Protein AF-A4ICR0-F1 (afdb_monomer_lite)

Structure (mmCIF, N/CA/C/O backbone):
data_AF-A4ICR0-F1
#
_entry.id   AF-A4ICR0-F1
#
loop_
_atom_site.group_PDB
_atom_site.id
_atom_site.type_symbol
_atom_site.label_atom_id
_atom_site.label_alt_id
_atom_site.label_comp_id
_atom_site.label_asym_id
_atom_site.label_entity_id
_atom_site.label_seq_id
_atom_site.pdbx_PDB_ins_code
_atom_site.Cartn_x
_atom_site.Cartn_y
_atom_site.Cartn_z
_atom_site.occupancy
_atom_site.B_iso_or_equiv
_atom_site.auth_seq_id
_atom_site.auth_comp_id
_atom_site.auth_asym_id
_atom_site.auth_atom_id
_atom_site.pdbx_PDB_model_num
ATOM 1 N N . MET A 1 1 ? 17.463 34.623 41.766 1.00 41.06 1 MET A N 1
ATOM 2 C CA . MET A 1 1 ? 18.593 34.733 42.715 1.00 41.06 1 MET A CA 1
ATOM 3 C C . MET A 1 1 ? 19.373 33.432 42.625 1.00 41.06 1 MET A C 1
ATOM 5 O O . MET A 1 1 ? 18.738 32.399 42.754 1.00 41.06 1 MET A O 1
ATOM 9 N N . PHE A 1 2 ? 20.688 33.517 42.409 1.00 39.62 2 PHE A N 1
ATOM 10 C CA . PHE A 1 2 ? 21.672 32.419 42.327 1.00 39.62 2 PHE A CA 1
ATOM 11 C C . PHE A 1 2 ? 21.538 31.362 41.188 1.00 39.62 2 PHE A C 1
ATOM 13 O O . PHE A 1 2 ? 20.442 31.206 40.649 1.00 39.62 2 PHE A O 1
ATOM 20 N N . PRO A 1 3 ? 22.665 30.748 40.730 1.00 57.22 3 PRO A N 1
ATOM 21 C CA . PRO A 1 3 ? 22.791 30.191 39.365 1.00 57.22 3 PRO A CA 1
ATOM 22 C C . PRO A 1 3 ? 23.610 28.863 39.267 1.00 57.22 3 PRO A C 1
ATOM 24 O O . PRO A 1 3 ? 23.927 28.272 40.294 1.00 57.22 3 PRO A O 1
ATOM 27 N N . MET A 1 4 ? 24.045 28.493 38.044 1.00 40.44 4 MET A N 1
ATOM 28 C CA . MET A 1 4 ? 25.124 27.521 37.704 1.00 40.44 4 MET A CA 1
ATOM 29 C C . MET A 1 4 ? 24.899 26.044 38.128 1.00 40.44 4 MET A C 1
ATOM 31 O O . MET A 1 4 ? 24.047 25.755 38.958 1.00 40.44 4 MET A O 1
ATOM 35 N N . ASP A 1 5 ? 25.589 25.019 37.604 1.00 40.34 5 ASP A N 1
ATOM 36 C CA . ASP A 1 5 ? 26.479 24.890 36.419 1.00 40.34 5 ASP A CA 1
ATOM 37 C C . ASP A 1 5 ? 25.989 23.642 35.602 1.00 40.34 5 ASP A C 1
ATOM 39 O O . ASP A 1 5 ? 24.775 23.465 35.543 1.00 40.34 5 ASP A O 1
ATOM 43 N N . ILE A 1 6 ? 26.696 22.708 34.935 1.00 48.34 6 ILE A N 1
ATOM 44 C CA . ILE A 1 6 ? 28.111 22.347 34.691 1.00 48.34 6 ILE A CA 1
ATOM 45 C C . ILE A 1 6 ? 28.241 21.971 33.195 1.00 48.34 6 ILE A C 1
ATOM 47 O O . ILE A 1 6 ? 27.381 21.261 32.670 1.00 48.34 6 ILE A O 1
ATOM 51 N N . ALA A 1 7 ? 29.336 22.342 32.521 1.00 37.09 7 ALA A N 1
ATOM 52 C CA . ALA A 1 7 ? 29.682 21.861 31.171 1.00 37.09 7 ALA A CA 1
ATOM 53 C C . ALA A 1 7 ? 30.735 20.729 31.178 1.00 37.09 7 ALA A C 1
ATOM 55 O O . ALA A 1 7 ? 31.581 20.673 32.070 1.00 37.09 7 ALA A O 1
ATOM 56 N N . ASN A 1 8 ? 30.774 19.886 30.134 1.00 48.59 8 ASN A N 1
ATOM 57 C CA . ASN A 1 8 ? 32.025 19.232 29.718 1.00 48.59 8 ASN A CA 1
ATOM 58 C C . ASN A 1 8 ? 32.047 18.871 28.215 1.00 48.59 8 ASN A C 1
ATOM 60 O O . ASN A 1 8 ? 31.102 19.150 27.482 1.00 48.59 8 ASN A O 1
ATOM 64 N N . SER A 1 9 ? 33.171 18.324 27.752 1.00 37.88 9 SER A N 1
ATOM 65 C CA . SER A 1 9 ? 33.680 18.445 26.384 1.00 37.88 9 SER A CA 1
ATOM 66 C C . SER A 1 9 ? 34.024 17.102 25.724 1.00 37.88 9 SER A C 1
ATOM 68 O O . SER A 1 9 ? 34.247 16.096 26.394 1.00 37.88 9 SER A O 1
ATOM 70 N N . GLY A 1 10 ? 34.099 17.096 24.389 1.00 46.81 10 GLY A N 1
ATOM 71 C CA . GLY A 1 10 ? 34.541 15.955 23.584 1.00 46.81 10 GLY A CA 1
ATOM 72 C C . GLY A 1 10 ? 34.805 16.387 22.140 1.00 46.81 10 GLY A C 1
ATOM 73 O O . GLY A 1 10 ? 33.943 16.994 21.514 1.00 46.81 10 GLY A O 1
ATOM 74 N N . ASN A 1 11 ? 36.010 16.131 21.626 1.00 36.31 11 ASN A N 1
ATOM 75 C CA . ASN A 1 11 ? 36.507 16.689 20.364 1.00 36.31 11 ASN A CA 1
ATOM 76 C C . ASN A 1 11 ? 37.136 15.589 19.495 1.00 36.31 11 ASN A C 1
ATOM 78 O O . ASN A 1 11 ? 37.945 14.808 20.000 1.00 36.31 11 ASN A O 1
ATOM 82 N N . GLN A 1 12 ? 36.824 15.559 18.195 1.00 48.47 12 GLN A N 1
ATOM 83 C CA . GLN A 1 12 ? 37.702 14.960 17.187 1.00 48.47 12 GLN A CA 1
ATOM 84 C C . GLN A 1 12 ? 37.403 15.474 15.772 1.00 48.47 12 GLN A C 1
ATOM 86 O O . GLN A 1 12 ? 36.274 15.828 15.441 1.00 48.47 12 GLN A O 1
ATOM 91 N N . GLN A 1 13 ? 38.450 15.530 14.948 1.00 38.25 13 GLN A N 1
ATOM 92 C CA . GLN A 1 13 ? 38.449 16.108 13.604 1.00 38.25 13 GLN A CA 1
ATOM 93 C C . GLN A 1 13 ? 38.430 15.012 12.532 1.00 38.25 13 GLN A C 1
ATOM 95 O O . GLN A 1 13 ? 39.066 13.977 12.709 1.00 38.25 13 GLN A O 1
ATOM 100 N N . MET A 1 14 ? 37.840 15.301 11.370 1.00 47.16 14 MET A N 1
ATOM 101 C CA . MET A 1 14 ? 38.254 14.713 10.090 1.00 47.16 14 MET A CA 1
ATOM 102 C C . MET A 1 14 ? 38.241 15.796 9.007 1.00 47.16 14 MET A C 1
ATOM 104 O O . MET A 1 14 ? 37.393 16.686 9.018 1.00 47.16 14 MET A O 1
ATOM 108 N N . VAL A 1 15 ? 39.214 15.744 8.096 1.00 41.16 15 VAL A N 1
ATOM 109 C CA . VAL A 1 15 ? 39.520 16.812 7.128 1.00 41.16 15 VAL A CA 1
ATOM 110 C C . VAL A 1 15 ? 39.504 16.251 5.712 1.00 41.16 15 VAL A C 1
ATOM 112 O O . VAL A 1 15 ? 40.139 15.229 5.466 1.00 41.16 15 VAL A O 1
ATOM 115 N N . TYR A 1 16 ? 38.882 16.961 4.764 1.00 49.69 16 TYR A N 1
ATOM 116 C CA . TYR A 1 16 ? 39.093 16.735 3.331 1.00 49.69 16 TYR A CA 1
ATOM 117 C C . TYR A 1 16 ? 39.267 18.047 2.550 1.00 49.69 16 TYR A C 1
ATOM 119 O O . TYR A 1 16 ? 38.584 19.039 2.793 1.00 49.69 16 TYR A O 1
ATOM 127 N N . ARG A 1 17 ? 40.226 18.037 1.614 1.00 43.06 17 ARG A N 1
ATOM 128 C CA . ARG A 1 17 ? 40.534 19.114 0.650 1.00 43.06 17 ARG A CA 1
ATOM 129 C C . ARG A 1 17 ? 39.466 19.131 -0.461 1.00 43.06 17 ARG A C 1
ATOM 131 O O . ARG A 1 17 ? 39.037 18.063 -0.876 1.00 43.06 17 ARG A O 1
ATOM 138 N N . ASN A 1 18 ? 38.906 20.266 -0.890 1.00 40.72 18 ASN A N 1
ATOM 139 C CA . ASN A 1 18 ? 39.502 21.477 -1.495 1.00 40.72 18 ASN A CA 1
ATOM 140 C C . ASN A 1 18 ? 39.936 21.285 -2.961 1.00 40.72 18 ASN A C 1
ATOM 142 O O . ASN A 1 18 ? 40.922 20.593 -3.194 1.00 40.72 18 ASN A O 1
ATOM 146 N N . ASN A 1 19 ? 39.254 21.969 -3.899 1.00 49.78 19 ASN A N 1
ATOM 147 C CA . ASN A 1 19 ? 39.845 22.715 -5.031 1.00 49.78 19 ASN A CA 1
ATOM 148 C C . ASN A 1 19 ? 38.770 23.376 -5.934 1.00 49.78 19 ASN A C 1
ATOM 150 O O . ASN A 1 19 ? 37.961 22.689 -6.550 1.00 49.78 19 ASN A O 1
ATOM 154 N N . GLN A 1 20 ? 38.845 24.702 -6.098 1.00 42.84 20 GLN A N 1
ATOM 155 C CA . GLN A 1 20 ? 38.310 25.473 -7.235 1.00 42.84 20 GLN A CA 1
ATOM 156 C C . GLN A 1 20 ? 39.335 26.565 -7.612 1.00 42.84 20 GLN A C 1
ATOM 158 O O . GLN A 1 20 ? 39.918 27.158 -6.702 1.00 42.84 20 GLN A O 1
ATOM 163 N N . PRO A 1 21 ? 39.533 26.880 -8.906 1.00 59.09 21 PRO A N 1
ATOM 164 C CA . PRO A 1 21 ? 40.197 28.107 -9.360 1.00 59.09 21 PRO A CA 1
ATOM 165 C C . PRO A 1 21 ? 39.192 29.143 -9.944 1.00 59.09 21 PRO A C 1
ATOM 167 O O . PRO A 1 21 ? 38.227 28.733 -10.591 1.00 59.09 21 PRO A O 1
ATOM 170 N N . PRO A 1 22 ? 39.392 30.471 -9.767 1.00 53.41 22 PRO A N 1
ATOM 171 C CA . PRO A 1 22 ? 38.427 31.502 -10.192 1.00 53.41 22 PRO A CA 1
ATOM 172 C C . PRO A 1 22 ? 38.913 32.470 -11.299 1.00 53.41 22 PRO A C 1
ATOM 174 O O . PRO A 1 22 ? 40.106 32.747 -11.403 1.00 53.41 22 PRO A O 1
ATOM 177 N N . GLN A 1 23 ? 37.962 33.086 -12.022 1.00 54.94 23 GLN A N 1
ATOM 178 C CA . GLN A 1 23 ? 38.004 34.426 -12.670 1.00 54.94 23 GLN A CA 1
ATOM 179 C C . GLN A 1 23 ? 36.578 34.727 -13.217 1.00 54.94 23 GLN A C 1
ATOM 181 O O . GLN A 1 23 ? 35.923 33.794 -13.665 1.00 54.94 23 GLN A O 1
ATOM 186 N N . GLN A 1 24 ? 35.902 35.885 -13.087 1.00 48.16 24 GLN A N 1
ATOM 187 C CA . GLN A 1 24 ? 36.236 37.328 -13.180 1.00 48.16 24 GLN A CA 1
ATOM 188 C C . GLN A 1 24 ? 36.618 37.804 -14.601 1.00 48.16 24 GLN A C 1
ATOM 190 O O . GLN A 1 24 ? 37.497 37.203 -15.198 1.00 48.16 24 GLN A O 1
ATOM 195 N N . ARG A 1 25 ? 36.060 38.895 -15.173 1.00 45.91 25 ARG A N 1
ATOM 196 C CA . ARG A 1 25 ? 34.923 39.793 -14.803 1.00 45.91 25 ARG A CA 1
ATOM 197 C C . ARG A 1 25 ? 34.552 40.693 -16.022 1.00 45.91 25 ARG A C 1
ATOM 199 O O . ARG A 1 25 ? 35.334 40.746 -16.957 1.00 45.91 25 ARG A O 1
ATOM 206 N N . GLN A 1 26 ? 33.461 41.477 -15.922 1.00 49.31 26 GLN A N 1
ATOM 207 C CA . GLN A 1 26 ? 33.034 42.598 -16.814 1.00 49.31 26 GLN A CA 1
ATOM 208 C C . GLN A 1 26 ? 32.456 42.160 -18.188 1.00 49.31 26 GLN A C 1
ATOM 210 O O . GLN A 1 26 ? 33.054 41.349 -18.875 1.00 49.31 26 GLN A O 1
ATOM 215 N N . GLN A 1 27 ? 31.198 42.457 -18.562 1.00 44.06 27 GLN A N 1
ATOM 216 C CA . GLN A 1 27 ? 30.452 43.729 -18.762 1.00 44.06 27 GLN A CA 1
ATOM 217 C C . GLN A 1 27 ? 30.668 44.386 -20.142 1.00 44.06 27 GLN A C 1
ATOM 219 O O . GLN A 1 27 ? 31.723 44.968 -20.366 1.00 44.06 27 GLN A O 1
ATOM 224 N N . HIS A 1 28 ? 29.619 44.402 -20.984 1.00 54.84 28 HIS A N 1
ATOM 225 C CA . HIS A 1 28 ? 28.991 45.604 -21.585 1.00 54.84 28 HIS A CA 1
ATOM 226 C C . HIS A 1 28 ? 27.618 45.243 -22.218 1.00 54.84 28 HIS A C 1
ATOM 228 O O . HIS A 1 28 ? 27.201 44.088 -22.131 1.00 54.84 28 HIS A O 1
ATOM 234 N N . GLN A 1 29 ? 26.863 46.220 -22.744 1.00 44.69 29 GLN A N 1
ATOM 235 C CA . GLN A 1 29 ? 25.417 46.120 -23.042 1.00 44.69 29 GLN A CA 1
ATOM 236 C C . GLN A 1 29 ? 25.019 46.591 -24.462 1.00 44.69 29 GLN A C 1
ATOM 238 O O . GLN A 1 29 ? 25.603 47.551 -24.950 1.00 44.69 29 GLN A O 1
ATOM 243 N N . MET A 1 30 ? 23.900 46.038 -24.983 1.00 45.09 30 MET A N 1
ATOM 244 C CA . MET A 1 30 ? 22.946 46.656 -25.951 1.00 45.09 30 MET A CA 1
ATOM 245 C C . MET A 1 30 ? 23.439 46.905 -27.412 1.00 45.09 30 MET A C 1
ATOM 247 O O . MET A 1 30 ? 24.639 46.885 -27.660 1.00 45.09 30 MET A O 1
ATOM 251 N N . PRO A 1 31 ? 22.550 47.201 -28.398 1.00 46.53 31 PRO A N 1
ATOM 252 C CA . PRO A 1 31 ? 21.278 46.523 -28.712 1.00 46.53 31 PRO A CA 1
ATOM 253 C C . PRO A 1 31 ? 21.024 46.265 -30.235 1.00 46.53 31 PRO A C 1
ATOM 255 O O . PRO A 1 31 ? 21.856 46.533 -31.090 1.00 46.53 31 PRO A O 1
ATOM 258 N N . GLN A 1 32 ? 19.820 45.748 -30.530 1.00 44.47 32 GLN A N 1
ATOM 259 C CA . GLN A 1 32 ? 19.114 45.522 -31.816 1.00 44.47 32 GLN A CA 1
ATOM 260 C C . GLN A 1 32 ? 19.529 46.277 -33.105 1.00 44.47 32 GLN A C 1
ATOM 262 O O . GLN A 1 32 ? 19.668 47.492 -33.090 1.00 44.47 32 GLN A O 1
ATOM 267 N N . HIS A 1 33 ? 19.498 45.552 -34.240 1.00 50.12 33 HIS A N 1
ATOM 268 C CA . HIS A 1 33 ? 18.901 45.842 -35.578 1.00 50.12 33 HIS A CA 1
ATOM 269 C C . HIS A 1 33 ? 19.409 44.737 -36.557 1.00 50.12 33 HIS A C 1
ATOM 271 O O . HIS A 1 33 ? 20.434 44.133 -36.266 1.00 50.12 33 HIS A O 1
ATOM 277 N N . HIS A 1 34 ? 18.861 44.400 -37.736 1.00 47.62 34 HIS A N 1
ATOM 278 C CA . HIS A 1 34 ? 17.525 44.396 -38.378 1.00 47.62 34 HIS A CA 1
ATOM 279 C C . HIS A 1 34 ? 17.685 43.609 -39.723 1.00 47.62 34 HIS A C 1
ATOM 281 O O . HIS A 1 34 ? 18.820 43.293 -40.067 1.00 47.62 34 HIS A O 1
ATOM 287 N N . LEU A 1 35 ? 16.611 43.356 -40.499 1.00 49.06 35 LEU A N 1
ATOM 288 C CA . LEU A 1 35 ? 16.561 42.578 -41.777 1.00 49.06 35 LEU A CA 1
ATOM 289 C C . LEU A 1 35 ? 16.628 41.031 -41.657 1.00 49.06 35 LEU A C 1
ATOM 291 O O . LEU A 1 35 ? 17.229 40.506 -40.729 1.00 49.06 35 LEU A O 1
ATOM 295 N N . GLN A 1 36 ? 16.080 40.231 -42.592 1.00 49.16 36 GLN A N 1
ATOM 296 C CA . GLN A 1 36 ? 14.930 40.420 -43.509 1.00 49.16 36 GLN A CA 1
ATOM 297 C C . GLN A 1 36 ? 14.462 39.048 -44.049 1.00 49.16 36 GLN A C 1
ATOM 299 O O . GLN A 1 36 ? 15.236 38.100 -44.133 1.00 49.16 36 GLN A O 1
ATOM 304 N N . GLN A 1 37 ? 13.179 38.951 -44.400 1.00 46.31 37 GLN A N 1
ATOM 305 C CA . GLN A 1 37 ? 12.498 37.757 -44.921 1.00 46.31 37 GLN A CA 1
ATOM 306 C C . GLN A 1 37 ? 13.040 37.257 -46.274 1.00 46.31 37 GLN A C 1
ATOM 308 O O . GLN A 1 37 ? 13.388 38.068 -47.128 1.00 46.31 37 GLN A O 1
ATOM 313 N N . GLN A 1 38 ? 12.861 35.958 -46.548 1.00 51.69 38 GLN A N 1
ATOM 314 C CA . GLN A 1 38 ? 12.303 35.498 -47.830 1.00 51.69 38 GLN A CA 1
ATOM 315 C C . GLN A 1 38 ? 11.518 34.181 -47.656 1.00 51.69 38 GLN A C 1
ATOM 317 O O . GLN A 1 38 ? 12.002 33.232 -47.046 1.00 51.69 38 GLN A O 1
ATOM 322 N N . HIS A 1 39 ? 10.293 34.133 -48.189 1.00 45.06 39 HIS A N 1
ATOM 323 C CA . HIS A 1 39 ? 9.467 32.920 -48.312 1.00 45.06 39 HIS A CA 1
ATOM 324 C C . HIS A 1 39 ? 9.691 32.251 -49.674 1.00 45.06 39 HIS A C 1
ATOM 326 O O . HIS A 1 39 ? 9.999 32.952 -50.633 1.00 45.06 39 HIS A O 1
ATOM 332 N N . HIS A 1 40 ? 9.385 30.953 -49.787 1.00 57.62 40 HIS A N 1
ATOM 333 C CA . HIS A 1 40 ? 8.891 30.315 -51.019 1.00 57.62 40 HIS A CA 1
ATOM 334 C C . HIS A 1 40 ? 7.841 29.230 -50.685 1.00 57.62 40 HIS A C 1
ATOM 336 O O . HIS A 1 40 ? 7.764 28.766 -49.547 1.00 57.62 40 HIS A O 1
ATOM 342 N N . GLN A 1 41 ? 7.007 28.871 -51.668 1.00 44.62 41 GLN A N 1
ATOM 343 C CA . GLN A 1 41 ? 5.930 27.857 -51.603 1.00 44.62 41 GLN A CA 1
ATOM 344 C C . GLN A 1 41 ? 6.274 26.685 -52.564 1.00 44.62 41 GLN A C 1
ATOM 346 O O . GLN A 1 41 ? 7.348 26.720 -53.158 1.00 44.62 41 GLN A O 1
ATOM 351 N N . MET A 1 42 ? 5.500 25.620 -52.823 1.00 45.75 42 MET A N 1
ATOM 352 C CA . MET A 1 42 ? 4.102 25.172 -52.575 1.00 45.75 42 MET A CA 1
ATOM 353 C C . MET A 1 42 ? 4.124 23.604 -52.723 1.00 45.75 42 MET A C 1
ATOM 355 O O . MET A 1 42 ? 5.239 23.075 -52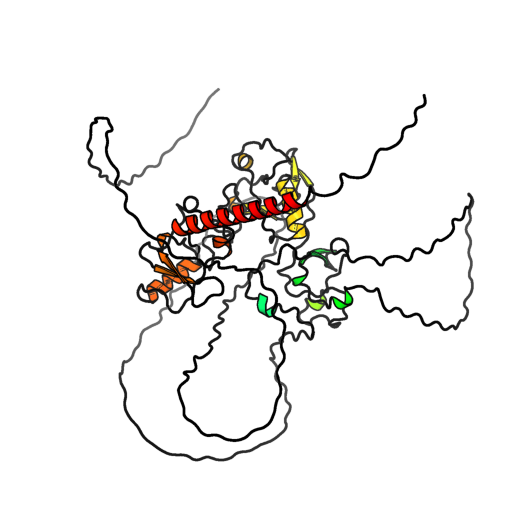.721 1.00 45.75 42 MET A O 1
ATOM 359 N N . PRO A 1 43 ? 3.045 22.802 -52.951 1.00 47.25 43 PRO A N 1
ATOM 360 C CA . PRO A 1 43 ? 1.585 22.970 -52.840 1.00 47.25 43 PRO A CA 1
ATOM 361 C C . PRO A 1 43 ? 0.884 21.845 -52.011 1.00 47.25 43 PRO A C 1
ATOM 363 O O . PRO A 1 43 ? 1.515 21.081 -51.288 1.00 47.25 43 PRO A O 1
ATOM 366 N N . GLN A 1 44 ? -0.449 21.746 -52.123 1.00 41.28 44 GLN A N 1
ATOM 367 C CA . GLN A 1 44 ? -1.343 20.792 -51.438 1.00 41.28 44 GLN A CA 1
ATOM 368 C C . GLN A 1 44 ? -1.445 19.391 -52.091 1.00 41.28 44 GLN A C 1
ATOM 370 O O . GLN A 1 44 ? -1.398 19.276 -53.315 1.00 41.28 44 GLN A O 1
ATOM 375 N N . GLN A 1 45 ? -1.804 18.376 -51.286 1.00 44.09 45 GLN A N 1
ATOM 376 C CA . GLN A 1 45 ? -2.798 17.324 -51.610 1.00 44.09 45 GLN A CA 1
ATOM 377 C C . GLN A 1 45 ? -3.279 16.662 -50.293 1.00 44.09 45 GLN A C 1
ATOM 379 O O . GLN A 1 45 ? -2.468 16.191 -49.510 1.00 44.09 45 GLN A O 1
ATOM 384 N N . GLN A 1 46 ? -4.515 16.921 -49.850 1.00 44.19 46 GLN A N 1
ATOM 385 C CA . GLN A 1 46 ? -5.765 16.162 -50.082 1.00 44.19 46 GLN A CA 1
ATOM 386 C C . GLN A 1 46 ? -6.086 15.053 -49.043 1.00 44.19 46 GLN A C 1
ATOM 388 O O . GLN A 1 46 ? -5.566 13.949 -49.090 1.00 44.19 46 GLN A O 1
ATOM 393 N N . MET A 1 47 ? -7.002 15.422 -48.134 1.00 38.12 47 MET A N 1
ATOM 394 C CA . MET A 1 47 ? -8.022 14.654 -47.383 1.00 38.12 47 MET A CA 1
ATOM 395 C C . MET A 1 47 ? -7.905 13.126 -47.186 1.00 38.12 47 MET A C 1
ATOM 397 O O . MET A 1 47 ? -7.978 12.379 -48.150 1.00 38.12 47 MET A O 1
ATOM 401 N N . PHE A 1 48 ? -8.040 12.683 -45.925 1.00 41.50 48 PHE A N 1
ATOM 402 C CA . PHE A 1 48 ? -9.078 11.725 -45.478 1.00 41.50 48 PHE A CA 1
ATOM 403 C C . PHE A 1 48 ? -9.286 11.836 -43.944 1.00 41.50 48 PHE A C 1
ATOM 405 O O . PHE A 1 48 ? -8.297 11.983 -43.224 1.00 41.50 48 PHE A O 1
ATOM 412 N N . PRO A 1 49 ? -10.526 11.785 -43.409 1.00 38.41 49 PRO A N 1
ATOM 413 C CA . PRO A 1 49 ? -10.778 11.813 -41.965 1.00 38.41 49 PRO A CA 1
ATOM 414 C C . PRO A 1 49 ? -10.854 10.401 -41.355 1.00 38.41 49 PRO A C 1
ATOM 416 O O . PRO A 1 49 ? -11.618 9.557 -41.823 1.00 38.41 49 PRO A O 1
ATOM 419 N N . SER A 1 50 ? -10.142 10.166 -40.251 1.00 43.44 50 SER A N 1
ATOM 420 C CA . SER A 1 50 ? -10.232 8.914 -39.481 1.00 43.44 50 SER A CA 1
ATOM 421 C C . SER A 1 50 ? -11.191 9.058 -38.300 1.00 43.44 50 SER A C 1
ATOM 423 O O . SER A 1 50 ? -10.809 9.533 -37.232 1.00 43.44 50 SER A O 1
ATOM 425 N N . GLN A 1 51 ? -12.437 8.617 -38.476 1.00 37.84 51 GLN A N 1
ATOM 426 C CA . GLN A 1 51 ? -13.346 8.383 -37.352 1.00 37.84 51 GLN A CA 1
ATOM 427 C C . GLN A 1 51 ? -12.891 7.151 -36.556 1.00 37.84 51 GLN A C 1
ATOM 429 O O . GLN A 1 51 ? -12.700 6.086 -37.137 1.00 37.84 51 GLN A O 1
ATOM 434 N N . TYR A 1 52 ? -12.824 7.262 -35.229 1.00 37.72 52 TYR A N 1
ATOM 435 C CA . TYR A 1 52 ? -12.843 6.109 -34.323 1.00 37.72 52 TYR A CA 1
ATOM 436 C C . TYR A 1 52 ? -13.983 6.276 -33.319 1.00 37.72 52 TYR A C 1
ATOM 438 O O . TYR A 1 52 ? -13.821 6.825 -32.232 1.00 37.72 52 TYR A O 1
ATOM 446 N N . GLY A 1 53 ? -15.174 5.846 -33.739 1.00 36.12 53 GLY A N 1
ATOM 447 C CA . GLY A 1 53 ? -16.362 5.810 -32.892 1.00 36.12 53 GLY A CA 1
ATOM 448 C C . GLY A 1 53 ? -16.376 4.601 -31.953 1.00 36.12 53 GLY A C 1
ATOM 449 O O . GLY A 1 53 ? -15.726 3.585 -32.200 1.00 36.12 53 GLY A O 1
ATOM 450 N N . TYR A 1 54 ? -17.177 4.688 -30.891 1.00 33.38 54 TYR A N 1
ATOM 451 C CA . TYR A 1 54 ? -17.499 3.539 -30.047 1.00 33.38 54 TYR A CA 1
ATOM 452 C C . TYR A 1 54 ? -18.305 2.499 -30.843 1.00 33.38 54 TYR A C 1
ATOM 454 O O . TYR A 1 54 ? -19.455 2.748 -31.203 1.00 33.38 54 TYR A O 1
ATOM 462 N N . GLN A 1 55 ? -17.748 1.303 -31.030 1.00 36.56 55 GLN A N 1
ATOM 463 C CA . GLN A 1 55 ? -18.491 0.108 -31.440 1.00 36.56 55 GLN A CA 1
ATOM 464 C C . GLN A 1 55 ? -18.228 -0.965 -30.375 1.00 36.56 55 GLN A C 1
ATOM 466 O O . GLN A 1 55 ? -17.108 -1.432 -30.208 1.00 36.56 55 GLN A O 1
ATOM 471 N N . GLN A 1 56 ? -19.125 -1.082 -29.396 1.00 41.34 56 GLN A N 1
ATOM 472 C CA . GLN A 1 56 ? -20.265 -2.011 -29.380 1.00 41.34 56 GLN A CA 1
ATOM 473 C C . GLN A 1 56 ? -19.879 -3.498 -29.373 1.00 41.34 56 GLN A C 1
ATOM 475 O O . GLN A 1 56 ? -18.952 -3.953 -30.031 1.00 41.34 56 GLN A O 1
ATOM 480 N N . GLN A 1 57 ? -20.633 -4.243 -28.569 1.00 35.09 57 GLN A N 1
ATOM 481 C CA . GLN A 1 57 ? -20.426 -5.653 -28.258 1.00 35.09 57 GLN A CA 1
ATOM 482 C C . GLN A 1 57 ? -20.588 -6.515 -29.517 1.00 35.09 57 GLN A C 1
ATOM 484 O O . GLN A 1 57 ? -21.623 -6.446 -30.174 1.00 35.09 57 GLN A O 1
ATOM 489 N N . GLN A 1 58 ? -19.613 -7.378 -29.810 1.00 34.09 58 GLN A N 1
ATOM 490 C CA . GLN A 1 58 ? -19.822 -8.479 -30.752 1.00 34.09 58 GLN A CA 1
ATOM 491 C C . GLN A 1 58 ? -20.512 -9.644 -30.019 1.00 34.09 58 GLN A C 1
ATOM 493 O O . GLN A 1 58 ? -19.999 -10.087 -28.985 1.00 34.09 58 GLN A O 1
ATOM 498 N N . PRO A 1 59 ? -21.676 -10.125 -30.491 1.00 37.53 59 PRO A N 1
ATOM 499 C CA . PRO A 1 59 ? -22.391 -11.229 -29.863 1.00 37.53 59 PRO A CA 1
ATOM 500 C C . PRO A 1 59 ? -21.747 -12.584 -30.185 1.00 37.53 59 PRO A C 1
ATOM 502 O O . PRO A 1 59 ? -20.966 -12.729 -31.124 1.00 37.53 59 PRO A O 1
ATOM 505 N N . TYR A 1 60 ? -22.131 -13.611 -29.424 1.00 28.50 60 TYR A N 1
ATOM 506 C CA . TYR A 1 60 ? -21.831 -15.001 -29.768 1.00 28.50 60 TYR A CA 1
ATOM 507 C C . TYR A 1 60 ? -22.435 -15.356 -31.136 1.00 28.50 60 TYR A C 1
ATOM 509 O O . TYR A 1 60 ? -23.638 -15.191 -31.337 1.00 28.50 60 TYR A O 1
ATOM 517 N N . LEU A 1 61 ? -21.630 -15.941 -32.025 1.00 37.47 61 LEU A N 1
ATOM 518 C CA . LEU A 1 61 ? -22.116 -16.698 -33.180 1.00 37.47 61 LEU A CA 1
ATOM 519 C C . LEU A 1 61 ? -21.713 -18.169 -33.047 1.00 37.47 61 LEU A C 1
ATOM 521 O O . LEU A 1 61 ? -20.638 -18.500 -32.548 1.00 37.47 61 LEU A O 1
ATOM 525 N N . ALA A 1 62 ? -22.633 -19.049 -33.435 1.00 40.06 62 ALA A N 1
ATOM 526 C CA . ALA A 1 62 ? -22.542 -20.484 -33.198 1.00 40.06 62 ALA A CA 1
ATOM 527 C C . ALA A 1 62 ? -21.765 -21.226 -34.298 1.00 40.06 62 ALA A C 1
ATOM 529 O O . ALA A 1 62 ? -21.639 -20.757 -35.428 1.00 40.06 62 ALA A O 1
ATOM 530 N N . TYR A 1 63 ? -21.301 -22.434 -33.967 1.00 35.12 63 TYR A N 1
ATOM 531 C CA . TYR A 1 63 ? -20.712 -23.370 -34.926 1.00 35.12 63 TYR A CA 1
ATOM 532 C C . TYR A 1 63 ? -21.724 -23.769 -36.018 1.00 35.12 63 TYR A C 1
ATOM 534 O O . TYR A 1 63 ? -22.783 -24.306 -35.679 1.00 35.12 63 TYR A O 1
ATOM 542 N N . PRO A 1 64 ? -21.391 -23.639 -37.315 1.00 45.91 64 PRO A N 1
ATOM 543 C CA . PRO A 1 64 ? -22.087 -24.364 -38.367 1.00 45.91 64 PRO A CA 1
ATOM 544 C C . PRO A 1 64 ? -21.611 -25.824 -38.373 1.00 45.91 64 PRO A C 1
ATOM 546 O O . PRO A 1 64 ? -20.471 -26.121 -38.726 1.00 45.91 64 PRO A O 1
ATOM 549 N N . SER A 1 65 ? -22.486 -26.755 -37.991 1.00 37.25 65 SER A N 1
ATOM 550 C CA . SER A 1 65 ? -22.223 -28.188 -38.152 1.00 37.25 65 SER A CA 1
ATOM 551 C C . SER A 1 65 ? -22.627 -28.633 -39.557 1.00 37.25 65 SER A C 1
ATOM 553 O O . SER A 1 65 ? -23.800 -28.554 -39.917 1.00 37.25 65 SER A O 1
ATOM 555 N N . THR A 1 66 ? -21.669 -29.119 -40.347 1.00 47.28 66 THR A N 1
ATOM 556 C CA . THR A 1 66 ? -21.931 -29.851 -41.596 1.00 47.28 66 THR A CA 1
ATOM 557 C C . THR A 1 66 ? -21.014 -31.068 -41.676 1.00 47.28 66 THR A C 1
ATOM 559 O O . THR A 1 66 ? -19.856 -31.019 -41.267 1.00 47.28 66 THR A O 1
ATOM 562 N N . ALA A 1 67 ? -21.553 -32.183 -42.170 1.00 45.41 67 ALA A N 1
ATOM 563 C CA . ALA A 1 67 ? -20.845 -33.449 -42.325 1.00 45.41 67 ALA A CA 1
ATOM 564 C C . ALA A 1 67 ? -20.863 -33.881 -43.798 1.00 45.41 67 ALA A C 1
ATOM 566 O O . ALA A 1 67 ? -21.848 -33.648 -44.495 1.00 45.41 67 ALA A O 1
ATOM 567 N N . GLY A 1 68 ? -19.795 -34.539 -44.256 1.00 43.81 68 GLY A N 1
ATOM 568 C CA . GLY A 1 68 ? -19.690 -35.056 -45.626 1.00 43.81 68 GLY A CA 1
ATOM 569 C C . GLY A 1 68 ? -18.243 -35.076 -46.136 1.00 43.81 68 GLY A C 1
ATOM 570 O O . GLY A 1 68 ? -17.731 -34.023 -46.505 1.00 43.81 68 GLY A O 1
ATOM 571 N N . PRO A 1 69 ? -17.558 -36.235 -46.150 1.00 50.75 69 PRO A N 1
ATOM 572 C CA . PRO A 1 69 ? -16.157 -36.324 -46.559 1.00 50.75 69 PRO A CA 1
ATOM 573 C C . PRO A 1 69 ? -15.981 -36.799 -48.011 1.00 50.75 69 PRO A C 1
ATOM 575 O O . PRO A 1 69 ? -16.692 -37.703 -48.451 1.00 50.75 69 PRO A O 1
ATOM 578 N N . ASN A 1 70 ? -14.933 -36.325 -48.700 1.00 44.41 70 ASN A N 1
ATOM 579 C CA . ASN A 1 70 ? -14.083 -37.226 -49.491 1.00 44.41 70 ASN A CA 1
ATOM 580 C C . ASN A 1 70 ? -12.688 -36.664 -49.830 1.00 44.41 70 ASN A C 1
ATOM 582 O O . ASN A 1 70 ? -12.386 -35.503 -49.573 1.00 44.41 70 ASN A O 1
ATOM 586 N N . ALA A 1 71 ? -11.822 -37.546 -50.337 1.00 45.62 71 ALA A N 1
ATOM 587 C CA . ALA A 1 71 ? -10.370 -37.376 -50.412 1.00 45.62 71 ALA A CA 1
ATOM 588 C C . ALA A 1 71 ? -9.836 -36.451 -51.531 1.00 45.62 71 ALA A C 1
ATOM 590 O O . ALA A 1 71 ? -10.339 -36.447 -52.652 1.00 45.62 71 ALA A O 1
ATOM 591 N N . GLY A 1 72 ? -8.705 -35.786 -51.255 1.00 48.94 72 GLY A N 1
ATOM 592 C CA . GLY A 1 72 ? -7.859 -35.077 -52.227 1.00 48.94 72 GLY A CA 1
ATOM 593 C C . GLY A 1 72 ? -6.438 -34.872 -51.675 1.00 48.94 72 GLY A C 1
ATOM 594 O O . GLY A 1 72 ? -6.280 -34.450 -50.534 1.00 48.94 72 GLY A O 1
ATOM 595 N N . LYS A 1 73 ? -5.398 -35.234 -52.440 1.00 49.41 73 LYS A N 1
ATOM 596 C CA . LYS A 1 73 ? -3.979 -35.218 -52.009 1.00 49.41 73 LYS A CA 1
ATOM 597 C C . LYS A 1 73 ? -3.310 -33.863 -52.303 1.00 49.41 73 LYS A C 1
ATOM 599 O O . LYS A 1 73 ? -3.535 -33.331 -53.385 1.00 49.41 73 LYS A O 1
ATOM 604 N N . GLY A 1 74 ? -2.388 -33.391 -51.454 1.00 43.81 74 GLY A N 1
ATOM 605 C CA . GLY A 1 74 ? -1.487 -32.272 -51.791 1.00 43.81 74 GLY A CA 1
ATOM 606 C C . GLY A 1 74 ? -0.501 -31.865 -50.680 1.00 43.81 74 GLY A C 1
ATOM 607 O O . GLY A 1 74 ? -0.868 -31.883 -49.513 1.00 43.81 74 GLY A O 1
ATOM 608 N N . ALA A 1 75 ? 0.736 -31.532 -51.070 1.00 44.09 75 ALA A N 1
ATOM 609 C CA . ALA A 1 75 ? 1.870 -31.004 -50.281 1.00 44.09 75 ALA A CA 1
ATOM 610 C C . ALA A 1 75 ? 1.485 -30.045 -49.121 1.00 44.09 75 ALA A C 1
ATOM 612 O O . ALA A 1 75 ? 0.646 -29.171 -49.300 1.00 44.09 75 ALA A O 1
ATOM 613 N N . MET A 1 76 ? 1.961 -30.262 -47.884 1.00 46.34 76 MET A N 1
ATOM 614 C CA . MET A 1 76 ? 3.279 -29.849 -47.338 1.00 46.34 76 MET A CA 1
ATOM 615 C C . MET A 1 76 ? 3.524 -28.329 -47.342 1.00 46.34 76 MET A C 1
ATOM 617 O O . MET A 1 76 ? 3.801 -27.780 -48.401 1.00 46.34 76 MET A O 1
ATOM 621 N N . ASP A 1 77 ? 3.540 -27.695 -46.157 1.00 47.06 77 ASP A N 1
ATOM 622 C CA . ASP A 1 77 ? 4.805 -27.190 -45.585 1.00 47.06 77 ASP A CA 1
ATOM 623 C C . ASP A 1 77 ? 4.735 -26.848 -44.070 1.00 47.06 77 ASP A C 1
ATOM 625 O O . ASP A 1 77 ? 3.691 -26.982 -43.430 1.00 47.06 77 ASP A O 1
ATOM 629 N N . PHE A 1 78 ? 5.890 -26.507 -43.485 1.00 41.84 78 PHE A N 1
ATOM 630 C CA . PHE A 1 78 ? 6.211 -26.461 -42.043 1.00 41.84 78 PHE A CA 1
ATOM 631 C C . PHE A 1 78 ? 5.343 -25.576 -41.114 1.00 41.84 78 PHE A C 1
ATOM 633 O O . PHE A 1 78 ? 5.075 -24.411 -41.396 1.00 41.84 78 PHE A O 1
ATOM 640 N N . ILE A 1 79 ? 5.113 -26.071 -39.883 1.00 46.66 79 ILE A N 1
ATOM 641 C CA . ILE A 1 79 ? 4.804 -25.263 -38.681 1.00 46.66 79 ILE A CA 1
ATOM 642 C C . ILE A 1 79 ? 5.691 -25.730 -37.504 1.00 46.66 79 ILE A C 1
ATOM 644 O O . ILE A 1 79 ? 5.593 -26.895 -37.112 1.00 46.66 79 ILE A O 1
ATOM 648 N N . PRO A 1 80 ? 6.518 -24.862 -36.886 1.00 59.84 80 PRO A N 1
ATOM 649 C CA . PRO A 1 80 ? 7.240 -25.186 -35.656 1.00 59.84 80 PRO A CA 1
ATOM 650 C C . PRO A 1 80 ? 6.373 -24.930 -34.409 1.00 59.84 80 PRO A C 1
ATOM 652 O O . PRO A 1 80 ? 5.989 -23.798 -34.114 1.00 59.84 80 PRO A O 1
ATOM 655 N N . SER A 1 81 ? 6.086 -25.975 -33.632 1.00 44.38 81 SER A N 1
ATOM 656 C CA . SER A 1 81 ? 5.301 -25.871 -32.395 1.00 44.38 81 SER A CA 1
ATOM 657 C C . SER A 1 81 ? 6.117 -25.284 -31.230 1.00 44.38 81 SER A C 1
ATOM 659 O O . SER A 1 81 ? 6.949 -25.978 -30.643 1.00 44.38 81 SER A O 1
ATOM 661 N N . GLN A 1 82 ? 5.844 -24.034 -30.846 1.00 40.56 82 GLN A N 1
ATOM 662 C CA . GLN A 1 82 ? 6.325 -23.449 -29.584 1.00 40.56 82 GLN A CA 1
ATOM 663 C C . GLN A 1 82 ? 5.633 -24.116 -28.380 1.00 40.56 82 GLN A C 1
ATOM 665 O O . GLN A 1 82 ? 4.408 -24.244 -28.352 1.00 40.56 82 GLN A O 1
ATOM 670 N N . GLN A 1 83 ? 6.405 -24.540 -27.376 1.00 43.44 83 GLN A N 1
ATOM 671 C CA . GLN A 1 83 ? 5.870 -25.210 -26.184 1.00 43.44 83 GLN A CA 1
ATOM 672 C C . GLN A 1 83 ? 5.323 -24.202 -25.163 1.00 43.44 83 GLN A C 1
ATOM 674 O O . GLN A 1 83 ? 6.009 -23.267 -24.757 1.00 43.44 83 GLN A O 1
ATOM 679 N N . TYR A 1 84 ? 4.100 -24.433 -24.686 1.00 36.22 84 TYR A N 1
ATOM 680 C CA . TYR A 1 84 ? 3.465 -23.610 -23.657 1.00 36.22 84 TYR A CA 1
ATOM 681 C C . TYR A 1 84 ? 3.961 -24.010 -22.255 1.00 36.22 84 TYR A C 1
ATOM 683 O O . TYR A 1 84 ? 3.600 -25.075 -21.754 1.00 36.22 84 TYR A O 1
ATOM 691 N N . MET A 1 85 ? 4.775 -23.167 -21.607 1.00 43.00 85 MET A N 1
ATOM 692 C CA . MET A 1 85 ? 5.247 -23.385 -20.229 1.00 43.00 85 MET A CA 1
ATOM 693 C C . MET A 1 85 ? 4.526 -22.485 -19.205 1.00 43.00 85 MET A C 1
ATOM 695 O O . MET A 1 85 ? 4.760 -21.275 -19.185 1.00 43.00 85 MET A O 1
ATOM 699 N N . PRO A 1 86 ? 3.705 -23.048 -18.296 1.00 38.88 86 PRO A N 1
ATOM 700 C CA . PRO A 1 86 ? 3.083 -22.298 -17.207 1.00 38.88 86 PRO A CA 1
ATOM 701 C C . PRO A 1 86 ? 4.007 -22.232 -15.977 1.00 38.88 86 PRO A C 1
ATOM 703 O O . PRO A 1 86 ? 3.923 -23.068 -15.078 1.00 38.88 86 PRO A O 1
ATOM 706 N N . GLN A 1 87 ? 4.885 -21.226 -15.895 1.00 42.06 87 GLN A N 1
ATOM 707 C CA . GLN A 1 87 ? 5.773 -21.059 -14.734 1.00 42.06 87 GLN A CA 1
ATOM 708 C C . GLN A 1 87 ? 5.155 -20.179 -13.632 1.00 42.06 87 GLN A C 1
ATOM 710 O O . GLN A 1 87 ? 5.520 -19.018 -13.454 1.00 42.06 87 GLN A O 1
ATOM 715 N N . GLN A 1 88 ? 4.249 -20.754 -12.836 1.00 41.72 88 GLN A N 1
ATOM 716 C CA . GLN A 1 88 ? 3.967 -20.224 -11.498 1.00 41.72 88 GLN A CA 1
ATOM 717 C C . GLN A 1 88 ? 4.984 -20.787 -10.497 1.00 41.72 88 GLN A C 1
ATOM 719 O O . GLN A 1 88 ? 5.001 -21.985 -10.231 1.00 41.72 88 GLN A O 1
ATOM 724 N N . GLN A 1 89 ? 5.794 -19.918 -9.891 1.00 41.44 89 GLN A N 1
ATOM 725 C CA . GLN A 1 89 ? 6.496 -20.217 -8.641 1.00 41.44 89 GLN A CA 1
ATOM 726 C C . GLN A 1 89 ? 6.078 -19.188 -7.589 1.00 41.44 89 GLN A C 1
ATOM 728 O O . GLN A 1 89 ? 6.622 -18.087 -7.505 1.00 41.44 89 GLN A O 1
ATOM 733 N N . MET A 1 90 ? 5.057 -19.541 -6.804 1.00 36.44 90 MET A N 1
ATOM 734 C CA . MET A 1 90 ? 4.678 -18.772 -5.621 1.00 36.44 90 MET A CA 1
ATOM 735 C C . MET A 1 90 ? 5.658 -19.051 -4.482 1.00 36.44 90 MET A C 1
ATOM 737 O O . MET A 1 90 ? 5.831 -20.194 -4.068 1.00 36.44 90 MET A O 1
ATOM 741 N N . PHE A 1 91 ? 6.242 -17.988 -3.933 1.00 36.91 91 PHE A N 1
ATOM 742 C CA . PHE A 1 91 ? 6.928 -18.045 -2.646 1.00 36.91 91 PHE A CA 1
ATOM 743 C C . PHE A 1 91 ? 5.891 -18.000 -1.510 1.00 36.91 91 PHE A C 1
ATOM 745 O O . PHE A 1 91 ? 4.984 -17.162 -1.565 1.00 36.91 91 PHE A O 1
ATOM 752 N N . PRO A 1 92 ? 5.999 -18.860 -0.480 1.00 36.66 92 PRO A N 1
ATOM 753 C CA . PRO A 1 92 ? 5.070 -18.865 0.642 1.00 36.66 92 PRO A CA 1
ATOM 754 C C . PRO A 1 92 ? 5.383 -17.721 1.616 1.00 36.66 92 PRO A C 1
ATOM 756 O O . PRO A 1 92 ? 6.303 -17.813 2.426 1.00 36.66 92 PRO A O 1
ATOM 759 N N . TYR A 1 93 ? 4.587 -16.652 1.578 1.00 36.78 93 TYR A N 1
ATOM 760 C CA . TYR A 1 93 ? 4.572 -15.652 2.649 1.00 36.78 93 TYR A CA 1
ATOM 761 C C . TYR A 1 93 ? 3.672 -16.133 3.790 1.00 36.78 93 TYR A C 1
ATOM 763 O O . TYR A 1 93 ? 2.447 -16.046 3.715 1.00 36.78 93 TYR A O 1
ATOM 771 N N . GLY A 1 94 ? 4.286 -16.660 4.850 1.00 32.53 94 GLY A N 1
ATOM 772 C CA . GLY A 1 94 ? 3.586 -16.982 6.089 1.00 32.53 94 GLY A CA 1
ATOM 773 C C . GLY A 1 94 ? 3.264 -15.715 6.880 1.00 32.53 94 GLY A C 1
ATOM 774 O O . GLY A 1 94 ? 4.173 -15.041 7.354 1.00 32.53 94 GLY A O 1
ATOM 775 N N . TYR A 1 95 ? 1.978 -15.407 7.059 1.00 35.72 95 TYR A N 1
ATOM 776 C CA . TYR A 1 95 ? 1.542 -14.380 8.008 1.00 35.72 95 TYR A CA 1
ATOM 777 C C . TYR A 1 95 ? 1.627 -14.920 9.440 1.00 35.72 95 TYR A C 1
ATOM 779 O O . TYR A 1 95 ? 0.849 -15.789 9.834 1.00 35.72 95 TYR A O 1
ATOM 787 N N . THR A 1 96 ? 2.535 -14.372 10.245 1.00 35.53 96 THR A N 1
ATOM 788 C CA . THR A 1 96 ? 2.554 -14.595 11.694 1.00 35.53 96 THR A CA 1
ATOM 789 C C . THR A 1 96 ? 1.437 -13.794 12.360 1.00 35.53 96 THR A C 1
ATOM 791 O O . THR A 1 96 ? 1.543 -12.575 12.495 1.00 35.53 96 THR A O 1
ATOM 794 N N . GLN A 1 97 ? 0.374 -14.461 12.820 1.00 37.97 97 GLN A N 1
ATOM 795 C CA . GLN A 1 97 ? -0.534 -13.838 13.786 1.00 37.97 97 GLN A CA 1
ATOM 796 C C . GLN A 1 97 ? 0.182 -13.682 15.133 1.00 37.97 97 GLN A C 1
ATOM 798 O O . GLN A 1 97 ? 0.539 -14.675 15.762 1.00 37.97 97 GLN A O 1
ATOM 803 N N . GLN A 1 98 ? 0.314 -12.446 15.613 1.00 37.28 98 GLN A N 1
ATOM 804 C CA . GLN A 1 98 ? 0.587 -12.153 17.021 1.00 37.28 98 GLN A CA 1
ATOM 805 C C . GLN A 1 98 ? -0.527 -11.274 17.598 1.00 37.28 98 GLN A C 1
ATOM 807 O O . GLN A 1 98 ? -0.386 -10.068 17.766 1.00 37.28 98 GLN A O 1
ATOM 812 N N . HIS A 1 99 ? -1.649 -11.915 17.929 1.00 41.25 99 HIS A N 1
ATOM 813 C CA . HIS A 1 99 ? -2.623 -11.374 18.875 1.00 41.25 99 HIS A CA 1
ATOM 814 C C . HIS A 1 99 ? -2.313 -11.919 20.276 1.00 41.25 99 HIS A C 1
ATOM 816 O O . HIS A 1 99 ? -2.859 -12.942 20.681 1.00 41.25 99 HIS A O 1
ATOM 822 N N . GLN A 1 100 ? -1.449 -11.230 21.024 1.00 40.06 100 GLN A N 1
ATOM 823 C CA . GLN A 1 100 ? -1.361 -11.377 22.480 1.00 40.06 100 GLN A CA 1
ATOM 824 C C . GLN A 1 100 ? -1.179 -10.002 23.127 1.00 40.06 100 GLN A C 1
ATOM 826 O O . GLN A 1 100 ? -0.170 -9.336 22.914 1.00 40.06 100 GLN A O 1
ATOM 831 N N . SER A 1 101 ? -2.168 -9.590 23.919 1.00 39.28 101 SER A N 1
ATOM 832 C CA . SER A 1 101 ? -2.094 -8.397 24.763 1.00 39.28 101 SER A CA 1
ATOM 833 C C . SER A 1 101 ? -1.607 -8.796 26.160 1.00 39.28 101 SER A C 1
ATOM 835 O O . SER A 1 101 ? -2.269 -9.624 26.790 1.00 39.28 101 SER A O 1
ATOM 837 N N . PRO A 1 102 ? -0.520 -8.213 26.692 1.00 41.81 102 PRO A N 1
ATOM 838 C CA . PRO A 1 102 ? -0.189 -8.330 28.108 1.00 41.81 102 PRO A CA 1
ATOM 839 C C . PRO A 1 102 ? -1.148 -7.471 28.943 1.00 41.81 102 PRO A C 1
ATOM 841 O O . PRO A 1 102 ? -1.423 -6.322 28.592 1.00 41.81 102 PRO A O 1
ATOM 844 N N . LEU A 1 103 ? -1.648 -8.007 30.058 1.00 45.00 103 LEU A N 1
ATOM 845 C CA . LEU A 1 103 ? -2.416 -7.224 31.027 1.00 45.00 103 LEU A CA 1
ATOM 846 C C . LEU A 1 103 ? -1.462 -6.409 31.920 1.00 45.00 103 LEU A C 1
ATOM 848 O O . LEU A 1 103 ? -0.393 -6.883 32.294 1.00 45.00 103 LEU A O 1
ATOM 852 N N . ASN A 1 104 ? -1.865 -5.191 32.276 1.00 38.53 104 ASN A N 1
ATOM 853 C CA . ASN A 1 104 ? -1.101 -4.281 33.130 1.00 38.53 104 ASN A CA 1
ATOM 854 C C . ASN A 1 104 ? -1.054 -4.770 34.595 1.00 38.53 104 ASN A C 1
ATOM 856 O O . ASN A 1 104 ? -2.108 -4.915 35.214 1.00 38.53 104 ASN A O 1
ATOM 860 N N . GLN A 1 105 ? 0.149 -4.951 35.153 1.00 48.09 105 GLN A N 1
ATOM 861 C CA . GLN A 1 105 ? 0.424 -4.921 36.598 1.00 48.09 105 GLN A CA 1
ATOM 862 C C . GLN A 1 105 ? 1.777 -4.239 36.875 1.00 48.09 105 GLN A C 1
ATOM 864 O O . GLN A 1 105 ? 2.577 -4.019 35.966 1.00 48.09 105 GLN A O 1
ATOM 869 N N . GLN A 1 106 ? 1.986 -3.829 38.127 1.00 42.94 106 GLN A N 1
ATOM 870 C CA . GLN A 1 106 ? 2.861 -2.713 38.501 1.00 42.94 106 GLN A CA 1
ATOM 871 C C . GLN A 1 106 ? 4.089 -3.120 39.346 1.00 42.94 106 GLN A C 1
ATOM 873 O O . GLN A 1 106 ? 4.132 -4.200 39.925 1.00 42.94 106 GLN A O 1
ATOM 878 N N . PHE A 1 107 ? 4.979 -2.132 39.518 1.00 44.28 107 PHE A N 1
ATOM 879 C CA . PHE A 1 107 ? 5.893 -1.889 40.651 1.00 44.28 107 PHE A CA 1
ATOM 880 C C . PHE A 1 107 ? 7.367 -2.364 40.630 1.00 44.28 107 PHE A C 1
ATOM 882 O O . PHE A 1 107 ? 7.693 -3.537 40.746 1.00 44.28 107 PHE A O 1
ATOM 889 N N . PHE A 1 108 ? 8.213 -1.322 40.681 1.00 49.94 108 PHE A N 1
ATOM 890 C CA . PHE A 1 108 ? 9.582 -1.172 41.202 1.00 49.94 108 PHE A CA 1
ATOM 891 C C . PHE A 1 108 ? 10.785 -1.890 40.538 1.00 49.94 108 PHE A C 1
ATOM 893 O O . PHE A 1 108 ? 10.708 -3.058 40.172 1.00 49.94 108 PHE A O 1
ATOM 900 N N . PRO A 1 109 ? 11.935 -1.186 40.390 1.00 41.03 109 PRO A N 1
ATOM 901 C CA . PRO A 1 109 ? 13.137 -1.715 39.747 1.00 41.03 109 PRO A CA 1
ATOM 902 C C . PRO A 1 109 ? 14.182 -2.225 40.747 1.00 41.03 109 PRO A C 1
ATOM 904 O O . PRO A 1 109 ? 14.287 -1.720 41.866 1.00 41.03 109 PRO A O 1
ATOM 907 N N . SER A 1 110 ? 15.064 -3.126 40.302 1.00 48.25 110 SER A N 1
ATOM 908 C CA . SER A 1 110 ? 16.389 -3.281 40.913 1.00 48.25 110 SER A CA 1
ATOM 909 C C . SER A 1 110 ? 17.452 -3.821 39.958 1.00 48.25 110 SER A C 1
ATOM 911 O O . SER A 1 110 ? 17.250 -4.753 39.188 1.00 48.25 110 SER A O 1
ATOM 913 N N . VAL A 1 111 ? 18.594 -3.152 40.054 1.00 48.44 111 VAL A N 1
ATOM 914 C CA . VAL A 1 111 ? 19.884 -3.337 39.388 1.00 48.44 111 VAL A CA 1
ATOM 915 C C . VAL A 1 111 ? 20.408 -4.780 39.483 1.00 48.44 111 VAL A C 1
ATOM 917 O O . VAL A 1 111 ? 20.405 -5.333 40.578 1.00 48.44 111 VAL A O 1
ATOM 920 N N . MET A 1 112 ? 20.968 -5.334 38.394 1.00 52.38 112 MET A N 1
ATOM 921 C CA . MET A 1 112 ? 22.402 -5.704 38.294 1.00 52.38 112 MET A CA 1
ATOM 922 C C . MET A 1 112 ? 22.755 -6.552 37.051 1.00 52.38 112 MET A C 1
ATOM 924 O O . MET A 1 112 ? 22.129 -7.570 36.804 1.00 52.38 112 MET A O 1
ATOM 928 N N . ALA A 1 113 ? 23.839 -6.136 36.376 1.00 55.06 113 ALA A N 1
ATOM 929 C CA . ALA A 1 113 ? 24.831 -6.886 35.574 1.00 55.06 113 ALA A CA 1
ATOM 930 C C . ALA A 1 113 ? 24.414 -7.937 34.494 1.00 55.06 113 ALA A C 1
ATOM 932 O O . ALA A 1 113 ? 23.533 -8.764 34.703 1.00 55.06 113 ALA A O 1
ATOM 933 N N . PRO A 1 114 ? 25.123 -7.995 33.342 1.00 42.19 114 PRO A N 1
ATOM 934 C CA . PRO A 1 114 ? 24.893 -8.998 32.297 1.00 42.19 114 PRO A CA 1
ATOM 935 C C . PRO A 1 114 ? 25.686 -10.301 32.519 1.00 42.19 114 PRO A C 1
ATOM 937 O O . PRO A 1 114 ? 26.781 -10.283 33.082 1.00 42.19 114 PRO A O 1
ATOM 940 N N . GLN A 1 115 ? 25.202 -11.413 31.953 1.00 51.12 115 GLN A N 1
ATOM 941 C CA . GLN A 1 115 ? 26.037 -12.583 31.648 1.00 51.12 115 GLN A CA 1
ATOM 942 C C . GLN A 1 115 ? 26.066 -12.863 30.143 1.00 51.12 115 GLN A C 1
ATOM 944 O O . GLN A 1 115 ? 25.059 -12.765 29.444 1.00 51.12 115 GLN A O 1
ATOM 949 N N . THR A 1 116 ? 27.256 -13.195 29.652 1.00 50.16 116 THR A N 1
ATOM 950 C CA . THR A 1 116 ? 27.556 -13.481 28.249 1.00 50.16 116 THR A CA 1
ATOM 951 C C . THR A 1 116 ? 27.196 -14.921 27.882 1.00 50.16 116 THR A C 1
ATOM 953 O O . THR A 1 116 ? 27.503 -15.852 28.623 1.00 50.16 116 THR A O 1
ATOM 956 N N . GLN A 1 117 ? 26.606 -15.126 26.700 1.00 63.88 117 GLN A N 1
ATOM 957 C CA . GLN A 1 117 ? 26.553 -16.449 26.066 1.00 63.88 117 GLN A CA 1
ATOM 958 C C . GLN A 1 117 ? 27.649 -16.582 24.993 1.00 63.88 117 GLN A C 1
ATOM 9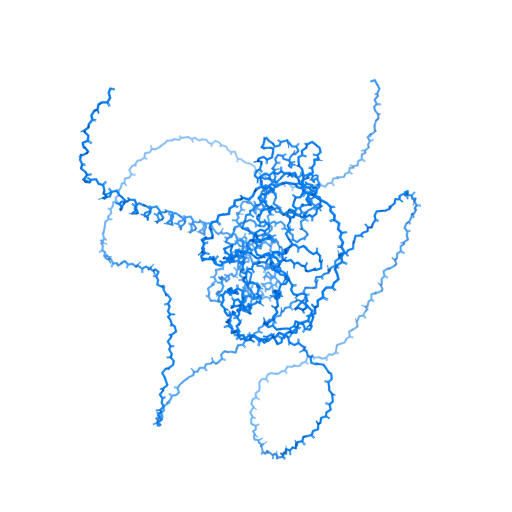60 O O . GLN A 1 117 ? 27.964 -15.594 24.323 1.00 63.88 117 GLN A O 1
ATOM 965 N N . PRO A 1 118 ? 28.248 -17.776 24.821 1.00 69.94 118 PRO A N 1
ATOM 966 C CA . PRO A 1 118 ? 29.273 -18.022 23.811 1.00 69.94 118 PRO A CA 1
ATOM 967 C C . PRO A 1 118 ? 28.667 -18.226 22.406 1.00 69.94 118 PRO A C 1
ATOM 969 O O . PRO A 1 118 ? 27.520 -18.661 22.286 1.00 69.94 118 PRO A O 1
ATOM 972 N N . PRO A 1 119 ? 29.432 -17.969 21.328 1.00 72.50 119 PRO A N 1
ATOM 973 C CA . PRO A 1 119 ? 28.993 -18.246 19.962 1.00 72.50 119 PRO A CA 1
ATOM 974 C C . PRO A 1 119 ? 29.002 -19.757 19.640 1.00 72.50 119 PRO A C 1
ATOM 976 O O . PRO A 1 119 ? 29.824 -20.498 20.188 1.00 72.50 119 PRO A O 1
ATOM 979 N N . PRO A 1 120 ? 28.146 -20.230 18.713 1.00 74.31 120 PRO A N 1
ATOM 980 C CA . PRO A 1 120 ? 28.193 -21.604 18.214 1.00 74.31 120 PRO A CA 1
ATOM 981 C C . PRO A 1 120 ? 29.435 -21.856 17.328 1.00 74.31 120 PRO A C 1
ATOM 983 O O . PRO A 1 120 ? 29.954 -20.924 16.707 1.00 74.31 120 PRO A O 1
ATOM 986 N N . PRO A 1 121 ? 29.920 -23.110 17.231 1.00 66.19 121 PRO A N 1
ATOM 987 C CA . PRO A 1 121 ? 31.134 -23.444 16.488 1.00 66.19 121 PRO A CA 1
ATOM 988 C C . PRO A 1 121 ? 30.927 -23.442 14.958 1.00 66.19 121 PRO A C 1
ATOM 990 O O . PRO A 1 121 ? 29.836 -23.759 14.478 1.00 66.19 121 PRO A O 1
ATOM 993 N N . PRO A 1 122 ? 31.976 -23.159 14.161 1.00 63.50 122 PRO A N 1
ATOM 994 C CA . PRO A 1 122 ? 31.887 -23.155 12.704 1.00 63.50 122 PRO A CA 1
ATOM 995 C C . PRO A 1 122 ? 31.885 -24.578 12.124 1.00 63.50 122 PRO A C 1
ATOM 997 O O . PRO A 1 122 ? 32.809 -25.360 12.360 1.00 63.50 122 PRO A O 1
ATOM 1000 N N . MET A 1 123 ? 30.900 -24.903 11.279 1.00 62.50 123 MET A N 1
ATOM 1001 C CA . MET A 1 123 ? 30.979 -26.102 10.439 1.00 62.50 123 MET A CA 1
ATOM 1002 C C . MET A 1 123 ? 32.066 -25.937 9.370 1.00 62.50 123 MET A C 1
ATOM 1004 O O . MET A 1 123 ? 31.955 -25.098 8.477 1.00 62.50 123 MET A O 1
ATOM 1008 N N . ARG A 1 124 ? 33.080 -26.807 9.406 1.00 54.03 124 ARG A N 1
ATOM 1009 C CA . ARG A 1 124 ? 33.881 -27.127 8.219 1.00 54.03 124 ARG A CA 1
ATOM 1010 C C . ARG A 1 124 ? 33.110 -28.121 7.352 1.00 54.03 124 ARG A C 1
ATOM 1012 O O . ARG A 1 124 ? 32.708 -29.166 7.854 1.00 54.03 124 ARG A O 1
ATOM 1019 N N . TYR A 1 125 ? 33.028 -27.857 6.052 1.00 53.78 125 TYR A N 1
ATOM 1020 C CA . TYR A 1 125 ? 32.926 -28.913 5.043 1.00 53.78 125 TYR A CA 1
ATOM 1021 C C . TYR A 1 125 ? 34.232 -28.961 4.248 1.00 53.78 125 TYR A C 1
ATOM 1023 O O . TYR A 1 125 ? 34.861 -27.925 4.027 1.00 53.78 125 TYR A O 1
ATOM 1031 N N . ASN A 1 126 ? 34.681 -30.167 3.902 1.00 48.97 126 ASN A N 1
ATOM 1032 C CA . ASN A 1 126 ? 36.021 -30.413 3.367 1.00 48.97 126 ASN A CA 1
ATOM 1033 C C . ASN A 1 126 ? 35.989 -30.769 1.868 1.00 48.97 126 ASN A C 1
ATOM 1035 O O . ASN A 1 126 ? 34.948 -31.157 1.343 1.00 48.97 126 ASN A O 1
ATOM 1039 N N . GLN A 1 127 ? 37.125 -30.622 1.185 1.00 42.72 127 GLN A N 1
ATOM 1040 C CA . GLN A 1 127 ? 37.247 -30.816 -0.266 1.00 42.72 127 GLN A CA 1
ATOM 1041 C C . GLN A 1 127 ? 37.434 -32.283 -0.685 1.00 42.72 127 GLN A C 1
ATOM 1043 O O . GLN A 1 127 ? 38.173 -33.012 -0.030 1.00 42.72 127 GLN A O 1
ATOM 1048 N N . GLN A 1 128 ? 36.876 -32.630 -1.852 1.00 43.16 128 GLN A N 1
ATOM 1049 C CA . GLN A 1 128 ? 37.414 -33.453 -2.964 1.00 43.16 128 GLN A CA 1
ATOM 1050 C C . GLN A 1 128 ? 36.341 -33.387 -4.089 1.00 43.16 128 GLN A C 1
ATOM 1052 O O . GLN A 1 128 ? 35.162 -33.269 -3.774 1.00 43.16 128 GLN A O 1
ATOM 1057 N N . GLY A 1 129 ? 36.613 -33.268 -5.398 1.00 40.28 129 GLY A N 1
ATOM 1058 C CA . GLY A 1 129 ? 37.606 -33.948 -6.247 1.00 40.28 129 GLY A CA 1
ATOM 1059 C C . GLY A 1 129 ? 36.978 -35.245 -6.796 1.00 40.28 129 GLY A C 1
ATOM 1060 O O . GLY A 1 129 ? 36.431 -35.995 -6.001 1.00 40.28 129 GLY A O 1
ATOM 1061 N N . ASN A 1 130 ? 36.988 -35.612 -8.086 1.00 43.25 130 ASN A N 1
ATOM 1062 C CA . ASN A 1 130 ? 37.472 -35.019 -9.356 1.00 43.25 130 ASN A CA 1
ATOM 1063 C C . ASN A 1 130 ? 36.683 -35.740 -10.516 1.00 43.25 130 ASN A C 1
ATOM 1065 O O . ASN A 1 130 ? 35.928 -36.656 -10.200 1.00 43.25 130 ASN A O 1
ATOM 1069 N N . SER A 1 131 ? 36.694 -35.471 -11.834 1.00 43.78 131 SER A N 1
ATOM 1070 C CA . SER A 1 131 ? 37.523 -34.693 -12.783 1.00 43.78 131 SER A CA 1
ATOM 1071 C C . SER A 1 131 ? 36.682 -34.258 -14.019 1.00 43.78 131 SER A C 1
ATOM 1073 O O . SER A 1 131 ? 35.535 -34.672 -14.164 1.00 43.78 131 SER A O 1
ATOM 1075 N N . ASN A 1 132 ? 37.262 -33.496 -14.961 1.00 39.34 132 ASN A N 1
ATOM 1076 C CA . ASN A 1 132 ? 36.689 -33.199 -16.297 1.00 39.34 132 ASN A CA 1
ATOM 1077 C C . ASN A 1 132 ? 36.589 -34.426 -17.234 1.00 39.34 132 ASN A C 1
ATOM 1079 O O . ASN A 1 132 ? 37.416 -35.333 -17.140 1.00 39.34 132 ASN A O 1
ATOM 1083 N N . SER A 1 133 ? 35.717 -34.362 -18.256 1.00 41.84 133 SER A N 1
ATOM 1084 C CA . SER A 1 133 ? 35.951 -34.940 -19.602 1.00 41.84 133 SER A CA 1
ATOM 1085 C C . SER A 1 133 ? 35.011 -34.355 -20.668 1.00 41.84 133 SER A C 1
ATOM 1087 O O . SER A 1 133 ? 33.886 -33.966 -20.369 1.00 41.84 133 SER A O 1
ATOM 1089 N N . THR A 1 134 ? 35.494 -34.272 -21.913 1.00 39.19 134 THR A N 1
ATOM 1090 C CA . THR A 1 134 ? 34.834 -33.621 -23.067 1.00 39.19 134 THR A CA 1
ATOM 1091 C C . THR A 1 134 ? 34.465 -34.653 -24.139 1.00 39.19 134 THR A C 1
ATOM 1093 O O . THR A 1 134 ? 35.214 -35.611 -24.294 1.00 39.19 134 THR A O 1
ATOM 1096 N N . ASN A 1 135 ? 33.358 -34.445 -24.870 1.00 43.03 135 ASN A N 1
ATOM 1097 C CA . ASN A 1 135 ? 33.128 -34.707 -26.316 1.00 43.03 135 ASN A CA 1
ATOM 1098 C C . ASN A 1 135 ? 31.626 -34.492 -26.614 1.00 43.03 135 ASN A C 1
ATOM 1100 O O . ASN A 1 135 ? 30.791 -34.837 -25.785 1.00 43.03 135 ASN A O 1
ATOM 1104 N N . GLN A 1 136 ? 31.190 -33.740 -27.631 1.00 41.78 136 GLN A N 1
ATOM 1105 C CA . GLN A 1 136 ? 31.415 -33.795 -29.091 1.00 41.78 136 GLN A CA 1
ATOM 1106 C C . GLN A 1 136 ? 30.630 -34.899 -29.831 1.00 41.78 136 GLN A C 1
ATOM 1108 O O . GLN A 1 136 ? 30.575 -36.051 -29.417 1.00 41.78 136 GLN A O 1
ATOM 1113 N N . TYR A 1 137 ? 29.998 -34.475 -30.933 1.00 36.28 137 TYR A N 1
ATOM 1114 C CA . TYR A 1 137 ? 29.161 -35.243 -31.865 1.00 36.28 137 TYR A CA 1
ATOM 1115 C C . TYR A 1 137 ? 29.908 -36.411 -32.536 1.00 36.28 137 TYR A C 1
ATOM 1117 O O . TYR A 1 137 ? 31.043 -36.220 -32.961 1.00 36.28 137 TYR A O 1
ATOM 1125 N N . MET A 1 138 ? 29.210 -37.525 -32.815 1.00 45.41 138 MET A N 1
ATOM 1126 C CA . MET A 1 138 ? 28.825 -37.921 -34.193 1.00 45.41 138 MET A CA 1
ATOM 1127 C C . MET A 1 138 ? 28.078 -39.274 -34.269 1.00 45.41 138 MET A C 1
ATOM 1129 O O . MET A 1 138 ? 28.430 -40.226 -33.587 1.00 45.41 138 MET A O 1
ATOM 1133 N N . GLY A 1 139 ? 27.103 -39.358 -35.185 1.00 38.97 139 GLY A N 1
ATOM 1134 C CA . GLY A 1 139 ? 26.885 -40.512 -36.082 1.00 38.97 139 GLY A CA 1
ATOM 1135 C C . GLY A 1 139 ? 26.434 -41.895 -35.561 1.00 38.97 139 GLY A C 1
ATOM 1136 O O . GLY A 1 139 ? 27.261 -42.775 -35.379 1.00 38.97 139 GLY A O 1
ATOM 1137 N N . GLY A 1 140 ? 25.119 -42.153 -35.621 1.00 40.03 140 GLY A N 1
ATOM 1138 C CA . GLY A 1 140 ? 24.576 -43.119 -36.603 1.00 40.03 140 GLY A CA 1
ATOM 1139 C C . GLY A 1 140 ? 24.377 -44.614 -36.253 1.00 40.03 140 GLY A C 1
ATOM 1140 O O . GLY A 1 140 ? 25.318 -45.319 -35.924 1.00 40.03 140 GLY A O 1
ATOM 1141 N N . HIS A 1 141 ? 23.164 -45.104 -36.572 1.00 45.44 141 HIS A N 1
ATOM 1142 C CA . HIS A 1 141 ? 22.788 -46.505 -36.897 1.00 45.44 141 HIS A CA 1
ATOM 1143 C C . HIS A 1 141 ? 22.825 -47.582 -35.775 1.00 45.44 141 HIS A C 1
ATOM 1145 O O . HIS A 1 141 ? 23.617 -47.502 -34.850 1.00 45.44 141 HIS A O 1
ATOM 1151 N N . ALA A 1 142 ? 22.022 -48.663 -35.804 1.00 43.12 142 ALA A N 1
ATOM 1152 C CA . ALA A 1 142 ? 20.694 -48.897 -36.411 1.00 43.12 142 ALA A CA 1
ATOM 1153 C C . ALA A 1 142 ? 20.044 -50.208 -35.881 1.00 43.12 142 ALA A C 1
ATOM 1155 O O . ALA A 1 142 ? 20.739 -51.197 -35.679 1.00 43.12 142 ALA A O 1
ATOM 1156 N N . GLY A 1 143 ? 18.702 -50.250 -35.807 1.00 41.38 143 GLY A N 1
ATOM 1157 C CA . GLY A 1 143 ? 17.892 -51.489 -35.774 1.00 41.38 143 GLY A CA 1
ATOM 1158 C C . GLY A 1 143 ? 17.669 -52.171 -34.407 1.00 41.38 143 GLY A C 1
ATOM 1159 O O . GLY A 1 143 ? 18.461 -52.010 -33.489 1.00 41.38 143 GLY A O 1
ATOM 1160 N N . GLY A 1 144 ? 16.583 -52.960 -34.285 1.00 41.72 144 GLY A N 1
ATOM 1161 C CA . GLY A 1 144 ? 16.377 -53.895 -33.156 1.00 41.72 144 GLY A CA 1
ATOM 1162 C C . GLY A 1 144 ? 15.066 -53.787 -32.349 1.00 41.72 144 GLY A C 1
ATOM 1163 O O . GLY A 1 144 ? 15.098 -53.541 -31.149 1.00 41.72 144 GLY A O 1
ATOM 1164 N N . HIS A 1 145 ? 13.908 -54.043 -32.966 1.00 38.84 145 HIS A N 1
ATOM 1165 C CA . HIS A 1 145 ? 12.663 -54.433 -32.261 1.00 38.84 145 HIS A CA 1
ATOM 1166 C C . HIS A 1 145 ? 12.452 -55.960 -32.453 1.00 38.84 145 HIS A C 1
ATOM 1168 O O . HIS A 1 145 ? 12.988 -56.465 -33.443 1.00 38.84 145 HIS A O 1
ATOM 1174 N N . PRO A 1 146 ? 11.697 -56.711 -31.603 1.00 53.06 146 PRO A N 1
ATOM 1175 C CA . PRO A 1 146 ? 10.325 -56.349 -31.207 1.00 53.06 146 PRO A CA 1
ATOM 1176 C C . PRO A 1 146 ? 9.817 -56.748 -29.790 1.00 53.06 146 PRO A C 1
ATOM 1178 O O . PRO A 1 146 ? 10.399 -57.547 -29.069 1.00 53.06 146 PRO A O 1
ATOM 1181 N N . ARG A 1 147 ? 8.646 -56.174 -29.466 1.00 42.47 147 ARG A N 1
ATOM 1182 C CA . ARG A 1 147 ? 7.516 -56.621 -28.606 1.00 42.47 147 ARG A CA 1
ATOM 1183 C C . ARG A 1 147 ? 7.623 -57.912 -27.764 1.00 42.47 147 ARG A C 1
ATOM 1185 O O . ARG A 1 147 ? 7.911 -58.979 -28.292 1.00 42.47 147 ARG A O 1
ATOM 1192 N N . TYR A 1 148 ? 7.024 -57.849 -26.567 1.00 46.03 148 TYR A N 1
ATOM 1193 C CA . TYR A 1 148 ? 6.213 -58.949 -26.012 1.00 46.03 148 TYR A CA 1
ATOM 1194 C C . TYR A 1 148 ? 4.889 -58.438 -25.403 1.00 46.03 148 TYR A C 1
ATOM 1196 O O . TYR A 1 148 ? 4.783 -57.275 -25.014 1.00 46.03 148 TYR A O 1
ATOM 1204 N N . HIS A 1 149 ? 3.869 -59.302 -25.362 1.00 43.88 149 HIS A N 1
ATOM 1205 C CA . HIS A 1 149 ? 2.583 -59.087 -24.670 1.00 43.88 149 HIS A CA 1
ATOM 1206 C C . HIS A 1 149 ? 2.739 -59.432 -23.165 1.00 43.88 149 HIS A C 1
ATOM 1208 O O . HIS A 1 149 ? 3.702 -60.098 -22.803 1.00 43.88 149 HIS A O 1
ATOM 1214 N N . GLY A 1 150 ? 1.864 -59.068 -22.219 1.00 41.50 150 GLY A N 1
ATOM 1215 C CA . GLY A 1 150 ? 0.579 -58.356 -22.273 1.00 41.50 150 GLY A CA 1
ATOM 1216 C C . GLY A 1 150 ? -0.477 -59.068 -21.403 1.00 41.50 150 GLY A C 1
ATOM 1217 O O . GLY A 1 150 ? -0.626 -60.279 -21.507 1.00 41.50 150 GLY A O 1
ATOM 1218 N N . GLY A 1 151 ? -1.226 -58.347 -20.555 1.00 49.84 151 GLY A N 1
ATOM 1219 C CA . GLY A 1 151 ? -2.233 -58.960 -19.672 1.00 49.84 151 GLY A CA 1
ATOM 1220 C C . GLY A 1 151 ? -3.136 -57.954 -18.948 1.00 49.84 151 GLY A C 1
ATOM 1221 O O . GLY A 1 151 ? -2.710 -56.849 -18.624 1.00 49.84 151 GLY A O 1
ATOM 1222 N N . ARG A 1 152 ? -4.398 -58.334 -18.701 1.00 43.44 152 ARG A N 1
ATOM 1223 C CA . ARG A 1 152 ? -5.384 -57.578 -17.902 1.00 43.44 152 ARG A CA 1
ATOM 1224 C C . ARG A 1 152 ? -5.887 -58.450 -16.749 1.00 43.44 152 ARG A C 1
ATOM 1226 O O . ARG A 1 152 ? -6.215 -59.609 -16.976 1.00 43.44 152 ARG A O 1
ATOM 1233 N N . GLY A 1 153 ? -6.053 -57.865 -15.564 1.00 45.34 153 GLY A N 1
ATOM 1234 C CA . GLY A 1 153 ? -6.725 -58.476 -14.412 1.00 45.34 153 GLY A CA 1
ATOM 1235 C C . GLY A 1 153 ? -7.531 -57.426 -13.642 1.00 45.34 153 GLY A C 1
ATOM 1236 O O . GLY A 1 153 ? -7.142 -56.260 -13.606 1.00 45.34 153 GLY A O 1
ATOM 1237 N N . ARG A 1 154 ? -8.680 -57.811 -13.073 1.00 44.62 154 ARG A N 1
ATOM 1238 C CA . ARG A 1 154 ? -9.553 -56.935 -12.268 1.00 44.62 154 ARG A CA 1
ATOM 1239 C C . ARG A 1 154 ? -9.427 -57.260 -10.779 1.00 44.62 154 ARG A C 1
ATOM 1241 O O . ARG A 1 154 ? -9.423 -58.431 -10.428 1.00 44.62 154 ARG A O 1
ATOM 1248 N N . GLY A 1 155 ? -9.588 -56.229 -9.949 1.00 40.97 155 GLY A N 1
ATOM 1249 C CA . GLY A 1 155 ? -10.277 -56.345 -8.659 1.00 40.97 155 GLY A CA 1
ATOM 1250 C C . GLY A 1 155 ? -9.389 -56.572 -7.435 1.00 40.97 155 GLY A C 1
ATOM 1251 O O . GLY A 1 155 ? -8.716 -57.586 -7.314 1.00 40.97 155 GLY A O 1
ATOM 1252 N N . GLY A 1 156 ? -9.468 -55.634 -6.492 1.00 43.75 156 GLY A N 1
ATOM 1253 C CA . GLY A 1 156 ? -8.865 -55.718 -5.163 1.00 43.75 156 GLY A CA 1
ATOM 1254 C C . GLY A 1 156 ? -8.983 -54.366 -4.466 1.00 43.75 156 GLY A C 1
ATOM 1255 O O . GLY A 1 156 ? -8.379 -53.396 -4.915 1.00 43.75 156 GLY A O 1
ATOM 1256 N N . MET A 1 157 ? -9.801 -54.271 -3.415 1.00 42.69 157 MET A N 1
ATOM 1257 C CA . MET A 1 157 ? -9.943 -53.042 -2.625 1.00 42.69 157 MET A CA 1
ATOM 1258 C C . MET A 1 157 ? -9.076 -53.132 -1.373 1.00 42.69 157 MET A C 1
ATOM 1260 O O . MET A 1 157 ? -9.284 -54.042 -0.580 1.00 42.69 157 MET A O 1
ATOM 1264 N N . HIS A 1 158 ? -8.196 -52.156 -1.145 1.00 44.44 158 HIS A N 1
ATOM 1265 C CA . HIS A 1 158 ? -7.648 -51.868 0.183 1.00 44.44 158 HIS A CA 1
ATOM 1266 C C . HIS A 1 158 ? -7.360 -50.372 0.356 1.00 44.44 158 HIS A C 1
ATOM 1268 O O . HIS A 1 158 ? -7.216 -49.628 -0.613 1.00 44.44 158 HIS A O 1
ATOM 1274 N N . SER A 1 159 ? -7.350 -49.937 1.615 1.00 42.56 159 SER A N 1
ATOM 1275 C CA . SER A 1 159 ? -7.326 -48.531 2.023 1.00 42.56 159 SER A CA 1
ATOM 1276 C C . SER A 1 159 ? -5.977 -47.850 1.779 1.00 42.56 159 SER A C 1
ATOM 1278 O O . SER A 1 159 ? -4.930 -48.412 2.086 1.00 42.56 159 SER A O 1
ATOM 1280 N N . GLY A 1 160 ? -6.015 -46.587 1.347 1.00 44.84 160 GLY A N 1
ATOM 1281 C CA . GLY A 1 160 ? -4.862 -45.685 1.316 1.00 44.84 160 GLY A CA 1
ATOM 1282 C C . GLY A 1 160 ? -5.264 -44.288 1.789 1.00 44.84 160 GLY A C 1
ATOM 1283 O O . GLY A 1 160 ? -6.145 -43.664 1.202 1.00 44.84 160 GLY A O 1
ATOM 1284 N N . TYR A 1 161 ? -4.648 -43.806 2.869 1.00 42.88 161 TYR A N 1
ATOM 1285 C CA . TYR A 1 161 ? -4.832 -42.437 3.367 1.00 42.88 161 TYR A CA 1
ATOM 1286 C C . TYR A 1 161 ? -4.030 -41.443 2.505 1.00 42.88 161 TYR A C 1
ATOM 1288 O O . TYR A 1 161 ? -2.959 -41.793 2.017 1.00 42.88 161 TYR A O 1
ATOM 1296 N N . GLY A 1 162 ? -4.494 -40.190 2.384 1.00 44.19 162 GLY A N 1
ATOM 1297 C CA . GLY A 1 162 ? -3.668 -39.090 1.848 1.00 44.19 162 GLY A CA 1
ATOM 1298 C C . GLY A 1 162 ? -4.194 -38.323 0.628 1.00 44.19 162 GLY A C 1
ATOM 1299 O O . GLY A 1 162 ? -3.394 -37.778 -0.126 1.00 44.19 162 GLY A O 1
ATOM 1300 N N . GLY A 1 163 ? -5.510 -38.237 0.410 1.00 40.91 163 GLY A N 1
ATOM 1301 C CA . GLY A 1 163 ? -6.067 -37.338 -0.610 1.00 40.91 163 GLY A CA 1
ATOM 1302 C C . GLY A 1 163 ? -6.035 -35.867 -0.173 1.00 40.91 163 GLY A C 1
ATOM 1303 O O . GLY A 1 163 ? -6.579 -35.527 0.877 1.00 40.91 163 GLY A O 1
ATOM 1304 N N . GLN A 1 164 ? -5.454 -34.974 -0.983 1.00 52.84 164 GLN A N 1
ATOM 1305 C CA . GLN A 1 164 ? -5.627 -33.528 -0.798 1.00 52.84 164 GLN A CA 1
ATOM 1306 C C . GLN A 1 164 ? -7.097 -33.155 -1.039 1.00 52.84 164 GLN A C 1
ATOM 1308 O O . GLN A 1 164 ? -7.613 -33.311 -2.146 1.00 52.84 164 GLN A O 1
ATOM 1313 N N . PHE A 1 165 ? -7.771 -32.627 -0.015 1.00 41.81 165 PHE A N 1
ATOM 1314 C CA . PHE A 1 165 ? -9.155 -32.164 -0.120 1.00 41.81 165 PHE A CA 1
ATOM 1315 C C . PHE A 1 165 ? -9.248 -30.849 -0.911 1.00 41.81 165 PHE A C 1
ATOM 1317 O O . PHE A 1 165 ? -9.406 -29.768 -0.342 1.00 41.81 165 PHE A O 1
ATOM 1324 N N . HIS A 1 166 ? -9.194 -30.933 -2.243 1.00 49.03 166 HIS A N 1
ATOM 1325 C CA . HIS A 1 166 ? -9.711 -29.861 -3.090 1.00 49.03 166 HIS A CA 1
ATOM 1326 C C . HIS A 1 166 ? -11.179 -29.608 -2.717 1.00 49.03 166 HIS A C 1
ATOM 1328 O O . HIS A 1 166 ? -12.013 -30.510 -2.819 1.00 49.03 166 HIS A O 1
ATOM 1334 N N . ARG A 1 167 ? -11.506 -28.373 -2.307 1.00 53.22 167 ARG A N 1
ATOM 1335 C CA . ARG A 1 167 ? -12.895 -27.930 -2.117 1.00 53.22 167 ARG A CA 1
ATOM 1336 C C . ARG A 1 167 ? -13.635 -28.016 -3.457 1.00 53.22 167 ARG A C 1
ATOM 1338 O O . ARG A 1 167 ? -13.596 -27.075 -4.246 1.00 53.22 167 ARG A O 1
ATOM 1345 N N . GLN A 1 168 ? -14.337 -29.123 -3.699 1.00 45.53 168 GLN A N 1
ATOM 1346 C CA . GLN A 1 168 ? -15.356 -29.199 -4.743 1.00 45.53 168 GLN A CA 1
ATOM 1347 C C . GLN A 1 168 ? -16.551 -28.340 -4.318 1.00 45.53 168 GLN A C 1
ATOM 1349 O O . GLN A 1 168 ? -17.494 -28.814 -3.686 1.00 45.53 168 GLN A O 1
ATOM 1354 N N . VAL A 1 169 ? -16.486 -27.046 -4.631 1.00 46.72 169 VAL A N 1
ATOM 1355 C CA . VAL A 1 169 ? -17.615 -26.127 -4.467 1.00 46.72 169 VAL A CA 1
ATOM 1356 C C . VAL A 1 169 ? -18.608 -26.419 -5.591 1.00 46.72 169 VAL A C 1
ATOM 1358 O O . VAL A 1 169 ? -18.552 -25.813 -6.658 1.00 46.72 169 VAL A O 1
ATOM 1361 N N . HIS A 1 170 ? -19.480 -27.404 -5.366 1.00 38.06 170 HIS A N 1
ATOM 1362 C CA . HIS A 1 170 ? -20.544 -27.794 -6.295 1.00 38.06 170 HIS A CA 1
ATOM 1363 C C . HIS A 1 170 ? -21.573 -26.670 -6.423 1.00 38.06 170 HIS A C 1
ATOM 1365 O O . HIS A 1 170 ? -22.533 -26.598 -5.660 1.00 38.06 170 HIS A O 1
ATOM 1371 N N . ASN A 1 171 ? -21.353 -25.766 -7.376 1.00 42.81 171 ASN A N 1
ATOM 1372 C CA . ASN A 1 171 ? -22.314 -24.736 -7.743 1.00 42.81 171 ASN A CA 1
ATOM 1373 C C . ASN A 1 171 ? -22.148 -24.373 -9.227 1.00 42.81 171 ASN A C 1
ATOM 1375 O O . ASN A 1 171 ? -21.125 -23.820 -9.624 1.00 42.81 171 ASN A O 1
ATOM 1379 N N . ASN A 1 172 ? -23.154 -24.679 -10.053 1.00 37.84 172 ASN A N 1
ATOM 1380 C CA . ASN A 1 172 ? -23.095 -24.464 -11.507 1.00 37.84 172 ASN A CA 1
ATOM 1381 C C . ASN A 1 172 ? -23.148 -22.977 -11.916 1.00 37.84 172 ASN A C 1
ATOM 1383 O O . ASN A 1 172 ? -22.943 -22.657 -13.084 1.00 37.84 172 ASN A O 1
ATOM 1387 N N . TYR A 1 173 ? -23.367 -22.063 -10.965 1.00 37.47 173 TYR A N 1
ATOM 1388 C CA . TYR A 1 173 ? -23.294 -20.617 -11.173 1.00 37.47 173 TYR A CA 1
ATOM 1389 C C . TYR A 1 173 ? -21.972 -20.046 -10.643 1.00 37.47 173 TYR A C 1
ATOM 1391 O O . TYR A 1 173 ? -21.920 -19.364 -9.619 1.00 37.47 173 TYR A O 1
ATOM 1399 N N . PHE A 1 174 ? -20.884 -20.313 -11.369 1.00 35.59 174 PHE A N 1
ATOM 1400 C CA . PHE A 1 174 ? -19.589 -19.675 -11.124 1.00 35.59 174 PHE A CA 1
ATOM 1401 C C . PHE A 1 174 ? -19.643 -18.177 -11.460 1.00 35.59 174 PHE A C 1
ATOM 1403 O O . PHE A 1 174 ? -19.512 -17.786 -12.621 1.00 35.59 174 PHE A O 1
ATOM 1410 N N . TYR A 1 175 ? -19.711 -17.317 -10.440 1.00 41.44 175 TYR A N 1
ATOM 1411 C CA . TYR A 1 175 ? -19.147 -15.975 -10.582 1.00 41.44 175 TYR A CA 1
ATOM 1412 C C . TYR A 1 175 ? -17.619 -16.123 -10.581 1.00 41.44 175 TYR A C 1
ATOM 1414 O O . TYR A 1 175 ? -17.021 -16.505 -9.574 1.00 41.44 175 TYR A O 1
ATOM 1422 N N . ASN A 1 176 ? -16.991 -15.934 -11.742 1.00 36.81 176 ASN A N 1
ATOM 1423 C CA . ASN A 1 176 ? -15.666 -16.488 -12.027 1.00 36.81 176 ASN A CA 1
ATOM 1424 C C . ASN A 1 176 ? -14.514 -15.714 -11.347 1.00 36.81 176 ASN A C 1
ATOM 1426 O O . ASN A 1 176 ? -13.827 -14.899 -11.960 1.00 36.81 176 ASN A O 1
ATOM 1430 N N . GLN A 1 177 ? -14.273 -15.999 -10.064 1.00 43.91 177 GLN A N 1
ATOM 1431 C CA . GLN A 1 177 ? -13.141 -15.438 -9.320 1.00 43.91 177 GLN A CA 1
ATOM 1432 C C . GLN A 1 177 ? -11.777 -16.035 -9.710 1.00 43.91 177 GLN A C 1
ATOM 1434 O O . GLN A 1 177 ? -10.755 -15.432 -9.381 1.00 43.91 177 GLN A O 1
ATOM 1439 N N . GLN A 1 178 ? -11.715 -17.168 -10.423 1.00 39.22 178 GLN A N 1
ATOM 1440 C CA . GLN A 1 178 ? -10.431 -17.773 -10.808 1.00 39.22 178 GLN A CA 1
ATOM 1441 C C . GLN A 1 178 ? -9.624 -16.870 -11.756 1.00 39.22 178 GLN A C 1
ATOM 1443 O O . GLN A 1 178 ? -8.405 -16.803 -11.627 1.00 39.22 178 GLN A O 1
ATOM 1448 N N . HIS A 1 179 ? -10.279 -16.087 -12.621 1.00 39.41 179 HIS A N 1
ATOM 1449 C CA . HIS A 1 179 ? -9.597 -15.075 -13.444 1.00 39.41 179 HIS A CA 1
ATOM 1450 C C . HIS A 1 179 ? -9.183 -13.802 -12.682 1.00 39.41 179 HIS A C 1
ATOM 1452 O O . HIS A 1 179 ? -8.441 -12.990 -13.227 1.00 39.41 179 HIS A O 1
ATOM 1458 N N . HIS A 1 180 ? -9.623 -13.618 -11.432 1.00 45.00 180 HIS A N 1
ATOM 1459 C CA . HIS A 1 180 ? -9.310 -12.427 -10.635 1.00 45.00 180 HIS A CA 1
ATOM 1460 C C . HIS A 1 180 ? -8.246 -12.641 -9.553 1.00 45.00 180 HIS A C 1
ATOM 1462 O O . HIS A 1 180 ? -7.774 -11.661 -8.980 1.00 45.00 180 HIS A O 1
ATOM 1468 N N . TYR A 1 181 ? -7.814 -13.882 -9.301 1.00 38.91 181 TYR A N 1
ATOM 1469 C CA . TYR A 1 181 ? -6.803 -14.192 -8.279 1.00 38.91 181 TYR A CA 1
ATOM 1470 C C . TYR A 1 181 ? -5.414 -13.593 -8.564 1.00 38.91 181 TYR A C 1
ATOM 1472 O O . TYR A 1 181 ? -4.666 -13.313 -7.633 1.00 38.91 181 TYR A O 1
ATOM 1480 N N . SER A 1 182 ? -5.072 -13.370 -9.836 1.00 39.53 182 SER A N 1
ATOM 1481 C CA . SER A 1 182 ? -3.835 -12.696 -10.257 1.00 39.53 182 SER A CA 1
ATOM 1482 C C . SER A 1 182 ? -3.977 -11.177 -10.394 1.00 39.53 182 SER A C 1
ATOM 1484 O O . SER A 1 182 ? -2.981 -10.488 -10.617 1.00 39.53 182 SER A O 1
ATOM 1486 N N . SER A 1 183 ? -5.196 -10.636 -10.296 1.00 38.22 183 SER A N 1
ATOM 1487 C CA . SER A 1 183 ? -5.459 -9.221 -10.539 1.00 38.22 183 SER A CA 1
ATOM 1488 C C . SER A 1 183 ? -5.631 -8.453 -9.229 1.00 38.22 183 SER A C 1
ATOM 1490 O O . SER A 1 183 ? -6.662 -8.581 -8.568 1.00 38.22 183 SER A O 1
ATOM 1492 N N . ASN A 1 184 ? -4.706 -7.532 -8.936 1.00 47.12 184 ASN A N 1
ATOM 1493 C CA . ASN A 1 184 ? -4.915 -6.421 -7.990 1.00 47.12 184 ASN A CA 1
ATOM 1494 C C . ASN A 1 184 ? -5.921 -5.380 -8.540 1.00 47.12 184 ASN A C 1
ATOM 1496 O O . ASN A 1 184 ? -5.799 -4.177 -8.310 1.00 47.12 184 ASN A O 1
ATOM 1500 N N . ASN A 1 185 ? -6.927 -5.837 -9.290 1.00 48.50 185 ASN A N 1
ATOM 1501 C CA . ASN A 1 185 ? -8.026 -5.016 -9.759 1.00 48.50 185 ASN A CA 1
ATOM 1502 C C . ASN A 1 185 ? -8.861 -4.646 -8.536 1.00 48.50 185 ASN A C 1
ATOM 1504 O O . ASN A 1 185 ? -9.669 -5.446 -8.056 1.00 48.50 185 ASN A O 1
ATOM 1508 N N . ALA A 1 186 ? -8.627 -3.433 -8.031 1.00 55.12 186 ALA A N 1
ATOM 1509 C CA . ALA A 1 186 ? -9.440 -2.816 -6.997 1.00 55.12 186 ALA A CA 1
ATOM 1510 C C . ALA A 1 186 ? -10.916 -3.026 -7.346 1.00 55.12 186 ALA A C 1
ATOM 1512 O O . ALA A 1 186 ? -11.344 -2.707 -8.459 1.00 55.12 186 ALA A O 1
ATOM 1513 N N . VAL A 1 187 ? -11.675 -3.597 -6.406 1.00 59.88 187 VAL A N 1
ATOM 1514 C CA . VAL A 1 187 ? -13.108 -3.833 -6.599 1.00 59.88 187 VAL A CA 1
ATOM 1515 C C . VAL A 1 187 ? -13.740 -2.510 -7.036 1.00 59.88 187 VAL A C 1
ATOM 1517 O O . VAL A 1 187 ? -13.522 -1.519 -6.332 1.00 59.88 187 VAL A O 1
ATOM 1520 N N . PRO A 1 188 ? -14.467 -2.455 -8.175 1.00 63.94 188 PRO A N 1
ATOM 1521 C CA . PRO A 1 188 ? -14.980 -1.199 -8.698 1.00 63.94 188 PRO A CA 1
ATOM 1522 C C . PRO A 1 188 ? -15.730 -0.443 -7.610 1.00 63.94 188 PRO A C 1
ATOM 1524 O O . PRO A 1 188 ? -16.568 -1.019 -6.927 1.00 63.94 188 PRO A O 1
ATOM 1527 N N . GLU A 1 189 ? -15.424 0.838 -7.446 1.00 64.88 189 GLU A N 1
ATOM 1528 C CA . GLU A 1 189 ? -15.914 1.675 -6.342 1.00 64.88 189 GLU A CA 1
ATOM 1529 C C . GLU A 1 189 ? -17.452 1.686 -6.254 1.00 64.88 189 GLU A C 1
ATOM 1531 O O . GLU A 1 189 ? -18.016 1.638 -5.165 1.00 64.88 189 GLU A O 1
ATOM 1536 N N . LYS A 1 190 ? -18.108 1.602 -7.423 1.00 76.50 190 LYS A N 1
ATOM 1537 C CA . LYS A 1 190 ? -19.561 1.457 -7.624 1.00 76.50 190 LYS A CA 1
ATOM 1538 C C . LYS A 1 190 ? -20.143 0.093 -7.206 1.00 76.50 190 LYS A C 1
ATOM 1540 O O . LYS A 1 190 ? -21.351 -0.096 -7.301 1.00 76.50 190 LYS A O 1
ATOM 1545 N N . THR A 1 191 ? -19.323 -0.874 -6.790 1.00 76.44 191 THR A N 1
ATOM 1546 C CA . THR A 1 191 ? -19.795 -2.173 -6.283 1.00 76.44 191 THR A CA 1
ATOM 1547 C C . THR A 1 191 ? -20.452 -1.944 -4.920 1.00 76.44 191 THR A C 1
ATOM 1549 O O . THR A 1 191 ? -19.774 -1.439 -4.015 1.00 76.44 191 THR A O 1
ATOM 1552 N N . PRO A 1 192 ? -21.732 -2.314 -4.733 1.00 81.44 192 PRO A N 1
ATOM 1553 C CA . PRO A 1 192 ? -22.397 -2.142 -3.451 1.00 81.44 192 PRO A CA 1
ATOM 1554 C C . PRO A 1 192 ? -21.707 -2.928 -2.336 1.00 81.44 192 PRO A C 1
ATOM 1556 O O . PRO A 1 192 ? -21.191 -4.033 -2.551 1.00 81.44 192 PRO A O 1
ATOM 1559 N N . THR A 1 193 ? -21.722 -2.344 -1.145 1.00 84.25 193 THR A N 1
ATOM 1560 C CA . THR A 1 193 ? -21.334 -3.004 0.103 1.00 84.25 193 THR A CA 1
ATOM 1561 C C . THR A 1 193 ? -22.567 -3.650 0.718 1.00 84.25 193 THR A C 1
ATOM 1563 O O . THR A 1 193 ? -23.655 -3.089 0.637 1.00 84.25 193 THR A O 1
ATOM 1566 N N . VAL A 1 194 ? -22.398 -4.825 1.315 1.00 86.31 194 VAL A N 1
ATOM 1567 C CA . VAL A 1 194 ? -23.418 -5.506 2.117 1.00 86.31 194 VAL A CA 1
ATOM 1568 C C . VAL A 1 194 ? -22.905 -5.627 3.541 1.00 86.31 194 VAL A C 1
ATOM 1570 O O . VAL A 1 194 ? -21.739 -5.969 3.756 1.00 86.31 194 VAL A O 1
ATOM 1573 N N . HIS A 1 195 ? -23.789 -5.365 4.498 1.00 89.00 195 HIS A N 1
ATOM 1574 C CA . HIS A 1 195 ? -23.497 -5.446 5.921 1.00 89.00 195 HIS A CA 1
ATOM 1575 C C . HIS A 1 195 ? -23.988 -6.778 6.500 1.00 89.00 195 HIS A C 1
ATOM 1577 O O . HIS A 1 195 ? -25.128 -7.201 6.296 1.00 89.00 195 HIS A O 1
ATOM 1583 N N . LEU A 1 196 ? -23.096 -7.448 7.223 1.00 90.44 196 LEU A N 1
ATOM 1584 C CA . LEU A 1 196 ? -23.248 -8.823 7.680 1.00 90.44 196 LEU A CA 1
ATOM 1585 C C . LEU A 1 196 ? -23.116 -8.880 9.199 1.00 90.44 196 LEU A C 1
ATOM 1587 O O . LEU A 1 196 ? -22.147 -8.368 9.753 1.00 90.44 196 LEU A O 1
ATOM 1591 N N . ILE A 1 197 ? -24.037 -9.551 9.883 1.00 91.25 197 ILE A N 1
ATOM 1592 C CA . ILE A 1 197 ? -23.907 -9.834 11.313 1.00 91.25 197 ILE A CA 1
ATOM 1593 C C . ILE A 1 197 ? -23.067 -11.100 11.483 1.00 91.25 197 ILE A C 1
ATOM 1595 O O . ILE A 1 197 ? -23.457 -12.184 11.037 1.00 91.25 197 ILE A O 1
ATOM 1599 N N . HIS A 1 198 ? -21.941 -10.988 12.189 1.00 90.69 198 HIS A N 1
ATOM 1600 C CA . HIS A 1 198 ? -21.228 -12.156 12.702 1.00 90.69 198 HIS A CA 1
ATOM 1601 C C . HIS A 1 198 ? -22.067 -12.802 13.825 1.00 90.69 198 HIS A C 1
ATOM 1603 O O . HIS A 1 198 ? -22.313 -12.148 14.841 1.00 90.69 198 HIS A O 1
ATOM 1609 N N . PRO A 1 199 ? -22.529 -14.063 13.705 1.00 89.81 199 PRO A N 1
ATOM 1610 C CA . PRO A 1 199 ? -23.587 -14.582 14.576 1.00 89.81 199 PRO A CA 1
ATOM 1611 C C . PRO A 1 199 ? -23.175 -14.715 16.049 1.00 89.81 199 PRO A C 1
ATOM 1613 O O . PRO A 1 199 ? -24.031 -14.557 16.916 1.00 89.81 199 PRO A O 1
ATOM 1616 N N . GLU A 1 200 ? -21.894 -14.952 16.337 1.00 91.69 200 GLU A N 1
ATOM 1617 C CA . GLU A 1 200 ? -21.350 -14.999 17.705 1.00 91.69 200 GLU A CA 1
ATOM 1618 C C . GLU A 1 200 ? -21.119 -13.585 18.268 1.00 91.69 200 GLU A C 1
ATOM 1620 O O . GLU A 1 200 ? -21.872 -13.125 19.121 1.00 91.69 200 GLU A O 1
ATOM 1625 N N . THR A 1 201 ? -20.119 -12.862 17.747 1.00 91.94 201 THR A N 1
ATOM 1626 C CA . THR A 1 201 ? -19.681 -11.544 18.252 1.00 91.94 201 THR A CA 1
ATOM 1627 C C . THR A 1 201 ? -20.667 -10.390 18.031 1.00 91.94 201 THR A C 1
ATOM 1629 O O . THR A 1 201 ? -20.426 -9.296 18.534 1.00 91.94 201 THR A O 1
ATOM 1632 N N . LYS A 1 202 ? -21.732 -10.596 17.242 1.00 91.50 202 LYS A N 1
ATOM 1633 C CA . LYS A 1 202 ? -22.730 -9.601 16.788 1.00 91.50 202 LYS A CA 1
ATOM 1634 C C . LYS A 1 202 ? -22.180 -8.389 16.024 1.00 91.50 202 LYS A C 1
ATOM 1636 O O . LYS A 1 202 ? -22.970 -7.559 15.579 1.00 91.50 202 LYS A O 1
ATOM 1641 N N . LYS A 1 203 ? -20.861 -8.296 15.819 1.00 90.69 203 LYS A N 1
ATOM 1642 C CA . LYS A 1 203 ? -20.222 -7.215 15.059 1.00 90.69 203 LYS A CA 1
ATOM 1643 C C . LYS A 1 203 ? -20.719 -7.196 13.616 1.00 90.69 203 LYS A C 1
ATOM 1645 O O . LYS A 1 203 ? -20.922 -8.253 13.011 1.00 90.69 203 LYS A O 1
ATOM 1650 N N . ILE A 1 204 ? -20.861 -5.987 13.076 1.00 90.62 204 ILE A N 1
ATOM 1651 C CA . ILE A 1 204 ? -21.144 -5.779 11.659 1.00 90.62 204 ILE A CA 1
ATOM 1652 C C . ILE A 1 204 ? -19.834 -5.885 10.874 1.00 90.62 204 ILE A C 1
ATOM 1654 O O . ILE A 1 204 ? -18.830 -5.253 11.208 1.00 90.62 204 ILE A O 1
ATOM 1658 N N . ILE A 1 205 ? -19.864 -6.708 9.834 1.00 91.06 205 ILE A N 1
ATOM 1659 C CA . ILE A 1 205 ? -18.787 -6.926 8.875 1.00 91.06 205 ILE A CA 1
ATOM 1660 C C . ILE A 1 205 ? -19.290 -6.451 7.512 1.00 91.06 205 ILE A C 1
ATOM 1662 O O . ILE A 1 205 ? -20.342 -6.888 7.049 1.00 91.06 205 ILE A O 1
ATOM 1666 N N . SER A 1 206 ? -18.544 -5.565 6.868 1.00 90.94 206 SER A N 1
ATOM 1667 C CA . SER A 1 206 ? -18.813 -5.103 5.508 1.00 90.94 206 SER A CA 1
ATOM 1668 C C . SER A 1 206 ? -18.074 -5.978 4.488 1.00 90.94 206 SER A C 1
ATOM 1670 O O . SER A 1 206 ? -16.939 -6.400 4.718 1.00 90.94 206 SER A O 1
ATOM 1672 N N . ILE A 1 207 ? -18.712 -6.238 3.343 1.00 88.44 207 ILE A N 1
ATOM 1673 C CA . ILE A 1 207 ? -18.098 -6.871 2.165 1.00 88.44 207 ILE A CA 1
ATOM 1674 C C . ILE A 1 207 ? -18.628 -6.229 0.877 1.00 88.44 207 ILE A C 1
ATOM 1676 O O . ILE A 1 207 ? -19.787 -5.823 0.815 1.00 88.44 207 ILE A O 1
ATOM 1680 N N . LYS A 1 208 ? -17.822 -6.179 -0.189 1.00 83.38 208 LYS A N 1
ATOM 1681 C CA . LYS A 1 208 ? -18.309 -5.830 -1.536 1.00 83.38 208 LYS A CA 1
ATOM 1682 C C . LYS A 1 208 ? -19.031 -7.013 -2.200 1.00 83.38 208 LYS A C 1
ATOM 1684 O O . LYS A 1 208 ? -18.537 -8.140 -2.167 1.00 83.38 208 LYS A O 1
ATOM 1689 N N . LEU A 1 209 ? -20.170 -6.751 -2.856 1.00 76.12 209 LEU A N 1
ATOM 1690 C CA . LEU A 1 209 ? -21.054 -7.774 -3.450 1.00 76.12 209 LEU A CA 1
ATOM 1691 C C . LEU A 1 209 ? -20.337 -8.817 -4.323 1.00 76.12 209 LEU A C 1
ATOM 1693 O O . LEU A 1 209 ? -20.659 -9.998 -4.248 1.00 76.12 209 LEU A O 1
ATOM 1697 N N . ASN A 1 210 ? -19.343 -8.410 -5.119 1.00 71.94 210 ASN A N 1
ATOM 1698 C CA . ASN A 1 210 ? -18.618 -9.297 -6.041 1.00 71.94 210 ASN A CA 1
ATOM 1699 C C . ASN A 1 210 ? -17.723 -10.357 -5.356 1.00 71.94 210 ASN A C 1
ATOM 1701 O O . ASN A 1 210 ? -17.055 -11.135 -6.043 1.00 71.94 210 ASN A O 1
ATOM 1705 N N . ARG A 1 211 ? -17.690 -10.391 -4.017 1.00 65.31 211 ARG A N 1
ATOM 1706 C CA . ARG A 1 211 ? -16.998 -11.409 -3.214 1.00 65.31 211 ARG A CA 1
ATOM 1707 C C . ARG A 1 211 ? -17.939 -12.387 -2.494 1.00 65.31 211 ARG A C 1
ATOM 1709 O O . ARG A 1 211 ? -17.462 -13.362 -1.919 1.00 65.31 211 ARG A O 1
ATOM 1716 N N . ILE A 1 212 ? -19.256 -12.179 -2.555 1.00 59.50 212 ILE A N 1
ATOM 1717 C CA . ILE A 1 212 ? -20.247 -13.069 -1.930 1.00 59.50 212 ILE A CA 1
ATOM 1718 C C . ILE A 1 212 ? -20.505 -14.298 -2.817 1.00 59.50 212 ILE A C 1
ATOM 1720 O O . ILE A 1 212 ? -20.744 -14.163 -4.013 1.00 59.50 212 ILE A O 1
ATOM 1724 N N . TYR A 1 213 ? -20.518 -15.494 -2.219 1.00 58.84 213 TYR A N 1
ATOM 1725 C CA . TYR A 1 213 ? -20.856 -16.760 -2.884 1.00 58.84 213 TYR A CA 1
ATOM 1726 C C . TYR A 1 213 ? -22.239 -17.250 -2.444 1.00 58.84 213 TYR A C 1
ATOM 1728 O O . TYR A 1 213 ? -22.366 -18.282 -1.794 1.00 58.84 213 TYR A O 1
ATOM 1736 N N . SER A 1 214 ? -23.286 -16.516 -2.810 1.00 54.16 214 SER A N 1
ATOM 1737 C CA . SER A 1 214 ? -24.667 -16.981 -2.658 1.00 54.16 214 SER A CA 1
ATOM 1738 C C . SER A 1 214 ? -25.351 -17.032 -4.017 1.00 54.16 214 SER A C 1
ATOM 1740 O O . SER A 1 214 ? -25.061 -16.216 -4.898 1.00 54.16 214 SER A O 1
ATOM 1742 N N . THR A 1 215 ? -26.280 -17.968 -4.189 1.00 48.66 215 THR A N 1
ATOM 1743 C CA . THR A 1 215 ? -27.241 -17.940 -5.287 1.00 48.66 215 THR A CA 1
ATOM 1744 C C . THR A 1 215 ? -28.135 -16.711 -5.110 1.00 48.66 215 THR A C 1
ATOM 1746 O O . THR A 1 215 ? -29.173 -16.735 -4.463 1.00 48.66 215 THR A O 1
ATOM 1749 N N . MET A 1 216 ? -27.751 -15.588 -5.728 1.00 45.19 216 MET A N 1
ATOM 1750 C CA . MET A 1 216 ? -28.565 -14.361 -5.743 1.00 45.19 216 MET A CA 1
ATOM 1751 C C . MET A 1 216 ? -29.928 -14.524 -6.447 1.00 45.19 216 MET A C 1
ATOM 1753 O O . MET A 1 216 ? -30.709 -13.575 -6.470 1.00 45.19 216 MET A O 1
ATOM 1757 N N . ALA A 1 217 ? -30.225 -15.713 -6.979 1.00 40.72 217 ALA A N 1
ATOM 1758 C CA . ALA A 1 217 ? -31.572 -16.155 -7.320 1.00 40.72 217 ALA A CA 1
ATOM 1759 C C . ALA A 1 217 ? -32.516 -16.175 -6.100 1.00 40.72 217 ALA A C 1
ATOM 1761 O O . ALA A 1 217 ? -33.682 -15.847 -6.271 1.00 40.72 217 ALA A O 1
ATOM 1762 N N . ASP A 1 218 ? -32.001 -16.476 -4.900 1.00 49.19 218 ASP A N 1
ATOM 1763 C CA . ASP A 1 218 ? -32.777 -16.618 -3.655 1.00 49.19 218 ASP A CA 1
ATOM 1764 C C . ASP A 1 218 ? -32.771 -15.339 -2.788 1.00 49.19 218 ASP A C 1
ATOM 1766 O O . ASP A 1 218 ? -33.630 -15.139 -1.930 1.00 49.19 218 ASP A O 1
ATOM 1770 N N . ILE A 1 219 ? -31.784 -14.454 -3.004 1.00 52.66 219 ILE A N 1
ATOM 1771 C CA . ILE A 1 219 ? -31.714 -13.118 -2.373 1.00 52.66 219 ILE A CA 1
ATOM 1772 C C . ILE A 1 219 ? -32.519 -12.091 -3.191 1.00 52.66 219 ILE A C 1
ATOM 1774 O O . ILE A 1 219 ? -33.064 -11.133 -2.639 1.00 52.66 219 ILE A O 1
ATOM 1778 N N . ARG A 1 220 ? -32.654 -12.300 -4.509 1.00 50.44 220 ARG A N 1
ATOM 1779 C CA . ARG A 1 220 ? -33.773 -11.723 -5.265 1.00 50.44 220 ARG A CA 1
ATOM 1780 C C . ARG A 1 220 ? -35.051 -12.450 -4.821 1.00 50.44 220 ARG A C 1
ATOM 1782 O O . ARG A 1 220 ? -35.016 -13.649 -4.597 1.00 50.44 220 ARG A O 1
ATOM 1789 N N . PRO A 1 221 ? -36.128 -11.705 -4.554 1.00 42.88 221 PRO A N 1
ATOM 1790 C CA . PRO A 1 221 ? -36.726 -11.750 -3.219 1.00 42.88 221 PRO A CA 1
ATOM 1791 C C . PRO A 1 221 ? -37.630 -12.963 -2.961 1.00 42.88 221 PRO A C 1
ATOM 1793 O O . PRO A 1 221 ? -38.169 -13.550 -3.896 1.00 42.88 221 PRO A O 1
ATOM 1796 N N . GLN A 1 222 ? -37.900 -13.241 -1.674 1.00 41.47 222 GLN A N 1
ATOM 1797 C CA . GLN A 1 222 ? -38.926 -14.182 -1.170 1.00 41.47 222 GLN A CA 1
ATOM 1798 C C . GLN A 1 222 ? -40.370 -13.709 -1.477 1.00 41.47 222 GLN A C 1
ATOM 1800 O O . GLN A 1 222 ? -41.228 -13.627 -0.604 1.00 41.47 222 GLN A O 1
ATOM 1805 N N . LEU A 1 223 ? -40.624 -13.313 -2.723 1.00 42.09 223 LEU A N 1
ATOM 1806 C CA . LEU A 1 223 ? -41.799 -12.559 -3.163 1.00 42.09 223 LEU A CA 1
ATOM 1807 C C . LEU A 1 223 ? -42.798 -13.437 -3.929 1.00 42.09 223 LEU A C 1
ATOM 1809 O O . LEU A 1 223 ? -43.937 -13.033 -4.143 1.00 42.09 223 LEU A O 1
ATOM 1813 N N . HIS A 1 224 ? -42.385 -14.618 -4.391 1.00 39.66 224 HIS A N 1
ATOM 1814 C CA . HIS A 1 224 ? -43.220 -15.550 -5.150 1.00 39.66 224 HIS A CA 1
ATOM 1815 C C . HIS A 1 224 ? -43.083 -16.970 -4.584 1.00 39.66 224 HIS A C 1
ATOM 1817 O O . HIS A 1 224 ? -41.974 -17.426 -4.333 1.00 39.66 224 HIS A O 1
ATOM 1823 N N . GLN A 1 225 ? -44.224 -17.666 -4.479 1.00 38.94 225 GLN A N 1
ATOM 1824 C CA . GLN A 1 225 ? -44.403 -19.053 -4.003 1.00 38.94 225 GLN A CA 1
ATOM 1825 C C . GLN A 1 225 ? -44.503 -19.277 -2.477 1.00 38.94 225 GLN A C 1
ATOM 1827 O O . GLN A 1 225 ? -43.810 -20.109 -1.900 1.00 38.94 225 GLN A O 1
ATOM 1832 N N . GLN A 1 226 ? -45.519 -18.670 -1.854 1.00 41.25 226 GLN A N 1
ATOM 1833 C CA . GLN A 1 226 ? -46.421 -19.456 -0.997 1.00 41.25 226 GLN A CA 1
ATOM 1834 C C . GLN A 1 226 ? -47.788 -19.560 -1.686 1.00 41.25 226 GLN A C 1
ATOM 1836 O O . GLN A 1 226 ? -48.626 -18.667 -1.595 1.00 41.25 226 GLN A O 1
ATOM 1841 N N . SER A 1 227 ? -47.997 -20.639 -2.442 1.00 41.69 227 SER A N 1
ATOM 1842 C CA . SER A 1 227 ? -49.283 -20.948 -3.070 1.00 41.69 227 SER A CA 1
ATOM 1843 C C . SER A 1 227 ? -50.233 -21.566 -2.043 1.00 41.69 227 SER A C 1
ATOM 1845 O O . SER A 1 227 ? -50.088 -22.727 -1.662 1.00 41.69 227 SER A O 1
ATOM 1847 N N . HIS A 1 228 ? -51.228 -20.795 -1.601 1.00 43.44 228 HIS A N 1
ATOM 1848 C CA . HIS A 1 228 ? -52.271 -21.301 -0.711 1.00 43.44 228 HIS A CA 1
ATOM 1849 C C . HIS A 1 228 ? -53.047 -22.457 -1.362 1.00 43.44 228 HIS A C 1
ATOM 1851 O O . HIS A 1 228 ? -53.610 -22.309 -2.445 1.00 43.44 228 HIS A O 1
ATOM 1857 N N . SER A 1 229 ? -53.157 -23.576 -0.648 1.00 41.88 229 SER A N 1
ATOM 1858 C CA . SER A 1 229 ? -54.235 -24.549 -0.834 1.00 41.88 229 SER A CA 1
ATOM 1859 C C . SER A 1 229 ? -54.839 -24.859 0.539 1.00 41.88 229 SER A C 1
ATOM 1861 O O . SER A 1 229 ? -54.129 -25.179 1.489 1.00 41.88 229 SER A O 1
ATOM 1863 N N . ASN A 1 230 ? -56.149 -24.647 0.664 1.00 42.22 230 ASN A N 1
ATOM 1864 C CA . ASN A 1 230 ? -56.894 -24.750 1.924 1.00 42.22 230 ASN A CA 1
ATOM 1865 C C . ASN A 1 230 ? -57.414 -26.184 2.129 1.00 42.22 230 ASN A C 1
ATOM 1867 O O . ASN A 1 230 ? -57.678 -26.868 1.143 1.00 42.22 230 ASN A O 1
ATOM 1871 N N . GLY A 1 231 ? -57.680 -26.616 3.371 1.00 39.88 231 GLY A N 1
ATOM 1872 C CA . GLY A 1 231 ? -58.362 -27.906 3.580 1.00 39.88 231 GLY A CA 1
ATOM 1873 C C . GLY A 1 231 ? -58.475 -28.413 5.022 1.00 39.88 231 GLY A C 1
ATOM 1874 O O . GLY A 1 231 ? -57.739 -29.303 5.416 1.00 39.88 231 GLY A O 1
ATOM 1875 N N . ALA A 1 232 ? -59.422 -27.850 5.774 1.00 40.41 232 ALA A N 1
ATOM 1876 C CA . ALA A 1 232 ? -60.009 -28.306 7.045 1.00 40.41 232 ALA A CA 1
ATOM 1877 C C . ALA A 1 232 ? -59.672 -29.706 7.630 1.00 40.41 232 ALA A C 1
ATOM 1879 O O . ALA A 1 232 ? -59.880 -30.733 6.987 1.00 40.41 232 ALA A O 1
ATOM 1880 N N . SER A 1 233 ? -59.421 -29.742 8.949 1.00 45.38 233 SER A N 1
ATOM 1881 C CA . SER A 1 233 ? -60.175 -30.557 9.936 1.00 45.38 233 SER A CA 1
ATOM 1882 C C . SER A 1 233 ? -59.870 -30.091 11.375 1.00 45.38 233 SER A C 1
ATOM 1884 O O . SER A 1 233 ? -58.896 -29.373 11.586 1.00 45.38 233 SER A O 1
ATOM 1886 N N . ALA A 1 234 ? -60.714 -30.432 12.360 1.00 41.88 234 ALA A N 1
ATOM 1887 C CA . ALA A 1 234 ? -60.688 -29.840 13.709 1.00 41.88 234 ALA A CA 1
ATOM 1888 C C . ALA A 1 234 ? -60.961 -30.855 14.837 1.00 41.88 234 ALA A C 1
ATOM 1890 O O . ALA A 1 234 ? -61.711 -31.799 14.607 1.00 41.88 234 ALA A O 1
ATOM 1891 N N . SER A 1 235 ? -60.463 -30.588 16.060 1.00 53.25 235 SER A N 1
ATOM 1892 C CA . SER A 1 235 ? -61.141 -30.949 17.331 1.00 53.25 235 SER A CA 1
ATOM 1893 C C . SER A 1 235 ? -60.459 -30.416 18.616 1.00 53.25 235 SER A C 1
ATOM 1895 O O . SER A 1 235 ? -59.311 -30.746 18.890 1.00 53.25 235 SER A O 1
ATOM 1897 N N . ASN A 1 236 ? -61.238 -29.702 19.439 1.00 47.28 236 ASN A N 1
ATOM 1898 C CA . ASN A 1 236 ? -61.378 -29.805 20.911 1.00 47.28 236 ASN A CA 1
ATOM 1899 C C . ASN A 1 236 ? -60.156 -29.858 21.872 1.00 47.28 236 ASN A C 1
ATOM 1901 O O . ASN A 1 236 ? -59.602 -30.933 22.074 1.00 47.28 236 ASN A O 1
ATOM 1905 N N . VAL A 1 237 ? -59.952 -28.786 22.667 1.00 56.53 237 VAL A N 1
ATOM 1906 C CA . VAL A 1 237 ? -59.733 -28.816 24.147 1.00 56.53 237 VAL A CA 1
ATOM 1907 C C . VAL A 1 237 ? -60.262 -27.496 24.774 1.00 56.53 237 VAL A C 1
ATOM 1909 O O . VAL A 1 237 ? -59.965 -26.443 24.209 1.00 56.53 237 VAL A O 1
ATOM 1912 N N . PRO A 1 238 ? -61.010 -27.497 25.905 1.00 46.75 238 PRO A N 1
ATOM 1913 C CA . PRO A 1 238 ? -61.472 -26.266 26.575 1.00 46.75 238 PRO A CA 1
ATOM 1914 C C . PRO A 1 238 ? -60.984 -26.035 28.035 1.00 46.75 238 PRO A C 1
ATOM 1916 O O . PRO A 1 238 ? -60.745 -26.975 28.785 1.00 46.75 238 PRO A O 1
ATOM 1919 N N . SER A 1 239 ? -60.957 -24.749 28.426 1.00 46.34 239 SER A N 1
ATOM 1920 C CA . SER A 1 239 ? -61.221 -24.145 29.764 1.00 46.34 239 SER A CA 1
ATOM 1921 C C . SER A 1 239 ? -60.532 -24.619 31.068 1.00 46.34 239 SER A C 1
ATOM 1923 O O . SER A 1 239 ? -60.922 -25.645 31.613 1.00 46.34 239 SER A O 1
ATOM 1925 N N . VAL A 1 240 ? -59.722 -23.722 31.669 1.00 56.28 240 VAL A N 1
ATOM 1926 C CA . VAL A 1 240 ? -59.710 -23.258 33.095 1.00 56.28 240 VAL A CA 1
ATOM 1927 C C . VAL A 1 240 ? -59.051 -21.850 33.055 1.00 56.28 240 VAL A C 1
ATOM 1929 O O . VAL A 1 240 ? -57.933 -21.756 32.562 1.00 56.28 240 VAL A O 1
ATOM 1932 N N . ILE A 1 241 ? -59.712 -20.690 33.203 1.00 56.06 241 ILE A N 1
ATOM 1933 C CA . ILE A 1 241 ? -60.367 -20.028 34.361 1.00 56.06 241 ILE A CA 1
ATOM 1934 C C . ILE A 1 241 ? -59.423 -19.702 35.537 1.00 56.06 241 ILE A C 1
ATOM 1936 O O . ILE A 1 241 ? -59.195 -20.560 36.376 1.00 56.06 241 ILE A O 1
ATOM 1940 N N . GLU A 1 242 ? -59.002 -18.435 35.665 1.00 58.84 242 GLU A N 1
ATOM 1941 C CA . GLU A 1 242 ? -59.144 -17.675 36.926 1.00 58.84 242 GLU A CA 1
ATOM 1942 C C . GLU A 1 242 ? -59.037 -16.148 36.704 1.00 58.84 242 GLU A C 1
ATOM 1944 O O . GLU A 1 242 ? -58.562 -15.690 35.663 1.00 58.84 242 GLU A O 1
ATOM 1949 N N . ASP A 1 243 ? -59.564 -15.365 37.652 1.00 53.66 243 ASP A N 1
ATOM 1950 C CA . ASP A 1 243 ? -59.877 -13.933 37.512 1.00 53.66 243 ASP A CA 1
ATOM 1951 C C . ASP A 1 243 ? -58.806 -12.974 38.063 1.00 53.66 243 ASP A C 1
ATOM 1953 O O . ASP A 1 243 ? -58.191 -13.227 39.099 1.00 53.66 243 ASP A O 1
ATOM 1957 N N . SER A 1 244 ? -58.736 -11.760 37.495 1.00 57.31 244 SER A N 1
ATOM 1958 C CA . SER A 1 244 ? -58.544 -10.528 38.286 1.00 57.31 244 SER A CA 1
ATOM 1959 C C . SER A 1 244 ? -59.011 -9.258 37.559 1.00 57.31 244 SER A C 1
ATOM 1961 O O . SER A 1 244 ? -58.794 -9.075 36.364 1.00 57.31 244 SER A O 1
ATOM 1963 N N . LYS A 1 245 ? -59.669 -8.372 38.318 1.00 57.09 245 LYS A N 1
ATOM 1964 C CA . LYS A 1 245 ? -60.228 -7.064 37.902 1.00 57.09 245 LYS A CA 1
ATOM 1965 C C . LYS A 1 245 ? -59.126 -5.982 38.017 1.00 57.09 245 LYS A C 1
ATOM 1967 O O . LYS A 1 245 ? -58.117 -6.232 38.665 1.00 57.09 245 LYS A O 1
ATOM 1972 N N . SER A 1 246 ? -59.211 -4.757 37.489 1.00 56.25 246 SER A N 1
ATOM 1973 C CA . SER A 1 246 ? -60.318 -3.902 36.998 1.00 56.25 246 SER A CA 1
ATOM 1974 C C . SER A 1 246 ? -59.735 -2.865 35.988 1.00 56.25 246 SER A C 1
ATOM 1976 O O . SER A 1 246 ? -58.559 -2.976 35.658 1.00 56.25 246 SER A O 1
ATOM 1978 N N . GLU A 1 247 ? -60.389 -1.841 35.418 1.00 56.72 247 GLU A N 1
ATOM 1979 C CA . GLU A 1 247 ? -61.712 -1.209 35.620 1.00 56.72 247 GLU A CA 1
ATOM 1980 C C . GLU A 1 247 ? -62.234 -0.613 34.282 1.00 56.72 247 GLU A C 1
ATOM 1982 O O . GLU A 1 247 ? -62.928 -1.286 33.523 1.00 56.72 247 GLU A O 1
ATOM 1987 N N . LYS A 1 248 ? -61.901 0.655 33.983 1.00 54.84 248 LYS A N 1
ATOM 1988 C CA . LYS A 1 248 ? -62.421 1.543 32.910 1.00 54.84 248 LYS A CA 1
ATOM 1989 C C . LYS A 1 248 ? -61.266 2.496 32.506 1.00 54.84 248 LYS A C 1
ATOM 1991 O O . LYS A 1 248 ? -60.312 2.617 33.265 1.00 54.84 248 LYS A O 1
ATOM 1996 N N . THR A 1 249 ? -61.219 3.231 31.388 1.00 52.44 249 THR A N 1
ATOM 1997 C CA . THR A 1 249 ? -62.262 3.796 30.500 1.00 52.44 249 THR A CA 1
ATOM 1998 C C . THR A 1 249 ? -61.613 4.083 29.124 1.00 52.44 249 THR A C 1
ATOM 2000 O O . THR A 1 249 ? -60.477 4.548 29.098 1.00 52.44 249 THR A O 1
ATOM 2003 N N . SER A 1 250 ? -62.242 3.865 27.960 1.00 57.06 250 SER A N 1
ATOM 2004 C CA . SER A 1 250 ? -62.935 4.914 27.166 1.00 57.06 250 SER A CA 1
ATOM 2005 C C . SER A 1 250 ? -63.238 4.447 25.717 1.00 57.06 250 SER A C 1
ATOM 2007 O O . SER A 1 250 ? -62.872 3.340 25.329 1.00 57.06 250 SER A O 1
ATOM 2009 N N . LYS A 1 251 ? -63.985 5.259 24.946 1.00 55.97 251 LYS A N 1
ATOM 2010 C CA . LYS A 1 251 ? -64.504 4.982 23.579 1.00 55.97 251 LYS A CA 1
ATOM 2011 C C . LYS A 1 251 ? -63.345 4.923 22.556 1.00 55.97 251 LYS A C 1
ATOM 2013 O O . LYS A 1 251 ? -62.405 5.687 22.714 1.00 55.97 251 LYS A O 1
ATOM 2018 N N . ASN A 1 252 ? -63.281 4.055 21.539 1.00 46.22 252 ASN A N 1
ATOM 2019 C CA . ASN A 1 252 ? -64.267 3.505 20.584 1.00 46.22 252 ASN A CA 1
ATOM 2020 C C . ASN A 1 252 ? -64.668 4.451 19.428 1.00 46.22 252 ASN A C 1
ATOM 2022 O O . ASN A 1 252 ? -65.746 5.039 19.463 1.00 46.22 252 ASN A O 1
ATOM 2026 N N . GLU A 1 253 ? -63.834 4.491 18.382 1.00 58.25 253 GLU A N 1
ATOM 2027 C CA . GLU A 1 253 ? -64.205 4.775 16.984 1.00 58.25 253 GLU A CA 1
ATOM 2028 C C . GLU A 1 253 ? -63.439 3.816 16.045 1.00 58.25 253 GLU A C 1
ATOM 2030 O O . GLU A 1 253 ? -62.411 3.257 16.434 1.00 58.25 253 GLU A O 1
ATOM 2035 N N . ARG A 1 254 ? -63.951 3.572 14.826 1.00 56.53 254 ARG A N 1
ATOM 2036 C CA . ARG A 1 254 ? -63.519 2.456 13.957 1.00 56.53 254 ARG A CA 1
ATOM 2037 C C . ARG A 1 254 ? -63.354 2.881 12.482 1.00 56.53 254 ARG A C 1
ATOM 2039 O O . ARG A 1 254 ? -64.354 2.930 11.763 1.00 56.53 254 ARG A O 1
ATOM 2046 N N . PRO A 1 255 ? -62.127 3.165 12.003 1.00 63.56 255 PRO A N 1
ATOM 2047 C CA . PRO A 1 255 ? -61.870 3.496 10.597 1.00 63.56 255 PRO A CA 1
ATOM 2048 C C . PRO A 1 255 ? -62.024 2.291 9.653 1.00 63.56 255 PRO A C 1
ATOM 2050 O O . PRO A 1 255 ? -61.894 1.139 10.066 1.00 63.56 255 PRO A O 1
ATOM 2053 N N . LYS A 1 256 ? -62.280 2.559 8.365 1.00 62.94 256 LYS A N 1
ATOM 2054 C CA . LYS A 1 256 ? -62.343 1.534 7.307 1.00 62.94 256 LYS A CA 1
ATOM 2055 C C . LYS A 1 256 ? -60.944 1.097 6.874 1.00 62.94 256 LYS A C 1
ATOM 2057 O O . LYS A 1 256 ? -60.095 1.942 6.606 1.00 62.94 256 LYS A O 1
ATOM 2062 N N . GLU A 1 257 ? -60.764 -0.202 6.672 1.00 57.25 257 GLU A N 1
ATOM 2063 C CA . GLU A 1 257 ? -59.617 -0.742 5.943 1.00 57.25 257 GLU A CA 1
ATOM 2064 C C . GLU A 1 257 ? -59.705 -0.346 4.457 1.00 57.25 257 GLU A C 1
ATOM 2066 O O . GLU A 1 257 ? -60.722 -0.572 3.795 1.00 57.25 257 GLU A O 1
ATOM 2071 N N . LYS A 1 258 ? -58.626 0.230 3.919 1.00 63.28 258 LYS A N 1
ATOM 2072 C CA . LYS A 1 258 ? -58.329 0.204 2.482 1.00 63.28 258 LYS A CA 1
ATOM 2073 C C . LYS A 1 258 ? -57.210 -0.808 2.274 1.00 63.28 258 LYS A C 1
ATOM 2075 O O . LYS A 1 258 ? -56.184 -0.735 2.941 1.00 63.28 258 LYS A O 1
ATOM 2080 N N . ASN A 1 259 ? -57.426 -1.748 1.361 1.00 60.47 259 ASN A N 1
ATOM 2081 C CA . ASN A 1 259 ? -56.473 -2.812 1.071 1.00 60.47 259 ASN A CA 1
ATOM 2082 C C . ASN A 1 259 ? -55.383 -2.306 0.110 1.00 60.47 259 ASN A C 1
ATOM 2084 O O . ASN A 1 259 ? -55.421 -2.590 -1.089 1.00 60.47 259 ASN A O 1
ATOM 2088 N N . ASP A 1 260 ? -54.450 -1.502 0.626 1.00 54.56 260 ASP A N 1
ATOM 2089 C CA . ASP A 1 260 ? -53.258 -1.111 -0.127 1.00 54.56 260 ASP A CA 1
ATOM 2090 C C . ASP A 1 260 ? -52.420 -2.357 -0.426 1.00 54.56 260 ASP A C 1
ATOM 2092 O O . ASP A 1 260 ? -51.926 -3.038 0.473 1.00 54.56 260 ASP A O 1
ATOM 2096 N N . SER A 1 261 ? -52.263 -2.657 -1.716 1.00 57.34 261 SER A N 1
ATOM 2097 C CA . SER A 1 261 ? -51.460 -3.786 -2.188 1.00 57.34 261 SER A CA 1
ATOM 2098 C C . SER A 1 261 ? -49.988 -3.511 -1.897 1.00 57.34 261 SER A C 1
ATOM 2100 O O . SER A 1 261 ? -49.301 -2.852 -2.678 1.00 57.34 261 SER A O 1
ATOM 2102 N N . SER A 1 262 ? -49.521 -3.978 -0.739 1.00 53.66 262 SER A N 1
ATOM 2103 C CA . SER A 1 262 ? -48.210 -3.644 -0.193 1.00 53.66 262 SER A CA 1
ATOM 2104 C C . SER A 1 262 ? -47.089 -4.053 -1.148 1.00 53.66 262 SER A C 1
ATOM 2106 O O . SER A 1 262 ? -46.746 -5.234 -1.257 1.00 53.66 262 SER A O 1
ATOM 2108 N N . LEU A 1 263 ? -46.502 -3.056 -1.818 1.00 69.44 263 LEU A N 1
ATOM 2109 C CA . LEU A 1 263 ? -45.253 -3.186 -2.561 1.00 69.44 263 LEU A CA 1
ATOM 2110 C C . LEU A 1 263 ? -44.224 -3.865 -1.657 1.00 69.44 263 LEU A C 1
ATOM 2112 O O . LEU A 1 263 ? -43.834 -3.307 -0.631 1.00 69.44 263 LEU A O 1
ATOM 2116 N N . ALA A 1 264 ? -43.811 -5.074 -2.034 1.00 61.25 264 ALA A N 1
ATOM 2117 C CA . ALA A 1 264 ? -42.893 -5.863 -1.228 1.00 61.25 264 ALA A CA 1
ATOM 2118 C C . ALA A 1 264 ? -41.606 -5.073 -0.929 1.00 61.25 264 ALA A C 1
ATOM 2120 O O . ALA A 1 264 ? -41.140 -4.321 -1.797 1.00 61.25 264 ALA A O 1
ATOM 2121 N N . PRO A 1 265 ? -41.017 -5.238 0.271 1.00 69.69 265 PRO A N 1
ATOM 2122 C CA . PRO A 1 265 ? -39.849 -4.474 0.683 1.00 69.69 265 PRO A CA 1
ATOM 2123 C C . PRO A 1 265 ? -38.717 -4.658 -0.330 1.00 69.69 265 PRO A C 1
ATOM 2125 O O . PRO A 1 265 ? -38.167 -5.749 -0.494 1.00 69.69 265 PRO A O 1
ATOM 2128 N N . LYS A 1 266 ? -38.376 -3.572 -1.033 1.00 74.44 266 LYS A N 1
ATOM 2129 C CA . LYS A 1 266 ? -37.217 -3.542 -1.925 1.00 74.44 266 LYS A CA 1
ATOM 2130 C C . LYS A 1 266 ? -35.979 -3.815 -1.078 1.00 74.44 266 LYS A C 1
ATOM 2132 O O . LYS A 1 266 ? -35.751 -3.111 -0.099 1.00 74.44 266 LYS A O 1
ATOM 2137 N N . PHE A 1 267 ? -35.186 -4.811 -1.468 1.00 68.75 267 PHE A N 1
ATOM 2138 C CA . PHE A 1 267 ? -33.902 -5.093 -0.831 1.00 68.75 267 PHE A CA 1
ATOM 2139 C C . PHE A 1 267 ? -33.002 -3.853 -0.919 1.00 68.75 267 PHE A C 1
ATOM 2141 O O . PHE A 1 267 ? -32.492 -3.520 -1.991 1.00 68.75 267 PHE A O 1
ATOM 2148 N N . ASP A 1 268 ? -32.818 -3.178 0.211 1.00 75.75 268 ASP A N 1
ATOM 2149 C CA . ASP A 1 268 ? -31.796 -2.156 0.390 1.00 75.75 268 ASP A CA 1
ATOM 2150 C C . ASP A 1 268 ? -30.571 -2.802 1.064 1.00 75.75 268 ASP A C 1
ATOM 2152 O O . ASP A 1 268 ? -30.687 -3.283 2.198 1.00 75.75 268 ASP A O 1
ATOM 2156 N N . PRO A 1 269 ? -29.394 -2.827 0.412 1.00 71.81 269 PRO A N 1
ATOM 2157 C CA . PRO A 1 269 ? -28.187 -3.412 0.989 1.00 71.81 269 PRO A CA 1
ATOM 2158 C C . PRO A 1 269 ? -27.648 -2.652 2.213 1.00 71.81 269 PRO A C 1
ATOM 2160 O O . PRO A 1 269 ? -26.854 -3.233 2.954 1.00 71.81 269 PRO A O 1
ATOM 2163 N N . LYS A 1 270 ? -28.059 -1.392 2.451 1.00 73.00 270 LYS A N 1
ATOM 2164 C CA . LYS A 1 270 ? -27.642 -0.626 3.639 1.00 73.00 270 LYS A CA 1
ATOM 2165 C C . LYS A 1 270 ? -28.413 -1.042 4.899 1.00 73.00 270 LYS A C 1
ATOM 2167 O O . LYS A 1 270 ? -27.808 -1.183 5.960 1.00 73.00 270 LYS A O 1
ATOM 2172 N N . THR A 1 271 ? -29.722 -1.286 4.801 1.00 78.19 271 THR A N 1
ATOM 2173 C CA . THR A 1 271 ? -30.564 -1.709 5.941 1.00 78.19 271 THR A CA 1
ATOM 2174 C C . THR A 1 271 ? -30.721 -3.225 6.095 1.00 78.19 271 THR A C 1
ATOM 2176 O O . THR A 1 271 ? -30.931 -3.695 7.217 1.00 78.19 271 THR A O 1
ATOM 2179 N N . THR A 1 272 ? -30.585 -4.017 5.024 1.00 79.00 272 THR A N 1
ATOM 2180 C CA . THR A 1 272 ? -30.794 -5.477 5.082 1.00 79.00 272 THR A CA 1
ATOM 2181 C C . THR A 1 272 ? -29.601 -6.200 5.716 1.00 79.00 272 THR A C 1
ATOM 2183 O O . THR A 1 272 ? -28.649 -6.591 5.042 1.00 79.00 272 THR A O 1
ATOM 2186 N N . LYS A 1 273 ? -29.667 -6.417 7.034 1.00 77.69 273 LYS A N 1
ATOM 2187 C CA . LYS A 1 273 ? -28.636 -7.127 7.806 1.00 77.69 273 LYS A CA 1
ATOM 2188 C C . LYS A 1 273 ? -28.715 -8.641 7.587 1.00 77.69 273 LYS A C 1
ATOM 2190 O O . LYS A 1 273 ? -29.530 -9.318 8.210 1.00 77.69 273 LYS A O 1
ATOM 2195 N N . LEU A 1 274 ? -27.849 -9.181 6.734 1.00 89.62 274 LEU A N 1
ATOM 2196 C CA . LEU A 1 274 ? -27.744 -10.630 6.517 1.00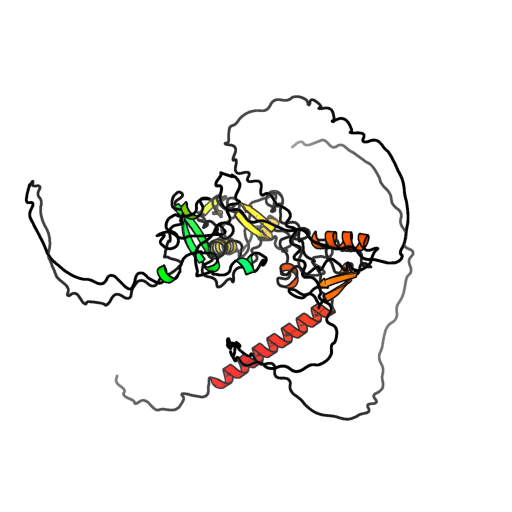 89.62 274 LEU A CA 1
ATOM 2197 C C . LEU A 1 274 ? -26.844 -11.286 7.584 1.00 89.62 274 LEU A C 1
ATOM 2199 O O . LEU A 1 274 ? -26.005 -10.619 8.187 1.00 89.62 274 LEU A O 1
ATOM 2203 N N . VAL A 1 275 ? -26.978 -12.595 7.825 1.00 91.88 275 VAL A N 1
ATOM 2204 C CA . VAL A 1 275 ? -26.180 -13.323 8.837 1.00 91.88 275 VAL A CA 1
ATOM 2205 C C . VAL A 1 275 ? -25.089 -14.169 8.177 1.00 91.88 275 VAL A C 1
ATOM 2207 O O . VAL A 1 275 ? -25.348 -14.875 7.204 1.00 91.88 275 VAL A O 1
ATOM 2210 N N . LEU A 1 276 ? -23.868 -14.122 8.717 1.00 91.81 276 LEU A N 1
ATOM 2211 C CA . LEU A 1 276 ? -22.715 -14.884 8.222 1.00 91.81 276 LEU A CA 1
ATOM 2212 C C . LEU A 1 276 ? -22.805 -16.382 8.573 1.00 91.81 276 LEU A C 1
ATOM 2214 O O . LEU A 1 276 ? -23.040 -16.752 9.724 1.00 91.81 276 LEU A O 1
ATOM 2218 N N . CYS A 1 277 ? -22.543 -17.260 7.602 1.00 93.19 277 CYS A N 1
ATOM 2219 C CA . CYS A 1 277 ? -22.491 -18.705 7.824 1.00 93.19 277 CYS A CA 1
ATOM 2220 C C . CYS A 1 277 ? -21.107 -19.171 8.306 1.00 93.19 277 CYS A C 1
ATOM 2222 O O . CYS A 1 277 ? -20.230 -19.490 7.499 1.00 93.19 277 CYS A O 1
ATOM 2224 N N . LEU A 1 278 ? -20.910 -19.291 9.622 1.00 92.88 278 LEU A N 1
ATOM 2225 C CA . LEU A 1 278 ? -19.651 -19.818 10.178 1.00 92.88 278 LEU A CA 1
ATOM 2226 C C . LEU A 1 278 ? -19.368 -21.268 9.746 1.00 92.88 278 LEU A C 1
ATOM 2228 O O . LEU A 1 278 ? -18.213 -21.655 9.574 1.00 92.88 278 LEU A O 1
ATOM 2232 N N . SER A 1 279 ? -20.408 -22.059 9.468 1.00 93.12 279 SER A N 1
ATOM 2233 C CA . SER A 1 279 ? -20.262 -23.420 8.937 1.00 93.12 279 SER A CA 1
ATOM 2234 C C . SER A 1 279 ? -19.576 -23.441 7.567 1.00 93.12 279 SER A C 1
ATOM 2236 O O . SER A 1 279 ? -18.791 -24.343 7.301 1.00 93.12 279 SER A O 1
ATOM 2238 N N . PHE A 1 280 ? -19.777 -22.427 6.719 1.00 91.94 280 PHE A N 1
ATOM 2239 C CA . PHE A 1 280 ? -19.080 -22.320 5.431 1.00 91.94 280 PHE A CA 1
ATOM 2240 C C . PHE A 1 280 ? -17.576 -22.026 5.579 1.00 91.94 280 PHE A C 1
ATOM 2242 O O . PHE A 1 280 ? -16.769 -22.439 4.739 1.00 91.94 280 PHE A O 1
ATOM 2249 N N . LEU A 1 281 ? -17.198 -21.339 6.659 1.00 87.75 281 LEU A N 1
ATOM 2250 C CA . LEU A 1 281 ? -15.811 -20.995 6.989 1.00 87.75 281 LEU A CA 1
ATOM 2251 C C . LEU A 1 281 ? -15.051 -22.178 7.613 1.00 87.75 281 LEU A C 1
ATOM 2253 O O . LEU A 1 281 ? -13.831 -22.260 7.493 1.00 87.75 281 LEU A O 1
ATOM 2257 N N . CYS A 1 282 ? -15.764 -23.137 8.212 1.00 89.31 282 CYS A N 1
ATOM 2258 C CA . CYS A 1 282 ? -15.200 -24.411 8.653 1.00 89.31 282 CYS A CA 1
ATOM 2259 C C . CYS A 1 282 ? -14.525 -25.159 7.476 1.00 89.31 282 CYS A C 1
ATOM 2261 O O . CYS A 1 282 ? -15.054 -25.141 6.358 1.00 89.31 282 CYS A O 1
ATOM 2263 N N . PRO A 1 283 ? -13.421 -25.906 7.689 1.00 87.88 283 PRO A N 1
ATOM 2264 C CA . PRO A 1 283 ? -12.821 -26.747 6.649 1.00 87.88 283 PRO A CA 1
ATOM 2265 C C . PRO A 1 283 ? -13.804 -27.718 5.973 1.00 87.88 283 PRO A C 1
ATOM 2267 O O . PRO A 1 283 ? -13.677 -27.963 4.776 1.00 87.88 283 PRO A O 1
ATOM 2270 N N . LYS A 1 284 ? -14.822 -28.200 6.705 1.00 89.31 284 LYS A N 1
ATOM 2271 C CA . LYS A 1 284 ? -15.895 -29.073 6.188 1.00 89.31 284 LYS A CA 1
ATOM 2272 C C . LYS A 1 284 ? -16.894 -28.368 5.254 1.00 89.31 284 LYS A C 1
ATOM 2274 O O . LYS A 1 284 ? -17.599 -29.048 4.517 1.00 89.31 284 LYS A O 1
ATOM 2279 N N . GLY A 1 285 ? -16.962 -27.035 5.279 1.00 89.88 285 GLY A N 1
ATOM 2280 C CA . GLY A 1 285 ? -18.005 -26.262 4.603 1.00 89.88 285 GLY A CA 1
ATOM 2281 C C . GLY A 1 285 ? -19.389 -26.398 5.256 1.00 89.88 285 GLY A C 1
ATOM 2282 O O . GLY A 1 285 ? -19.578 -27.106 6.247 1.00 89.88 285 GLY A O 1
ATOM 2283 N N . CYS A 1 286 ? -20.371 -25.686 4.700 1.00 93.50 286 CYS A N 1
ATOM 2284 C CA . CYS A 1 286 ? -21.750 -25.728 5.179 1.00 93.50 286 CYS A CA 1
ATOM 2285 C C . CYS A 1 286 ? -22.515 -26.889 4.532 1.00 93.50 286 CYS A C 1
ATOM 2287 O O . CYS A 1 286 ? -22.582 -26.976 3.306 1.00 93.50 286 CYS A O 1
ATOM 2289 N N . MET A 1 287 ? -23.146 -27.732 5.352 1.00 94.12 287 MET A N 1
ATOM 2290 C CA . MET A 1 287 ? -23.903 -28.903 4.889 1.00 94.12 287 MET A CA 1
ATOM 2291 C C . MET A 1 287 ? -25.151 -28.550 4.062 1.00 94.12 287 MET A C 1
ATOM 2293 O O . MET A 1 287 ? -25.601 -29.379 3.281 1.00 94.12 287 MET A O 1
ATOM 2297 N N . HIS A 1 288 ? -25.687 -27.330 4.184 1.00 92.94 288 HIS A N 1
ATOM 2298 C CA . HIS A 1 288 ? -26.864 -26.885 3.425 1.00 92.94 288 HIS A CA 1
ATOM 2299 C C . HIS A 1 288 ? -26.553 -26.476 1.971 1.00 92.94 288 HIS A C 1
ATOM 2301 O O . HIS A 1 288 ? -27.476 -26.247 1.193 1.00 92.94 288 HIS A O 1
ATOM 2307 N N . GLY A 1 289 ? -25.275 -26.378 1.576 1.00 88.25 289 GLY A N 1
ATOM 2308 C CA . GLY A 1 289 ? -24.894 -26.038 0.199 1.00 88.25 289 GLY A CA 1
ATOM 2309 C C . GLY A 1 289 ? -25.415 -24.663 -0.241 1.00 88.25 289 GLY A C 1
ATOM 2310 O O . GLY A 1 289 ? -25.147 -23.663 0.421 1.00 88.25 289 GLY A O 1
ATOM 2311 N N . SER A 1 290 ? -26.143 -24.600 -1.357 1.00 85.31 290 SER A N 1
ATOM 2312 C CA . SER A 1 290 ? -26.848 -23.385 -1.798 1.00 85.31 290 SER A CA 1
ATOM 2313 C C . SER A 1 290 ? -28.068 -23.049 -0.933 1.00 85.31 290 SER A C 1
ATOM 2315 O O . SER A 1 290 ? -28.368 -21.878 -0.745 1.00 85.31 290 SER A O 1
ATOM 2317 N N . GLY A 1 291 ? -28.732 -24.049 -0.345 1.00 89.81 291 GLY A N 1
ATOM 2318 C CA . GLY A 1 291 ? -29.935 -23.886 0.479 1.00 89.81 291 GLY A CA 1
ATOM 2319 C C . GLY A 1 291 ? -29.679 -23.401 1.911 1.00 89.81 291 GLY A C 1
ATOM 2320 O O . GLY A 1 291 ? -30.438 -23.755 2.810 1.00 89.81 291 GLY A O 1
ATOM 2321 N N . CYS A 1 292 ? -28.600 -22.652 2.165 1.00 91.88 292 CYS A N 1
ATOM 2322 C CA . CYS A 1 292 ? -28.343 -22.103 3.495 1.00 91.88 292 CYS A CA 1
ATOM 2323 C C . CYS A 1 292 ? -29.087 -20.780 3.703 1.00 91.88 292 CYS A C 1
ATOM 2325 O O . CYS A 1 292 ? -28.972 -19.851 2.911 1.00 91.88 292 CYS A O 1
ATOM 2327 N N . ASP A 1 293 ? -29.725 -20.642 4.861 1.00 90.12 293 ASP A N 1
ATOM 2328 C CA . ASP A 1 293 ? -30.352 -19.413 5.369 1.00 90.12 293 ASP A CA 1
ATOM 2329 C C . ASP A 1 293 ? -29.358 -18.274 5.709 1.00 90.12 293 ASP A C 1
ATOM 2331 O O . ASP A 1 293 ? -29.747 -17.231 6.233 1.00 90.12 293 ASP A O 1
ATOM 2335 N N . LYS A 1 294 ? -28.057 -18.480 5.468 1.00 93.12 294 LYS A N 1
ATOM 2336 C CA . LYS A 1 294 ? -26.948 -17.618 5.900 1.00 93.12 294 LYS A CA 1
ATOM 2337 C C . LYS A 1 294 ? -25.955 -17.413 4.763 1.00 93.12 294 LYS A C 1
ATOM 2339 O O . LYS A 1 294 ? -25.705 -18.307 3.960 1.00 93.12 294 LYS A O 1
ATOM 2344 N N . VAL A 1 295 ? -25.325 -16.244 4.734 1.00 89.81 295 VAL A N 1
ATOM 2345 C CA . VAL A 1 295 ? -24.433 -15.826 3.649 1.00 89.81 295 VAL A CA 1
ATOM 2346 C C . VAL A 1 295 ? -23.142 -16.639 3.654 1.00 89.81 295 VAL A C 1
ATOM 2348 O O . VAL A 1 295 ? -22.427 -16.705 4.658 1.00 89.81 295 VAL A O 1
ATOM 2351 N N . HIS A 1 296 ? -22.835 -17.229 2.501 1.00 90.31 296 HIS A N 1
ATOM 2352 C CA . HIS A 1 296 ? -21.579 -17.911 2.211 1.00 90.31 296 HIS A CA 1
ATOM 2353 C C . HIS A 1 296 ? -20.583 -16.932 1.568 1.00 90.31 296 HIS A C 1
ATOM 2355 O O . HIS A 1 296 ? -20.909 -16.200 0.631 1.00 90.31 296 HIS A O 1
ATOM 2361 N N . ILE A 1 297 ? -19.359 -16.902 2.097 1.00 86.62 297 ILE A N 1
ATOM 2362 C CA . ILE A 1 297 ? -18.289 -15.983 1.690 1.00 86.62 297 ILE A CA 1
ATOM 2363 C C . ILE A 1 297 ? -16.999 -16.779 1.580 1.00 86.62 297 ILE A C 1
ATOM 2365 O O . ILE A 1 297 ? -16.590 -17.424 2.545 1.00 86.62 297 ILE A O 1
ATOM 2369 N N . ALA A 1 298 ? -16.345 -16.706 0.424 1.00 79.12 298 ALA A N 1
ATOM 2370 C CA . ALA A 1 298 ? -14.948 -17.089 0.293 1.00 79.12 298 ALA A CA 1
ATOM 2371 C C . ALA A 1 298 ? -14.115 -15.820 0.085 1.00 79.12 298 ALA A C 1
ATOM 2373 O O . ALA A 1 298 ? -14.535 -14.901 -0.618 1.00 79.12 298 ALA A O 1
ATOM 2374 N N . GLY A 1 299 ? -12.952 -15.788 0.726 1.00 78.38 299 GLY A N 1
ATOM 2375 C CA . GLY A 1 299 ? -12.102 -14.610 0.808 1.00 78.38 299 GLY A CA 1
ATOM 2376 C C . GLY A 1 299 ? -12.500 -13.669 1.951 1.00 78.38 299 GLY A C 1
ATOM 2377 O O . GLY A 1 299 ? -13.051 -12.593 1.715 1.00 78.38 299 GLY A O 1
ATOM 2378 N N . LEU A 1 300 ? -12.233 -14.075 3.200 1.00 82.12 300 LEU A N 1
ATOM 2379 C CA . LEU A 1 300 ? -12.447 -13.221 4.383 1.00 82.12 300 LEU A CA 1
ATOM 2380 C C . LEU A 1 300 ? -11.526 -11.991 4.372 1.00 82.12 300 LEU A C 1
ATOM 2382 O O . LEU A 1 300 ? -11.878 -10.958 4.931 1.00 82.12 300 LEU A O 1
ATOM 2386 N N . GLU A 1 301 ? -10.396 -12.071 3.673 1.00 80.81 301 GLU A N 1
ATOM 2387 C CA . GLU A 1 301 ? -9.479 -10.970 3.372 1.00 80.81 301 GLU A CA 1
ATOM 2388 C C . GLU A 1 301 ? -10.117 -9.816 2.574 1.00 80.81 301 GLU A C 1
ATOM 2390 O O . GLU A 1 301 ? -9.545 -8.731 2.508 1.00 80.81 301 GLU A O 1
ATOM 2395 N N . TYR A 1 302 ? -11.311 -10.014 1.999 1.00 80.12 302 TYR A N 1
ATOM 2396 C CA . TYR A 1 302 ? -12.106 -8.954 1.363 1.00 80.12 302 TYR A CA 1
ATOM 2397 C C . TYR A 1 302 ? -13.226 -8.404 2.259 1.00 8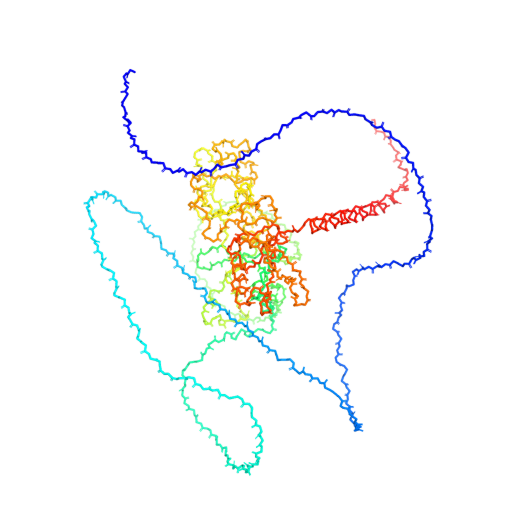0.12 302 TYR A C 1
ATOM 2399 O O . TYR A 1 302 ? -14.075 -7.645 1.784 1.00 80.12 302 TYR A O 1
ATOM 2407 N N . THR A 1 303 ? -13.249 -8.795 3.534 1.00 89.44 303 THR A N 1
ATOM 2408 C CA . THR A 1 303 ? -14.192 -8.306 4.545 1.00 89.44 303 THR A CA 1
ATOM 2409 C C . THR A 1 303 ? -13.488 -7.395 5.543 1.00 89.44 303 THR A C 1
ATOM 2411 O O . THR A 1 303 ? -12.306 -7.577 5.834 1.00 89.44 303 THR A O 1
ATOM 2414 N N . TRP A 1 304 ? -14.206 -6.416 6.088 1.00 92.38 304 TRP A N 1
ATOM 2415 C CA . TRP A 1 304 ? -13.681 -5.526 7.124 1.00 92.38 304 TRP A CA 1
ATOM 2416 C C . TRP A 1 304 ? -14.737 -5.261 8.206 1.00 92.38 304 TRP A C 1
ATOM 2418 O O . TRP A 1 304 ? -15.932 -5.229 7.900 1.00 92.38 304 TRP A O 1
ATOM 2428 N N . PRO A 1 305 ? -14.345 -5.098 9.482 1.00 92.88 305 PRO A N 1
ATOM 2429 C CA . PRO A 1 305 ? -15.282 -4.712 10.532 1.00 92.88 305 PRO A CA 1
ATOM 2430 C C . PRO A 1 305 ? -15.752 -3.270 10.315 1.00 92.88 305 PRO A C 1
ATOM 2432 O O . PRO A 1 305 ? -14.961 -2.407 9.932 1.00 92.88 305 PRO A O 1
ATOM 2435 N N . GLN A 1 306 ? -17.022 -2.992 10.607 1.00 92.56 306 GLN A N 1
ATOM 2436 C CA . GLN A 1 306 ? -17.514 -1.617 10.652 1.00 92.56 306 GLN A CA 1
ATOM 2437 C C . GLN A 1 306 ? -16.913 -0.877 11.862 1.00 92.56 306 GLN A C 1
ATOM 2439 O O . GLN A 1 306 ? -16.807 -1.430 12.959 1.00 92.56 306 GLN A O 1
ATOM 2444 N N . VAL A 1 307 ? -16.527 0.383 11.663 1.00 94.25 307 VAL A N 1
ATOM 2445 C CA . VAL A 1 307 ? -16.002 1.281 12.695 1.00 94.25 307 VAL A CA 1
ATOM 2446 C C . VAL A 1 307 ? -17.153 2.042 13.356 1.00 94.25 307 VAL A C 1
ATOM 2448 O O . VAL A 1 307 ? -17.762 2.929 12.756 1.00 94.25 307 VAL A O 1
ATOM 2451 N N . GLU A 1 308 ? -17.410 1.721 14.625 1.00 92.56 308 GLU A N 1
ATOM 2452 C CA . GLU A 1 308 ? -18.220 2.529 15.545 1.00 92.56 308 GLU A CA 1
ATOM 2453 C C . GLU A 1 308 ? -17.339 3.617 16.187 1.00 92.56 308 GLU A C 1
ATOM 2455 O O . GLU A 1 308 ? -16.799 3.432 17.281 1.00 92.56 308 GLU A O 1
ATOM 2460 N N . ALA A 1 309 ? -17.162 4.752 15.508 1.00 95.88 309 ALA A N 1
ATOM 2461 C CA . ALA A 1 309 ? -16.344 5.856 16.009 1.00 95.88 309 ALA A CA 1
ATOM 2462 C C . ALA A 1 309 ? -17.048 6.616 17.152 1.00 95.88 309 ALA A C 1
ATOM 2464 O O . ALA A 1 309 ? -17.771 7.582 16.926 1.00 95.88 309 ALA A O 1
ATOM 2465 N N . LYS A 1 310 ? -16.849 6.167 18.397 1.00 97.31 310 LYS A N 1
ATOM 2466 C CA . LYS A 1 310 ? -17.400 6.822 19.599 1.00 97.31 310 LYS A CA 1
ATOM 2467 C C . LYS A 1 310 ? -16.501 7.982 20.013 1.00 97.31 310 LYS A C 1
ATOM 2469 O O . LYS A 1 310 ? -15.300 7.776 20.205 1.00 97.31 310 LYS A O 1
ATOM 2474 N N . GLU A 1 311 ? -17.080 9.167 20.160 1.00 97.94 311 GLU A N 1
ATOM 2475 C CA . GLU A 1 311 ? -16.382 10.390 20.566 1.00 97.94 311 GLU A CA 1
ATOM 2476 C C . GLU A 1 311 ? -16.177 10.470 22.088 1.00 97.94 311 GLU A C 1
ATOM 2478 O O . GLU A 1 311 ? -16.999 9.999 22.875 1.00 97.94 311 GLU A O 1
ATOM 2483 N N . VAL A 1 312 ? -15.081 11.103 22.501 1.00 97.88 312 VAL A N 1
ATOM 2484 C CA . VAL A 1 312 ? -14.723 11.429 23.887 1.00 97.88 312 VAL A CA 1
ATOM 2485 C C . VAL A 1 312 ? -14.140 12.844 23.947 1.00 97.88 312 VAL A C 1
ATOM 2487 O O . VAL A 1 312 ? -13.583 13.335 22.966 1.00 97.88 312 VAL A O 1
ATOM 2490 N N . LYS A 1 313 ? -14.233 13.519 25.098 1.00 97.25 313 LYS A N 1
ATOM 2491 C CA . LYS A 1 313 ? -13.540 14.801 25.310 1.00 97.25 313 LYS A CA 1
ATOM 2492 C C . LYS A 1 313 ? -12.119 14.547 25.816 1.00 97.25 313 LYS A C 1
ATOM 2494 O O . LYS A 1 313 ? -11.948 13.890 26.840 1.00 97.25 313 LYS A O 1
ATOM 2499 N N . LYS A 1 314 ? -11.122 15.094 25.121 1.00 95.12 314 LYS A N 1
ATOM 2500 C CA . LYS A 1 314 ? -9.687 14.995 25.428 1.00 95.12 314 LYS A CA 1
ATOM 2501 C C . LYS A 1 314 ? -9.072 16.388 25.298 1.00 95.12 314 LYS A C 1
ATOM 2503 O O . LYS A 1 314 ? -9.239 17.027 24.268 1.00 95.12 314 LYS A O 1
ATOM 2508 N N . GLU A 1 315 ? -8.423 16.882 26.356 1.00 93.38 315 GL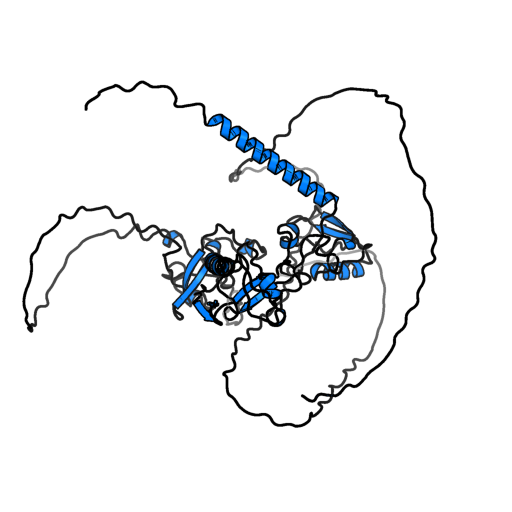U A N 1
ATOM 2509 C CA . GLU A 1 315 ? -7.838 18.242 26.401 1.00 93.38 315 GLU A CA 1
ATOM 2510 C C . GLU A 1 315 ? -8.828 19.356 25.974 1.00 93.38 315 GLU A C 1
ATOM 2512 O O . GLU A 1 315 ? -8.480 20.309 25.286 1.00 93.38 315 GLU A O 1
ATOM 2517 N N . GLY A 1 316 ? -10.108 19.206 26.337 1.00 94.81 316 GLY A N 1
ATOM 2518 C CA . GLY A 1 316 ? -11.196 20.120 25.956 1.00 94.81 316 GLY A CA 1
ATOM 2519 C C . GLY A 1 316 ? -11.735 19.945 24.527 1.00 94.81 316 GLY A C 1
ATOM 2520 O O . GLY A 1 316 ? -12.883 20.308 24.275 1.00 94.81 316 GLY A O 1
ATOM 2521 N N . LYS A 1 317 ? -10.964 19.330 23.625 1.00 96.31 317 LYS A N 1
ATOM 2522 C CA . LYS A 1 317 ? -11.315 19.060 22.221 1.00 96.31 317 LYS A CA 1
ATOM 2523 C C . LYS A 1 317 ? -12.032 17.701 22.090 1.00 96.31 317 LYS A C 1
ATOM 2525 O O . LYS A 1 317 ? -11.950 16.850 22.982 1.00 96.31 317 LYS A O 1
ATOM 2530 N N . LYS A 1 318 ? -12.768 17.476 20.995 1.00 97.81 318 LYS A N 1
ATOM 2531 C CA . LYS A 1 318 ? -13.337 16.152 20.677 1.00 97.81 318 LYS A CA 1
ATOM 2532 C C . LYS A 1 318 ? -12.251 15.235 20.112 1.00 97.81 318 LYS A C 1
ATOM 2534 O O . LYS A 1 318 ? -11.492 15.643 19.237 1.00 97.81 318 LYS A O 1
ATOM 2539 N N . ALA A 1 319 ? -12.213 13.986 20.557 1.00 98.06 319 ALA A N 1
ATOM 2540 C CA . ALA A 1 319 ? -11.351 12.938 20.017 1.00 98.06 319 ALA A CA 1
ATOM 2541 C C . ALA A 1 319 ? -12.109 11.619 19.879 1.00 98.06 319 ALA A C 1
ATOM 2543 O O . ALA A 1 319 ? -13.142 11.422 20.518 1.00 98.06 319 ALA A O 1
ATOM 2544 N N . TYR A 1 320 ? -11.603 10.696 19.065 1.00 98.31 320 TYR A N 1
ATOM 2545 C CA . TYR A 1 320 ? -12.156 9.346 19.032 1.00 98.31 320 TYR A CA 1
ATOM 2546 C C . TYR A 1 320 ? -11.651 8.512 20.211 1.00 98.31 320 TYR A C 1
ATOM 2548 O O . TYR A 1 320 ? -10.520 8.636 20.677 1.00 98.31 320 TYR A O 1
ATOM 2556 N N . SER A 1 321 ? -12.504 7.614 20.691 1.00 97.62 321 SER A N 1
ATOM 2557 C CA . SER A 1 321 ? -12.105 6.537 21.595 1.00 97.62 321 SER A CA 1
ATOM 2558 C C . SER A 1 321 ? -11.163 5.548 20.897 1.00 97.62 321 SER A C 1
ATOM 2560 O O . SER A 1 321 ? -11.206 5.362 19.677 1.00 97.62 321 SER A O 1
ATOM 2562 N N . ALA A 1 322 ? -10.300 4.885 21.671 1.00 97.06 322 ALA A N 1
ATOM 2563 C CA . ALA A 1 322 ? -9.431 3.830 21.160 1.00 97.06 322 ALA A CA 1
ATOM 2564 C C . ALA A 1 322 ? -10.251 2.592 20.745 1.00 97.06 322 ALA A C 1
ATOM 2566 O O . ALA A 1 322 ? -11.043 2.073 21.530 1.00 97.06 322 ALA A O 1
ATOM 2567 N N . GLY A 1 323 ? -10.039 2.102 19.521 1.00 95.50 323 GLY A N 1
ATOM 2568 C CA . GLY A 1 323 ? -10.723 0.905 19.014 1.00 95.50 323 GLY A CA 1
ATOM 2569 C C . GLY A 1 323 ? -10.509 0.602 17.528 1.00 95.50 323 GLY A C 1
ATOM 2570 O O . GLY A 1 323 ? -10.788 -0.515 17.097 1.00 95.50 323 GLY A O 1
ATOM 2571 N N . PHE A 1 324 ? -9.996 1.559 16.751 1.00 95.88 324 PHE A N 1
ATOM 2572 C CA . PHE A 1 324 ? -9.675 1.392 15.332 1.00 95.88 324 PHE A CA 1
ATOM 2573 C C . PHE A 1 324 ? -8.391 2.151 14.960 1.00 95.88 324 PHE A C 1
ATOM 2575 O O . PHE A 1 324 ? -7.782 2.818 15.799 1.00 95.88 324 PHE A O 1
ATOM 2582 N N . PHE A 1 325 ? -7.981 2.040 13.696 1.00 96.19 325 PHE A N 1
ATOM 2583 C CA . PHE A 1 325 ? -6.852 2.779 13.137 1.00 96.19 325 PHE A CA 1
ATOM 2584 C C . PHE A 1 325 ? -7.312 3.685 11.995 1.00 96.19 325 PHE A C 1
ATOM 2586 O O . PHE A 1 325 ? -8.132 3.292 11.157 1.00 96.19 325 PHE A O 1
ATOM 2593 N N . VAL A 1 326 ? -6.755 4.889 11.972 1.00 96.81 326 VAL A N 1
ATOM 2594 C CA . VAL A 1 326 ? -6.888 5.871 10.902 1.00 96.81 326 VAL A CA 1
ATOM 2595 C C . VAL A 1 326 ? -5.631 5.794 10.047 1.00 96.81 326 VAL A C 1
ATOM 2597 O O . VAL A 1 326 ? -4.530 6.011 10.549 1.00 96.81 326 VAL A O 1
ATOM 2600 N N . HIS A 1 327 ? -5.791 5.453 8.769 1.00 94.88 327 HIS A N 1
ATOM 2601 C CA . HIS A 1 327 ? -4.673 5.393 7.835 1.00 94.88 327 HIS A CA 1
ATOM 2602 C C . HIS A 1 327 ? -4.597 6.685 7.021 1.00 94.88 327 HIS A C 1
ATOM 2604 O O . HIS A 1 327 ? -5.521 7.008 6.270 1.00 94.88 327 HIS A O 1
ATOM 2610 N N . CYS A 1 328 ? -3.501 7.421 7.168 1.00 95.62 328 CYS A N 1
ATOM 2611 C CA . CYS A 1 328 ? -3.331 8.748 6.583 1.00 95.62 328 CYS A CA 1
ATOM 2612 C C . CYS A 1 328 ? -1.876 9.018 6.188 1.00 95.62 328 CYS A C 1
ATOM 2614 O O . CYS A 1 328 ? -0.949 8.354 6.648 1.00 95.62 328 CYS A O 1
ATOM 2616 N N . TYR A 1 329 ? -1.687 9.991 5.305 1.00 95.00 329 TYR A N 1
ATOM 2617 C CA . TYR A 1 329 ? -0.378 10.448 4.851 1.00 95.00 329 TYR A CA 1
ATOM 2618 C C . TYR A 1 329 ? 0.150 11.612 5.695 1.00 95.00 329 TYR A C 1
ATOM 2620 O O . TYR A 1 329 ? -0.608 12.264 6.410 1.00 95.00 329 TYR A O 1
ATOM 2628 N N . ASP A 1 330 ? 1.432 11.930 5.552 1.00 94.38 330 ASP A N 1
ATOM 2629 C CA . ASP A 1 330 ? 1.933 13.283 5.817 1.00 94.38 330 ASP A CA 1
ATOM 2630 C C . ASP A 1 330 ? 1.329 14.324 4.835 1.00 94.38 330 ASP A C 1
ATOM 2632 O O . ASP A 1 330 ? 0.739 13.959 3.808 1.00 94.38 330 ASP A O 1
ATOM 2636 N N . PRO A 1 331 ? 1.469 15.640 5.108 1.00 94.88 331 PRO A N 1
ATOM 2637 C CA . PRO A 1 331 ? 1.053 16.698 4.183 1.00 94.88 331 PRO A CA 1
ATOM 2638 C C . PRO A 1 331 ? 1.600 16.530 2.752 1.00 94.88 331 PRO A C 1
ATOM 2640 O O . PRO A 1 331 ? 0.928 16.884 1.776 1.00 94.88 331 PRO A O 1
ATOM 2643 N N . THR A 1 332 ? 2.803 15.961 2.633 1.00 90.69 332 THR A N 1
ATOM 2644 C CA . THR A 1 332 ? 3.596 15.770 1.409 1.00 90.69 332 THR A CA 1
ATOM 2645 C C . THR A 1 332 ? 3.250 14.523 0.590 1.00 90.69 332 THR A C 1
ATOM 2647 O O . THR A 1 332 ? 3.651 14.458 -0.569 1.00 90.69 332 THR A O 1
ATOM 2650 N N . LEU A 1 333 ? 2.483 13.565 1.128 1.00 91.38 333 LEU A N 1
ATOM 2651 C CA . LEU A 1 333 ? 2.208 12.249 0.519 1.00 91.38 333 LEU A CA 1
ATOM 2652 C C . LEU A 1 333 ? 3.457 11.357 0.315 1.00 91.38 333 LEU A C 1
ATOM 2654 O O . LEU A 1 333 ? 3.471 10.503 -0.578 1.00 91.38 333 LEU A O 1
ATOM 2658 N N . THR A 1 334 ? 4.495 11.535 1.136 1.00 87.56 334 THR A N 1
ATOM 2659 C CA . THR A 1 334 ? 5.765 10.782 1.105 1.00 87.56 334 THR A CA 1
ATOM 2660 C C . THR A 1 334 ? 5.904 9.760 2.245 1.00 87.56 334 THR A C 1
ATOM 2662 O O . THR A 1 334 ? 6.763 8.876 2.169 1.00 87.56 334 THR A O 1
ATOM 2665 N N . ARG A 1 335 ? 5.041 9.802 3.267 1.00 89.50 335 ARG A N 1
ATOM 2666 C CA . ARG A 1 335 ? 4.940 8.806 4.353 1.00 89.50 335 ARG A CA 1
ATOM 2667 C C . ARG A 1 335 ? 3.483 8.430 4.608 1.00 89.50 335 ARG A C 1
ATOM 2669 O O . ARG A 1 335 ? 2.573 9.208 4.335 1.00 89.50 335 ARG A O 1
ATOM 2676 N N . TYR A 1 336 ? 3.260 7.229 5.140 1.00 92.00 336 TYR A N 1
ATOM 2677 C CA . TYR A 1 336 ? 1.928 6.690 5.423 1.00 92.00 336 TYR A CA 1
ATOM 2678 C C . TYR A 1 336 ? 1.895 6.050 6.817 1.00 92.00 336 TYR A C 1
ATOM 2680 O O . TYR A 1 336 ? 2.761 5.251 7.186 1.00 92.00 336 TYR A O 1
ATOM 2688 N N . TYR A 1 337 ? 0.898 6.446 7.601 1.00 94.19 337 TYR A N 1
ATOM 2689 C CA . TYR A 1 337 ? 0.799 6.208 9.037 1.00 94.19 337 TYR A CA 1
ATOM 2690 C C . TYR A 1 337 ? -0.463 5.429 9.384 1.00 94.19 337 TYR A C 1
ATOM 2692 O O . TYR A 1 337 ? -1.508 5.599 8.757 1.00 94.19 337 TYR A O 1
ATOM 2700 N N . LYS A 1 338 ? -0.368 4.609 10.431 1.00 95.00 338 LYS A N 1
ATOM 2701 C CA . LYS A 1 338 ? -1.448 3.799 10.995 1.00 95.00 338 LYS A CA 1
ATOM 2702 C C . LYS A 1 338 ? -1.801 4.337 12.382 1.00 95.00 338 LYS A C 1
ATOM 2704 O O . LYS A 1 338 ? -1.511 3.722 13.407 1.00 95.00 338 LYS A O 1
ATOM 2709 N N . VAL A 1 339 ? -2.386 5.531 12.417 1.00 96.88 339 VAL A N 1
ATOM 2710 C CA . VAL A 1 339 ? -2.620 6.282 13.656 1.00 96.88 339 VAL A CA 1
ATOM 2711 C C . VAL A 1 339 ? -3.719 5.600 14.490 1.00 96.88 339 VAL A C 1
ATOM 2713 O O . VAL A 1 339 ? -4.805 5.339 13.967 1.00 96.88 339 VAL A O 1
ATOM 2716 N N . PRO A 1 340 ? -3.496 5.296 15.783 1.00 97.31 340 PRO A N 1
ATOM 2717 C CA . PRO A 1 340 ? -4.535 4.739 16.646 1.00 97.31 340 PRO A CA 1
ATOM 2718 C C . PRO A 1 340 ? -5.615 5.788 16.940 1.00 97.31 340 PRO A C 1
ATOM 2720 O O . PRO A 1 340 ? -5.304 6.935 17.260 1.00 97.31 340 PRO A O 1
ATOM 2723 N N . SER A 1 341 ? -6.892 5.397 16.896 1.00 98.00 341 SER A N 1
ATOM 2724 C CA . SER A 1 341 ? -8.023 6.334 17.010 1.00 98.00 341 SER A CA 1
ATOM 2725 C C . SER A 1 341 ? -8.031 7.171 18.301 1.00 98.00 341 SER A C 1
ATOM 2727 O O . SER A 1 341 ? -8.422 8.331 18.259 1.00 98.00 341 SER A O 1
ATOM 2729 N N . GLY A 1 342 ? -7.505 6.644 19.416 1.00 97.50 342 GLY A N 1
ATOM 2730 C CA . GLY A 1 342 ? -7.342 7.369 20.694 1.00 97.50 342 GLY A CA 1
ATOM 2731 C C . GLY A 1 342 ? -6.379 8.573 20.664 1.00 97.50 342 GLY A C 1
ATOM 2732 O O . GLY A 1 342 ? -6.299 9.341 21.630 1.00 97.50 342 GLY A O 1
ATOM 2733 N N . SER A 1 343 ? -5.654 8.745 19.558 1.00 97.62 343 SER A N 1
ATOM 2734 C CA . SER A 1 343 ? -4.777 9.887 19.289 1.00 97.62 343 SER A CA 1
ATOM 2735 C C . SER A 1 343 ? -5.283 10.770 18.145 1.00 97.62 343 SER A C 1
ATOM 2737 O O . SER A 1 343 ? -4.547 11.641 17.697 1.00 97.62 343 SER A O 1
ATOM 2739 N N . VAL A 1 344 ? -6.513 10.569 17.659 1.00 98.38 344 VAL A N 1
ATOM 2740 C CA . VAL A 1 344 ? -7.108 11.360 16.571 1.00 98.38 344 VAL A CA 1
ATOM 2741 C C . VAL A 1 344 ? -8.201 12.268 17.129 1.00 98.38 344 VAL A C 1
ATOM 2743 O O . VAL A 1 344 ? -9.160 11.787 17.739 1.00 98.38 344 VAL A O 1
ATOM 2746 N N . TYR A 1 345 ? -8.072 13.578 16.904 1.00 98.44 345 TYR A N 1
ATOM 2747 C CA . TYR A 1 345 ? -9.147 14.528 17.195 1.00 98.44 345 TYR A CA 1
ATOM 2748 C C . TYR A 1 345 ? -10.208 14.487 16.085 1.00 98.44 345 TYR A C 1
ATOM 2750 O O . TYR A 1 345 ? -9.914 14.175 14.925 1.00 98.44 345 TYR A O 1
ATOM 2758 N N . VAL A 1 346 ? -11.456 14.785 16.442 1.00 98.50 346 VAL A N 1
ATOM 2759 C CA . VAL A 1 346 ? -12.565 14.792 15.481 1.00 98.50 346 VAL A CA 1
ATOM 2760 C C . VAL A 1 346 ? -12.420 16.011 14.574 1.00 98.50 346 VAL A C 1
ATOM 2762 O O . VAL A 1 346 ? -12.436 17.148 15.040 1.00 98.50 346 VAL A O 1
ATOM 2765 N N . THR A 1 347 ? -12.271 15.753 13.278 1.00 98.62 347 THR A N 1
ATOM 2766 C CA . THR A 1 347 ? -12.274 16.752 12.210 1.00 98.62 347 THR A CA 1
ATOM 2767 C C . THR A 1 347 ? -13.181 16.270 11.082 1.00 98.62 347 THR A C 1
ATOM 2769 O O . THR A 1 347 ? -13.417 15.066 10.949 1.00 98.62 347 THR A O 1
ATOM 2772 N N . LYS A 1 348 ? -13.664 17.180 10.233 1.00 98.50 348 LYS A N 1
ATOM 2773 C CA . LYS A 1 348 ? -14.393 16.858 8.997 1.00 98.50 348 LYS A CA 1
ATOM 2774 C C . LYS A 1 348 ? -13.682 15.759 8.190 1.00 98.50 348 LYS A C 1
ATOM 2776 O O . LYS A 1 348 ? -14.314 14.773 7.815 1.00 98.50 348 LYS A O 1
ATOM 2781 N N . GLY A 1 349 ? -12.364 15.875 8.009 1.00 98.31 349 GLY A N 1
ATOM 2782 C CA . GLY A 1 349 ? -11.540 14.874 7.325 1.00 98.31 349 GLY A CA 1
ATOM 2783 C C . GLY A 1 349 ? -11.490 13.514 8.028 1.00 98.31 349 GLY A C 1
ATOM 2784 O O . GLY A 1 349 ? -11.592 12.473 7.377 1.00 98.31 349 GLY A O 1
ATOM 2785 N N . SER A 1 350 ? -11.373 13.485 9.361 1.00 98.31 350 SER A N 1
ATOM 2786 C CA . SER A 1 350 ? -11.330 12.222 10.112 1.00 98.31 350 SER A CA 1
ATOM 2787 C C . SER A 1 350 ? -12.704 11.541 10.221 1.00 98.31 350 SER A C 1
ATOM 2789 O O . SER A 1 350 ? -12.780 10.310 10.187 1.00 98.31 350 SER A O 1
ATOM 2791 N N . ALA A 1 351 ? -13.795 12.312 10.222 1.00 98.38 351 ALA A N 1
ATOM 2792 C CA . ALA A 1 351 ? -15.160 11.801 10.113 1.00 98.38 351 ALA A CA 1
ATOM 2793 C C . ALA A 1 351 ? -15.455 11.240 8.709 1.00 98.38 351 ALA A C 1
ATOM 2795 O O . ALA A 1 351 ? -16.039 10.160 8.574 1.00 98.38 351 ALA A O 1
ATOM 2796 N N . GLU A 1 352 ? -14.998 11.918 7.653 1.00 98.00 352 GLU A N 1
ATOM 2797 C CA . GLU A 1 352 ? -15.109 11.420 6.282 1.00 98.00 352 GLU A CA 1
ATOM 2798 C C . GLU A 1 352 ? -14.284 10.139 6.064 1.00 98.00 352 GLU A C 1
ATOM 2800 O O . GLU A 1 352 ? -14.769 9.218 5.404 1.00 98.00 352 GLU A O 1
ATOM 2805 N N . TYR A 1 353 ? -13.112 10.001 6.701 1.00 98.06 353 TYR A N 1
ATOM 2806 C CA . TYR A 1 353 ? -12.369 8.733 6.739 1.00 98.06 353 TYR A CA 1
ATOM 2807 C C . TYR A 1 353 ? -13.208 7.593 7.332 1.00 98.06 353 TYR A C 1
ATOM 2809 O O . TYR A 1 353 ? -13.264 6.514 6.743 1.00 98.06 353 TYR A O 1
ATOM 2817 N N . VAL A 1 354 ? -13.891 7.809 8.464 1.00 97.50 354 VAL A N 1
ATOM 2818 C CA . VAL A 1 354 ? -14.739 6.776 9.093 1.00 97.50 354 VAL A CA 1
ATOM 2819 C C . VAL A 1 354 ? -15.892 6.370 8.168 1.00 97.50 354 VAL A C 1
ATOM 2821 O O . VAL A 1 354 ? -16.164 5.178 8.014 1.00 97.50 354 VAL A O 1
ATOM 2824 N N . ASN A 1 355 ? -16.531 7.335 7.502 1.00 95.62 355 ASN A N 1
ATOM 2825 C CA . ASN A 1 355 ? -17.603 7.070 6.540 1.00 95.62 355 ASN A CA 1
ATOM 2826 C C . ASN A 1 355 ? -17.096 6.275 5.324 1.00 95.62 355 ASN A C 1
ATOM 2828 O O . ASN A 1 355 ? -17.648 5.220 4.999 1.00 95.62 355 ASN A O 1
ATOM 2832 N N . MET A 1 356 ? -16.005 6.727 4.699 1.00 94.56 356 MET A N 1
ATOM 2833 C CA . MET A 1 356 ? -15.382 6.056 3.553 1.00 94.56 356 MET A CA 1
ATOM 2834 C C . MET A 1 356 ? -14.881 4.653 3.910 1.00 94.56 356 MET A C 1
ATOM 2836 O O . MET A 1 356 ? -15.071 3.721 3.130 1.00 94.56 356 MET A O 1
ATOM 2840 N N . PHE A 1 357 ? -14.302 4.460 5.099 1.00 94.56 357 PHE A N 1
ATOM 2841 C CA . PHE A 1 357 ? -13.883 3.142 5.573 1.00 94.56 357 PHE A CA 1
ATOM 2842 C C . PHE A 1 357 ? -15.085 2.218 5.813 1.00 94.56 357 PHE A C 1
ATOM 2844 O O . PHE A 1 357 ? -15.044 1.048 5.441 1.00 94.56 357 PHE A O 1
ATOM 2851 N N . ASN A 1 358 ? -16.193 2.716 6.363 1.00 92.88 358 ASN A N 1
ATOM 2852 C CA . ASN A 1 358 ? -17.397 1.905 6.561 1.00 92.88 358 ASN A CA 1
ATOM 2853 C C . ASN A 1 358 ? -18.021 1.439 5.230 1.00 92.88 358 ASN A C 1
ATOM 2855 O O . ASN A 1 358 ? -18.375 0.260 5.109 1.00 92.88 358 ASN A O 1
ATOM 2859 N N . ASP A 1 359 ? -18.071 2.314 4.219 1.00 89.38 359 ASP A N 1
ATOM 2860 C CA . ASP A 1 359 ? -18.617 2.001 2.890 1.00 89.38 359 ASP A CA 1
ATOM 2861 C C . ASP A 1 359 ? -17.611 1.269 1.957 1.00 89.38 359 ASP A C 1
ATOM 2863 O O . ASP A 1 359 ? -18.053 0.552 1.055 1.00 89.38 359 ASP A O 1
ATOM 2867 N N . HIS A 1 360 ? -16.282 1.376 2.133 1.00 89.19 360 HIS A N 1
ATOM 2868 C CA . HIS A 1 360 ? -15.276 0.843 1.179 1.00 89.19 360 HIS A CA 1
ATOM 2869 C C . HIS A 1 360 ? -14.086 0.058 1.774 1.00 89.19 360 HIS A C 1
ATOM 2871 O O . HIS A 1 360 ? -13.316 -0.520 1.001 1.00 89.19 360 HIS A O 1
ATOM 2877 N N . GLY A 1 361 ? -13.911 0.024 3.096 1.00 90.75 361 GLY A N 1
ATOM 2878 C CA . GLY A 1 361 ? -12.670 -0.421 3.744 1.00 90.75 361 GLY A CA 1
ATOM 2879 C C . GLY A 1 361 ? -11.511 0.519 3.395 1.00 90.75 361 GLY A C 1
ATOM 2880 O O . GLY A 1 361 ? -11.740 1.648 2.976 1.00 90.75 361 GLY A O 1
ATOM 2881 N N . ASP A 1 362 ? -10.261 0.056 3.456 1.00 86.00 362 ASP A N 1
ATOM 2882 C CA . ASP A 1 362 ? -9.094 0.807 2.934 1.00 86.00 362 ASP A CA 1
ATOM 2883 C C . ASP A 1 362 ? -8.950 0.695 1.389 1.00 86.00 362 ASP A C 1
ATOM 2885 O O . ASP A 1 362 ? -7.860 0.731 0.824 1.00 86.00 362 ASP A O 1
ATOM 2889 N N . ASN A 1 363 ? -10.069 0.530 0.672 1.00 81.69 363 ASN A N 1
ATOM 2890 C CA . ASN A 1 363 ? -10.130 0.484 -0.796 1.00 81.69 363 ASN A CA 1
ATOM 2891 C C . ASN A 1 363 ? -10.987 1.632 -1.377 1.00 81.69 363 ASN A C 1
ATOM 2893 O O . ASN A 1 363 ? -11.642 1.486 -2.412 1.00 81.69 363 ASN A O 1
ATOM 2897 N N . PHE A 1 364 ? -10.978 2.793 -0.716 1.00 87.19 364 PHE A N 1
ATOM 2898 C CA . PHE A 1 364 ? -11.370 4.073 -1.316 1.00 87.19 364 PHE A CA 1
ATOM 2899 C C . PHE A 1 364 ? -10.195 4.699 -2.093 1.00 87.19 364 PHE A C 1
ATOM 2901 O O . PHE A 1 364 ? -9.028 4.374 -1.869 1.00 87.19 364 PHE A O 1
ATOM 2908 N N . LYS A 1 365 ? -10.477 5.617 -3.028 1.00 86.00 365 LYS A N 1
ATOM 2909 C CA . LYS A 1 365 ? -9.427 6.350 -3.770 1.00 86.00 365 LYS A CA 1
ATOM 2910 C C . LYS A 1 365 ? -8.821 7.535 -3.010 1.00 86.00 365 LYS A C 1
ATOM 2912 O O . LYS A 1 365 ? -7.731 7.974 -3.374 1.00 86.00 365 LYS A O 1
ATOM 2917 N N . MET A 1 366 ? -9.539 8.072 -2.024 1.00 91.75 366 MET A N 1
ATOM 2918 C CA . MET A 1 366 ? -9.183 9.309 -1.325 1.00 91.75 366 MET A CA 1
ATOM 2919 C C . MET A 1 366 ? -7.856 9.194 -0.558 1.00 91.75 366 MET A C 1
ATOM 2921 O O . MET A 1 366 ? -7.517 8.135 -0.029 1.00 91.75 366 MET A O 1
ATOM 2925 N N . LYS A 1 367 ? -7.103 10.297 -0.491 1.00 93.00 367 LYS A N 1
ATOM 2926 C CA . LYS A 1 367 ? -5.828 10.397 0.232 1.00 93.00 367 LYS A CA 1
ATOM 2927 C C . LYS A 1 367 ? -5.999 11.328 1.436 1.00 93.00 367 LYS A C 1
ATOM 2929 O O . LYS A 1 367 ? -5.781 12.527 1.312 1.00 93.00 367 LYS A O 1
ATOM 2934 N N . PHE A 1 368 ? -6.394 10.780 2.582 1.00 96.94 368 PHE A N 1
ATOM 2935 C CA . PHE A 1 368 ? -6.451 11.536 3.838 1.00 96.94 368 PHE A CA 1
ATOM 2936 C C . PHE A 1 368 ? -5.040 11.879 4.321 1.00 96.94 368 PHE A C 1
ATOM 2938 O O . PHE A 1 368 ? -4.171 11.004 4.325 1.00 96.94 368 PHE A O 1
ATOM 2945 N N . LYS A 1 369 ? -4.810 13.123 4.743 1.00 97.38 369 LYS A N 1
ATOM 2946 C CA . LYS A 1 369 ? -3.515 13.605 5.241 1.00 97.38 369 LYS A CA 1
ATOM 2947 C C . LYS A 1 369 ? -3.601 14.011 6.709 1.00 97.38 369 LYS A C 1
ATOM 2949 O O . LYS A 1 369 ? -4.684 14.251 7.232 1.00 97.38 369 LYS A O 1
ATOM 2954 N N . LEU A 1 370 ? -2.449 14.113 7.355 1.00 98.19 370 LEU A N 1
ATOM 2955 C CA . LEU A 1 370 ? -2.260 14.817 8.618 1.00 98.19 370 LEU A CA 1
ATOM 2956 C C . LEU A 1 370 ? -2.203 16.332 8.370 1.00 98.19 370 LEU A C 1
ATOM 2958 O O . LEU A 1 370 ? -1.640 16.779 7.373 1.00 98.19 370 LEU A O 1
ATOM 2962 N N . CYS A 1 371 ? -2.769 17.120 9.283 1.00 98.50 371 CYS A N 1
ATOM 2963 C CA . CYS A 1 371 ? -2.799 18.581 9.176 1.00 98.50 371 CYS A CA 1
ATOM 2964 C C . CYS A 1 371 ? -1.428 19.196 9.508 1.00 98.50 371 CYS A C 1
ATOM 2966 O O . CYS A 1 371 ? -0.938 19.014 10.623 1.00 98.50 371 CYS A O 1
ATOM 2968 N N . ALA A 1 372 ? -0.828 19.943 8.571 1.00 97.62 372 ALA A N 1
ATOM 2969 C CA . ALA A 1 372 ? 0.537 20.467 8.714 1.00 97.62 372 ALA A CA 1
ATOM 2970 C C . ALA A 1 372 ? 0.753 21.340 9.975 1.00 97.62 372 ALA A C 1
ATOM 2972 O O . ALA A 1 372 ? 1.628 20.973 10.759 1.00 97.62 372 ALA A O 1
ATOM 2973 N N . PRO A 1 373 ? -0.080 22.364 10.284 1.00 97.62 373 PRO A N 1
ATOM 2974 C CA . PRO A 1 373 ? 0.042 23.130 11.530 1.00 97.62 373 PRO A CA 1
ATOM 2975 C C . PRO A 1 373 ? 0.102 22.268 12.797 1.00 97.62 373 PRO A C 1
ATOM 2977 O O . PRO A 1 373 ? 0.941 22.507 13.658 1.00 97.62 373 PRO A O 1
ATOM 2980 N N . ILE A 1 374 ? -0.726 21.219 12.888 1.00 97.19 374 ILE A N 1
ATOM 2981 C CA . ILE A 1 374 ? -0.755 20.322 14.056 1.00 97.19 374 ILE A CA 1
ATOM 2982 C C . ILE A 1 374 ? 0.548 19.516 14.181 1.00 97.19 374 ILE A C 1
ATOM 2984 O O . ILE A 1 374 ? 1.001 19.266 15.295 1.00 97.19 374 ILE A O 1
ATOM 2988 N N . LEU A 1 375 ? 1.172 19.130 13.060 1.00 95.62 375 LEU A N 1
ATOM 2989 C CA . LEU A 1 375 ? 2.478 18.456 13.067 1.00 95.62 375 LEU A CA 1
ATOM 2990 C C . LEU A 1 375 ? 3.637 19.407 13.391 1.00 95.62 375 LEU A C 1
ATOM 2992 O O . LEU A 1 375 ? 4.627 18.989 13.983 1.00 95.62 375 LEU A O 1
ATOM 2996 N N . GLU A 1 376 ? 3.502 20.681 13.030 1.00 96.00 376 GLU A N 1
ATOM 2997 C CA . GLU A 1 376 ? 4.449 21.758 13.347 1.00 96.00 376 GLU A CA 1
ATOM 2998 C C . GLU A 1 376 ? 4.304 22.269 14.798 1.00 96.00 376 GLU A C 1
ATOM 3000 O O . GLU A 1 376 ? 5.092 23.100 15.246 1.00 96.00 376 GLU A O 1
ATOM 3005 N N . GLY A 1 377 ? 3.321 21.760 15.554 1.00 95.19 377 GLY A N 1
ATOM 3006 C CA . GLY A 1 377 ? 3.035 22.161 16.936 1.00 95.19 377 GLY A CA 1
ATOM 3007 C C . GLY A 1 377 ? 2.209 23.447 17.072 1.00 95.19 377 GLY A C 1
ATOM 3008 O O . GLY A 1 377 ? 2.028 23.940 18.185 1.00 95.19 377 GLY A O 1
ATOM 3009 N N . ALA A 1 378 ? 1.696 23.983 15.964 1.00 96.38 378 ALA A N 1
ATOM 3010 C CA . ALA A 1 378 ? 0.786 25.121 15.923 1.00 96.38 378 ALA A CA 1
ATOM 3011 C C . ALA A 1 378 ? -0.687 24.678 16.034 1.00 96.38 378 ALA A C 1
ATOM 3013 O O . ALA A 1 378 ? -1.049 23.536 15.745 1.00 96.38 378 ALA A O 1
ATOM 3014 N N . GLU A 1 379 ? -1.576 25.595 16.424 1.00 96.00 379 GLU A N 1
ATOM 3015 C CA . GLU A 1 379 ? -3.017 25.327 16.390 1.00 96.00 379 GLU A CA 1
ATOM 3016 C C . GLU A 1 379 ? -3.581 25.507 14.973 1.00 96.00 379 GLU A C 1
ATOM 3018 O O . GLU A 1 379 ? -3.254 26.462 14.272 1.00 96.00 379 GLU A O 1
ATOM 3023 N N . CYS A 1 380 ? -4.458 24.596 14.542 1.00 97.81 380 CYS A N 1
ATOM 3024 C CA . CYS A 1 380 ? -5.148 24.723 13.260 1.00 97.81 380 CYS A CA 1
ATOM 3025 C C . CYS A 1 380 ? -6.408 25.591 13.396 1.00 97.81 380 CYS A C 1
ATOM 3027 O O . CYS A 1 380 ? -7.369 25.193 14.058 1.00 97.81 380 CYS A O 1
ATOM 3029 N N . GLU A 1 381 ? -6.432 26.721 12.686 1.00 97.88 381 GLU A N 1
ATOM 3030 C CA . GLU A 1 381 ? -7.547 27.682 12.635 1.00 97.88 381 GLU A CA 1
ATOM 3031 C C . GLU A 1 381 ? -8.902 27.049 12.263 1.00 97.88 381 GLU A C 1
ATOM 3033 O O . GLU A 1 381 ? -9.946 27.516 12.711 1.00 97.88 381 GLU A O 1
ATOM 3038 N N . LYS A 1 382 ? -8.902 25.963 11.472 1.00 98.06 382 LYS A N 1
ATOM 3039 C CA . LYS A 1 382 ? -10.128 25.265 11.042 1.00 98.06 382 LYS A CA 1
ATOM 3040 C C . LYS A 1 382 ? -10.799 24.446 12.156 1.00 98.06 382 LYS A C 1
ATOM 3042 O O . LYS A 1 382 ? -11.962 24.079 12.009 1.00 98.06 382 LYS A O 1
ATOM 3047 N N . GLY A 1 383 ? -10.096 24.122 13.247 1.00 96.69 383 GLY A N 1
ATOM 3048 C CA . GLY A 1 383 ? -10.653 23.345 14.360 1.00 96.69 383 GLY A CA 1
ATOM 3049 C C . GLY A 1 383 ? -11.284 22.013 13.922 1.00 96.69 383 GLY A C 1
ATOM 3050 O O . GLY A 1 383 ? -10.627 21.187 13.289 1.00 96.69 383 GLY A O 1
ATOM 3051 N N . GLU A 1 384 ? -12.558 21.801 14.262 1.00 97.44 384 GLU A N 1
ATOM 3052 C CA . GLU A 1 384 ? -13.319 20.598 13.880 1.00 97.44 384 GLU A CA 1
ATOM 3053 C C . GLU A 1 384 ? -13.706 20.577 12.382 1.00 97.44 384 GLU A C 1
ATOM 3055 O O . GLU A 1 384 ? -13.904 19.505 11.818 1.00 97.44 384 GLU A O 1
ATOM 3060 N N . GLU A 1 385 ? -13.718 21.720 11.687 1.00 98.44 385 GLU A N 1
ATOM 3061 C CA . GLU A 1 385 ? -14.017 21.813 10.242 1.00 98.44 385 GLU A CA 1
ATOM 3062 C C . GLU A 1 385 ? -12.798 21.500 9.348 1.00 98.44 385 GLU A C 1
ATOM 3064 O O . GLU A 1 385 ? -12.831 21.682 8.128 1.00 98.44 385 GLU A O 1
ATOM 3069 N N . CYS A 1 386 ? -11.690 21.030 9.930 1.00 98.56 386 CYS A N 1
ATOM 3070 C CA . CYS A 1 386 ? -10.489 20.707 9.168 1.00 98.56 386 CYS A CA 1
ATOM 3071 C C . CYS A 1 386 ? -10.681 19.471 8.271 1.00 98.56 386 CYS A C 1
ATOM 3073 O O . CYS A 1 386 ? -11.141 18.415 8.703 1.00 98.56 386 CYS A O 1
ATOM 3075 N N . GLU A 1 387 ? -10.295 19.598 7.003 1.00 98.44 387 GLU A N 1
ATOM 3076 C CA . GLU A 1 387 ? -10.361 18.525 5.997 1.00 98.44 387 GLU A CA 1
ATOM 3077 C C . GLU A 1 387 ? -9.173 17.556 6.097 1.00 98.44 387 GLU A C 1
ATOM 3079 O O . GLU A 1 387 ? -9.236 16.436 5.594 1.00 98.44 387 GLU A O 1
ATOM 3084 N N . ASP A 1 388 ? -8.122 17.962 6.810 1.00 98.50 388 ASP A N 1
ATOM 3085 C CA . ASP A 1 388 ? -7.017 17.103 7.218 1.00 98.50 388 ASP A CA 1
ATOM 3086 C C . ASP A 1 388 ? -7.262 16.524 8.625 1.00 98.50 388 ASP A C 1
ATOM 3088 O O . ASP A 1 388 ? -8.131 16.958 9.389 1.00 98.50 388 ASP A O 1
ATOM 3092 N N . ILE A 1 389 ? -6.479 15.512 8.984 1.00 98.56 389 ILE A N 1
ATOM 3093 C CA . ILE A 1 389 ? -6.619 14.760 10.231 1.00 98.56 389 ILE A CA 1
ATOM 3094 C C . ILE A 1 389 ? -5.709 15.352 11.312 1.00 98.56 389 ILE A C 1
ATOM 3096 O O . ILE A 1 389 ? -4.498 15.498 11.130 1.00 98.56 389 ILE A O 1
ATOM 3100 N N . HIS A 1 390 ? -6.298 15.683 12.461 1.00 98.50 390 HIS A N 1
ATOM 3101 C CA . HIS A 1 390 ? -5.582 16.180 13.637 1.00 98.50 390 HIS A CA 1
ATOM 3102 C C . HIS A 1 390 ? -5.128 15.006 14.514 1.00 98.50 390 HIS A C 1
ATOM 3104 O O . HIS A 1 390 ? -5.942 14.179 14.926 1.00 98.50 390 HIS A O 1
ATOM 3110 N N . CYS A 1 391 ? -3.831 14.943 14.816 1.00 97.31 391 CYS A N 1
ATOM 3111 C CA . CYS A 1 391 ? -3.189 13.824 15.505 1.00 97.31 391 CYS A CA 1
ATOM 3112 C C . CYS A 1 391 ? -2.430 14.304 16.751 1.00 97.31 391 CYS A C 1
ATOM 3114 O O . CYS A 1 391 ? -1.731 15.308 16.690 1.00 97.31 391 CYS A O 1
ATOM 3116 N N . SER A 1 392 ? -2.538 13.573 17.863 1.00 96.38 392 SER A N 1
ATOM 3117 C CA . SER A 1 392 ? -1.837 13.837 19.130 1.00 96.38 392 SER A CA 1
ATOM 3118 C C . SER A 1 392 ? -0.614 12.930 19.350 1.00 96.38 392 SER A C 1
ATOM 3120 O O . SER A 1 392 ? -0.209 12.714 20.494 1.00 96.38 392 SER A O 1
ATOM 3122 N N . VAL A 1 393 ? -0.086 12.293 18.300 1.00 96.12 393 VAL A N 1
ATOM 3123 C CA . VAL A 1 393 ? 1.107 11.437 18.394 1.00 96.12 393 VAL A CA 1
ATOM 3124 C C . VAL A 1 393 ? 2.349 12.290 18.148 1.00 96.12 393 VAL A C 1
ATOM 3126 O O . VAL A 1 393 ? 2.530 12.800 17.049 1.00 96.12 393 VAL A O 1
ATOM 3129 N N . SER A 1 394 ? 3.203 12.420 19.165 1.00 92.56 394 SER A N 1
ATOM 3130 C CA . SER A 1 394 ? 4.462 13.172 19.091 1.00 92.56 394 SER A CA 1
ATOM 3131 C C . SER A 1 394 ? 5.548 12.458 18.279 1.00 92.56 394 SER A C 1
ATOM 3133 O O . SER A 1 394 ? 6.267 13.103 17.523 1.00 92.56 394 SER A O 1
ATOM 3135 N N . ASP A 1 395 ? 5.654 11.132 18.401 1.00 94.31 395 ASP A N 1
ATOM 3136 C CA . ASP A 1 395 ? 6.528 10.300 17.569 1.00 94.31 395 ASP A CA 1
ATOM 3137 C C . ASP A 1 395 ? 5.719 9.616 16.458 1.00 94.31 395 ASP A C 1
ATOM 3139 O O . ASP A 1 395 ? 5.153 8.533 16.636 1.00 94.31 395 ASP A O 1
ATOM 3143 N N . LEU A 1 396 ? 5.653 10.265 15.293 1.00 93.69 396 LEU A N 1
ATOM 3144 C CA . LEU A 1 396 ? 4.993 9.703 14.117 1.00 93.69 396 LEU A CA 1
ATOM 3145 C C . LEU A 1 396 ? 5.672 8.428 13.590 1.00 93.69 396 LEU A C 1
ATOM 3147 O O . LEU A 1 396 ? 5.005 7.616 12.950 1.00 93.69 396 LEU A O 1
ATOM 3151 N N . GLU A 1 397 ? 6.963 8.209 13.849 1.00 91.94 397 GLU A N 1
ATOM 3152 C CA . GLU A 1 397 ? 7.669 7.024 13.353 1.00 91.94 397 GLU A CA 1
ATOM 3153 C C . GLU A 1 397 ? 7.228 5.762 14.109 1.00 91.94 397 GLU A C 1
ATOM 3155 O O . GLU A 1 397 ? 7.080 4.708 13.490 1.00 91.94 397 GLU A O 1
ATOM 3160 N N . ALA A 1 398 ? 6.876 5.882 15.396 1.00 92.12 398 ALA A N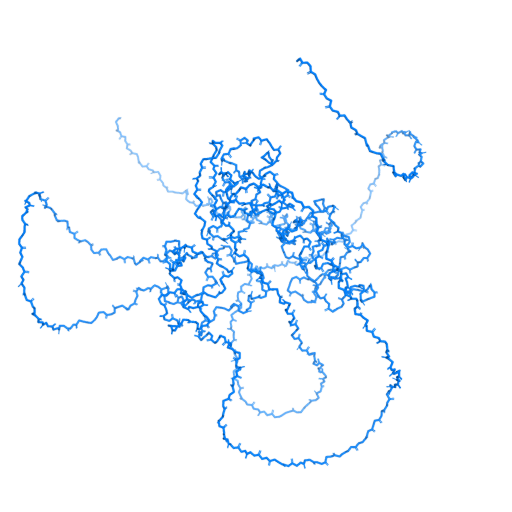 1
ATOM 3161 C CA . ALA A 1 398 ? 6.259 4.809 16.184 1.00 92.12 398 ALA A CA 1
ATOM 3162 C C . ALA A 1 398 ? 4.859 4.375 15.688 1.00 92.12 398 ALA A C 1
ATOM 3164 O O . ALA A 1 398 ? 4.388 3.296 16.054 1.00 92.12 398 ALA A O 1
ATOM 3165 N N . VAL A 1 399 ? 4.192 5.184 14.852 1.00 91.38 399 VAL A N 1
ATOM 3166 C CA . VAL A 1 399 ? 2.912 4.845 14.189 1.00 91.38 399 VAL A CA 1
ATOM 3167 C C . VAL A 1 399 ? 3.021 4.771 12.662 1.00 91.38 399 VAL A C 1
ATOM 3169 O O . VAL A 1 399 ? 2.003 4.651 11.973 1.00 91.38 399 VAL A O 1
ATOM 3172 N N . ARG A 1 400 ? 4.237 4.809 12.102 1.00 88.81 400 ARG A N 1
ATOM 3173 C CA . ARG A 1 400 ? 4.471 4.524 10.682 1.00 88.81 400 ARG A CA 1
ATOM 3174 C C . ARG A 1 400 ? 4.169 3.052 10.425 1.00 88.81 400 ARG A C 1
ATOM 3176 O O . ARG A 1 400 ? 4.562 2.183 11.200 1.00 88.81 400 ARG A O 1
ATOM 3183 N N . GLU A 1 401 ? 3.457 2.743 9.346 1.00 80.12 401 GLU A N 1
ATOM 3184 C CA . GLU A 1 401 ? 3.151 1.343 9.059 1.00 80.12 401 GLU A CA 1
ATOM 3185 C C . GLU A 1 401 ? 4.419 0.598 8.606 1.00 80.12 401 GLU A C 1
ATOM 3187 O O . GLU A 1 401 ? 5.097 1.026 7.677 1.00 80.12 401 GLU A O 1
ATOM 3192 N N . ASN A 1 402 ? 4.739 -0.537 9.240 1.00 68.50 402 ASN A N 1
ATOM 3193 C CA . ASN A 1 402 ? 5.990 -1.281 9.001 1.00 68.50 402 ASN A CA 1
ATOM 3194 C C . ASN A 1 402 ? 6.163 -1.821 7.565 1.00 68.50 402 ASN A C 1
ATOM 3196 O O . ASN A 1 402 ? 7.259 -2.239 7.204 1.00 68.50 402 ASN A O 1
ATOM 3200 N N . SER A 1 403 ? 5.099 -1.839 6.756 1.00 60.38 403 SER A N 1
ATOM 3201 C CA . SER A 1 403 ? 5.127 -2.167 5.321 1.00 60.38 403 SER A CA 1
ATOM 3202 C C . SER A 1 403 ? 5.052 -0.940 4.401 1.00 60.38 403 SER A C 1
ATOM 3204 O O . SER A 1 403 ? 5.090 -1.089 3.181 1.00 60.38 403 SER A O 1
ATOM 3206 N N . ALA A 1 404 ? 4.913 0.262 4.963 1.00 59.28 404 ALA A N 1
ATOM 3207 C CA . ALA A 1 404 ? 4.846 1.526 4.242 1.00 59.28 404 ALA A CA 1
ATOM 3208 C C . ALA A 1 404 ? 6.207 2.237 4.263 1.00 59.28 404 ALA A C 1
ATOM 3210 O O . ALA A 1 404 ? 6.389 3.301 4.861 1.00 59.28 404 ALA A O 1
ATOM 3211 N N . ASN A 1 405 ? 7.175 1.633 3.574 1.00 66.69 405 ASN A N 1
ATOM 3212 C CA . ASN A 1 405 ? 8.412 2.311 3.194 1.00 66.69 405 ASN A CA 1
ATOM 3213 C C . ASN A 1 405 ? 8.051 3.550 2.345 1.00 66.69 405 ASN A C 1
ATOM 3215 O O . ASN A 1 405 ? 7.024 3.543 1.660 1.00 66.69 405 ASN A O 1
ATOM 3219 N N . ALA A 1 406 ? 8.878 4.603 2.408 1.00 83.00 406 ALA A N 1
ATOM 3220 C CA . ALA A 1 406 ? 8.568 5.951 1.905 1.00 83.00 406 ALA A CA 1
ATOM 3221 C C . ALA A 1 406 ? 7.814 5.940 0.562 1.00 83.00 406 ALA A C 1
ATOM 3223 O O . ALA A 1 406 ? 8.253 5.321 -0.406 1.00 83.00 406 ALA A O 1
ATOM 3224 N N . THR A 1 407 ? 6.647 6.581 0.499 1.00 90.38 407 THR A N 1
ATOM 3225 C CA . THR A 1 407 ? 5.701 6.377 -0.599 1.00 90.38 407 THR A CA 1
ATOM 3226 C C . THR A 1 407 ? 6.140 7.135 -1.844 1.00 90.38 407 THR A C 1
ATOM 3228 O O . THR A 1 407 ? 6.084 8.361 -1.889 1.00 90.38 407 THR A O 1
ATOM 3231 N N . HIS A 1 408 ? 6.581 6.407 -2.877 1.00 94.25 408 HIS A N 1
ATOM 3232 C CA . HIS A 1 408 ? 7.102 7.036 -4.091 1.00 94.25 408 HIS A CA 1
ATOM 3233 C C . HIS A 1 408 ? 5.969 7.742 -4.857 1.00 94.25 408 HIS A C 1
ATOM 3235 O O . HIS A 1 408 ? 4.951 7.119 -5.181 1.00 94.25 408 HIS A O 1
ATOM 3241 N N . ILE A 1 409 ? 6.173 9.020 -5.180 1.00 93.25 409 ILE A N 1
ATOM 3242 C CA . ILE A 1 409 ? 5.281 9.884 -5.968 1.00 93.25 409 ILE A CA 1
ATOM 3243 C C . ILE A 1 409 ? 5.808 9.942 -7.407 1.00 93.25 409 ILE A C 1
ATOM 3245 O O . ILE A 1 409 ? 7.015 9.959 -7.622 1.00 93.25 409 ILE A O 1
ATOM 3249 N N . ASN A 1 410 ? 4.940 9.987 -8.415 1.00 94.50 410 ASN A N 1
ATOM 3250 C CA . ASN A 1 410 ? 5.352 10.050 -9.822 1.00 94.50 410 ASN A CA 1
ATOM 3251 C C . ASN A 1 410 ? 5.677 11.489 -10.272 1.00 94.50 410 ASN A C 1
ATOM 3253 O O . ASN A 1 410 ? 5.110 12.013 -11.228 1.00 94.50 410 ASN A O 1
ATOM 3257 N N . ASN A 1 411 ? 6.575 12.145 -9.539 1.00 92.88 411 ASN A N 1
ATOM 3258 C CA . ASN A 1 411 ? 7.070 13.493 -9.800 1.00 92.88 411 ASN A CA 1
ATOM 3259 C C . ASN A 1 411 ? 8.601 13.487 -9.624 1.00 92.88 411 ASN A C 1
ATOM 3261 O O . ASN A 1 411 ? 9.118 12.872 -8.692 1.00 92.88 411 ASN A O 1
ATOM 3265 N N . ILE A 1 412 ? 9.324 14.131 -10.545 1.00 93.25 412 ILE A N 1
ATOM 3266 C CA . ILE A 1 412 ? 10.793 14.072 -10.610 1.00 93.25 412 ILE A CA 1
ATOM 3267 C C . ILE A 1 412 ? 11.441 14.820 -9.436 1.00 93.25 412 ILE A C 1
ATOM 3269 O O . ILE A 1 412 ? 12.402 14.312 -8.861 1.00 93.25 412 ILE A O 1
ATOM 3273 N N . GLU A 1 413 ? 10.896 15.982 -9.074 1.00 92.50 413 GLU A N 1
ATOM 3274 C CA . GLU A 1 413 ? 11.382 16.875 -8.014 1.00 92.50 413 GLU A CA 1
ATOM 3275 C C . GLU A 1 413 ? 11.137 16.255 -6.632 1.00 92.50 413 GLU A C 1
ATOM 3277 O O . GLU A 1 413 ? 12.057 16.125 -5.830 1.00 92.50 413 GLU A O 1
ATOM 3282 N N . ALA A 1 414 ? 9.918 15.760 -6.392 1.00 91.06 414 ALA A N 1
ATOM 3283 C CA . ALA A 1 414 ? 9.539 15.081 -5.152 1.00 91.06 414 ALA A CA 1
ATOM 3284 C C . ALA A 1 414 ? 10.339 13.790 -4.893 1.00 91.06 414 ALA A C 1
ATOM 3286 O O . ALA A 1 414 ? 10.380 13.311 -3.763 1.00 91.06 414 ALA A O 1
ATOM 3287 N N . MET A 1 415 ? 10.956 13.218 -5.933 1.00 93.62 415 MET A N 1
ATOM 3288 C CA . MET A 1 415 ? 11.787 12.011 -5.878 1.00 93.62 415 MET A CA 1
ATOM 3289 C C . MET A 1 415 ? 13.261 12.305 -6.209 1.00 93.62 415 MET A C 1
ATOM 3291 O O . MET A 1 415 ? 13.969 11.412 -6.684 1.00 93.62 415 MET A O 1
ATOM 3295 N N . ALA A 1 416 ? 13.737 13.539 -6.008 1.00 93.75 416 ALA A N 1
ATOM 3296 C CA . ALA A 1 416 ? 15.137 13.902 -6.240 1.00 93.75 416 ALA A CA 1
ATOM 3297 C C . ALA A 1 416 ? 16.096 13.063 -5.372 1.00 93.75 416 ALA A C 1
ATOM 3299 O O . ALA A 1 416 ? 17.019 12.448 -5.904 1.00 93.75 416 ALA A O 1
ATOM 3300 N N . ASP A 1 417 ? 15.808 12.955 -4.071 1.00 92.75 417 ASP A N 1
ATOM 3301 C CA . ASP A 1 417 ? 16.641 12.243 -3.087 1.00 92.75 417 ASP A CA 1
ATOM 3302 C C . ASP A 1 417 ? 16.464 10.712 -3.095 1.00 92.75 417 ASP A C 1
ATOM 3304 O O . ASP A 1 417 ? 17.183 9.991 -2.401 1.00 92.75 417 ASP A O 1
ATOM 3308 N N . VAL A 1 418 ? 15.494 10.185 -3.852 1.00 93.94 418 VAL A N 1
ATOM 3309 C CA . VAL A 1 418 ? 15.213 8.743 -3.889 1.00 93.94 418 VAL A CA 1
ATOM 3310 C C . VAL A 1 418 ? 16.238 8.040 -4.791 1.00 93.94 418 VAL A C 1
ATOM 3312 O O . VAL A 1 418 ? 16.339 8.395 -5.971 1.00 93.94 418 VAL A O 1
ATOM 3315 N N . PRO A 1 419 ? 16.971 7.019 -4.291 1.00 96.50 419 PRO A N 1
ATOM 3316 C CA . PRO A 1 419 ? 17.973 6.300 -5.073 1.00 96.50 419 PRO A CA 1
ATOM 3317 C C . PRO A 1 419 ? 17.422 5.735 -6.383 1.00 96.50 419 PRO A C 1
ATOM 3319 O O . PRO A 1 419 ? 16.282 5.266 -6.447 1.00 96.50 419 PRO A O 1
ATOM 3322 N N . ARG A 1 420 ? 18.260 5.739 -7.423 1.00 97.88 420 ARG A N 1
ATOM 3323 C CA . ARG A 1 420 ? 17.930 5.296 -8.787 1.00 97.88 420 ARG A CA 1
ATOM 3324 C C . ARG A 1 420 ? 18.873 4.195 -9.268 1.00 97.88 420 ARG A C 1
ATOM 3326 O O . ARG A 1 420 ? 19.931 3.985 -8.675 1.00 97.88 420 ARG A O 1
ATOM 3333 N N . LEU A 1 421 ? 18.490 3.492 -10.332 1.00 98.00 421 LEU A N 1
ATOM 3334 C CA . LEU A 1 421 ? 19.402 2.580 -11.029 1.00 98.00 421 LEU A CA 1
ATOM 3335 C C . LEU A 1 421 ? 20.531 3.364 -11.740 1.00 98.00 421 LEU A C 1
ATOM 3337 O O . LEU A 1 421 ? 20.348 4.545 -12.051 1.00 98.00 421 LEU A O 1
ATOM 3341 N N . PRO A 1 422 ? 21.687 2.730 -12.026 1.00 97.69 422 PRO A N 1
ATOM 3342 C CA . PRO A 1 422 ? 22.779 3.357 -12.776 1.00 97.69 422 PRO A CA 1
ATOM 3343 C C . PRO A 1 422 ? 22.302 3.929 -14.118 1.00 97.69 422 PRO A C 1
ATOM 3345 O O . PRO A 1 422 ? 21.528 3.288 -14.829 1.00 97.69 422 PRO A O 1
ATOM 3348 N N . ALA A 1 423 ? 22.729 5.146 -14.466 1.00 97.25 423 ALA A N 1
ATOM 3349 C CA . ALA A 1 423 ? 22.198 5.873 -15.626 1.00 97.25 423 ALA A CA 1
ATOM 3350 C C . ALA A 1 423 ? 22.523 5.209 -16.980 1.00 97.25 423 ALA A C 1
ATOM 3352 O O . ALA A 1 423 ? 21.781 5.385 -17.944 1.00 97.25 423 ALA A O 1
ATOM 3353 N N . ASP A 1 424 ? 23.598 4.425 -17.023 1.00 96.31 424 ASP A N 1
ATOM 3354 C CA . ASP A 1 424 ? 24.061 3.586 -18.129 1.00 96.31 424 ASP A CA 1
ATOM 3355 C C . ASP A 1 424 ? 23.267 2.273 -18.290 1.00 96.31 424 ASP A C 1
ATOM 3357 O O . ASP A 1 424 ? 23.284 1.662 -19.360 1.00 96.31 424 ASP A O 1
ATOM 3361 N N . MET A 1 425 ? 22.529 1.840 -17.260 1.00 96.88 425 MET A N 1
ATOM 3362 C CA . MET A 1 425 ? 21.706 0.633 -17.327 1.00 96.88 425 MET A CA 1
ATOM 3363 C C . MET A 1 425 ? 20.471 0.861 -18.202 1.00 96.88 425 MET A C 1
ATOM 3365 O O . MET A 1 425 ? 19.659 1.745 -17.931 1.00 96.88 425 MET A O 1
ATOM 3369 N N . THR A 1 426 ? 20.264 0.007 -19.207 1.00 97.06 426 THR A N 1
ATOM 3370 C CA . THR A 1 426 ? 19.019 0.010 -19.995 1.00 97.06 426 THR A CA 1
ATOM 3371 C C . THR A 1 426 ? 17.970 -0.896 -19.351 1.00 97.06 426 THR A C 1
ATOM 3373 O O . THR A 1 426 ? 18.181 -2.105 -19.195 1.00 97.06 426 THR A O 1
ATOM 3376 N N . VAL A 1 427 ? 16.812 -0.332 -18.998 1.00 97.44 427 VAL A N 1
ATOM 3377 C CA . VAL A 1 427 ? 15.696 -1.060 -18.384 1.00 97.44 427 VAL A CA 1
ATOM 3378 C C . VAL A 1 427 ? 14.527 -1.215 -19.348 1.00 97.44 427 VAL A C 1
ATOM 3380 O O . VAL A 1 427 ? 13.832 -0.248 -19.660 1.00 97.44 427 VAL A O 1
ATOM 3383 N N . ARG A 1 428 ? 14.276 -2.453 -19.783 1.00 97.00 428 ARG A N 1
ATOM 3384 C CA . ARG A 1 428 ? 13.132 -2.801 -20.633 1.00 97.00 428 ARG A CA 1
ATOM 3385 C C . ARG A 1 428 ? 11.868 -2.986 -19.809 1.00 97.00 428 ARG A C 1
ATOM 3387 O O . ARG A 1 428 ? 11.812 -3.869 -18.949 1.00 97.00 428 ARG A O 1
ATOM 3394 N N . VAL A 1 429 ? 10.838 -2.194 -20.102 1.00 96.88 429 VAL A N 1
ATOM 3395 C CA . VAL A 1 429 ? 9.565 -2.238 -19.376 1.00 96.88 429 VAL A CA 1
ATOM 3396 C C . VAL A 1 429 ? 8.414 -2.530 -20.329 1.00 96.88 429 VAL A C 1
ATOM 3398 O O . VAL A 1 429 ? 8.157 -1.796 -21.282 1.00 96.88 429 VAL A O 1
ATOM 3401 N N . PHE A 1 430 ? 7.717 -3.631 -20.069 1.00 95.31 430 PHE A N 1
ATOM 3402 C CA . PHE A 1 430 ? 6.581 -4.088 -20.861 1.00 95.31 430 PHE A CA 1
ATOM 3403 C C . PHE A 1 430 ? 5.311 -3.324 -20.468 1.00 95.31 430 PHE A C 1
ATOM 3405 O O . PHE A 1 430 ? 5.082 -3.025 -19.290 1.00 95.31 430 PHE A O 1
ATOM 3412 N N . ASN A 1 431 ? 4.462 -3.036 -21.457 1.00 90.44 431 ASN A N 1
ATOM 3413 C CA . ASN A 1 431 ? 3.140 -2.466 -21.202 1.00 90.44 431 ASN A CA 1
ATOM 3414 C C . ASN A 1 431 ? 2.265 -3.449 -20.405 1.00 90.44 431 ASN A C 1
ATOM 3416 O O . ASN A 1 431 ? 2.421 -4.671 -20.491 1.00 90.44 431 ASN A O 1
ATOM 3420 N N . GLN A 1 432 ? 1.316 -2.915 -19.633 1.00 86.12 432 GLN A N 1
ATOM 3421 C CA . GLN A 1 432 ? 0.384 -3.739 -18.867 1.00 86.12 432 GLN A CA 1
ATOM 3422 C C . GLN A 1 432 ? -0.415 -4.651 -19.812 1.00 86.12 432 GLN A C 1
ATOM 3424 O O . GLN A 1 432 ? -0.937 -4.197 -20.827 1.00 86.12 432 GLN A O 1
ATOM 3429 N N . ASN A 1 433 ? -0.493 -5.939 -19.471 1.00 84.69 433 ASN A N 1
ATOM 3430 C CA . ASN A 1 433 ? -1.123 -7.004 -20.267 1.00 84.69 433 ASN A CA 1
ATOM 3431 C C . ASN A 1 433 ? -0.511 -7.250 -21.666 1.00 84.69 433 ASN A C 1
ATOM 3433 O O . ASN A 1 433 ? -1.103 -7.988 -22.449 1.00 84.69 433 ASN A O 1
ATOM 3437 N N . SER A 1 434 ? 0.665 -6.691 -21.977 1.00 87.06 434 SER A N 1
ATOM 3438 C CA . SER A 1 434 ? 1.379 -6.937 -23.236 1.00 87.06 434 SER A CA 1
ATOM 3439 C C . SER A 1 434 ? 2.644 -7.770 -23.026 1.00 87.06 434 SER A C 1
ATOM 3441 O O . SER A 1 434 ? 3.319 -7.663 -21.998 1.00 87.06 434 SER A O 1
ATOM 3443 N N . PHE A 1 435 ? 2.978 -8.579 -24.031 1.00 85.69 435 PHE A N 1
ATOM 3444 C CA . PHE A 1 435 ? 4.220 -9.351 -24.103 1.00 85.69 435 PHE A CA 1
ATOM 3445 C C . PHE A 1 435 ? 5.177 -8.862 -25.194 1.00 85.69 435 PHE A C 1
ATOM 3447 O O . PHE A 1 435 ? 6.370 -9.148 -25.105 1.00 85.69 435 PHE A O 1
ATOM 3454 N N . ASP A 1 436 ? 4.666 -8.095 -26.161 1.00 91.62 436 ASP A N 1
ATOM 3455 C CA . ASP A 1 436 ? 5.359 -7.764 -27.413 1.00 91.62 436 ASP A CA 1
ATOM 3456 C C . ASP A 1 436 ? 5.505 -6.246 -27.629 1.00 91.62 436 ASP A C 1
ATOM 3458 O O . ASP A 1 436 ? 6.167 -5.809 -28.564 1.00 91.62 436 ASP A O 1
ATOM 3462 N N . THR A 1 437 ? 4.929 -5.423 -26.741 1.00 93.62 437 THR A N 1
ATOM 3463 C CA . THR A 1 437 ? 5.149 -3.967 -26.714 1.00 93.62 437 THR A CA 1
ATOM 3464 C C . THR A 1 437 ? 5.818 -3.552 -25.406 1.00 93.62 437 THR A C 1
ATOM 3466 O O . THR A 1 437 ? 5.232 -3.697 -24.324 1.00 93.62 437 THR A O 1
ATOM 3469 N N . TRP A 1 438 ? 7.014 -2.986 -25.513 1.00 95.12 438 TRP A N 1
ATOM 3470 C CA . TRP A 1 438 ? 7.811 -2.462 -24.407 1.00 95.12 438 TRP A CA 1
ATOM 3471 C C . TRP A 1 438 ? 8.364 -1.073 -24.755 1.00 95.12 438 TRP A C 1
ATOM 3473 O O . TRP A 1 438 ? 8.417 -0.694 -25.925 1.00 95.12 438 TRP A O 1
ATOM 3483 N N . ARG A 1 439 ? 8.794 -0.324 -23.739 1.00 95.25 439 ARG A N 1
ATOM 3484 C CA . ARG A 1 439 ? 9.631 0.875 -23.879 1.00 95.25 439 ARG A CA 1
ATOM 3485 C C . ARG A 1 439 ? 10.887 0.653 -23.034 1.00 95.25 439 ARG A C 1
ATOM 3487 O O . ARG A 1 439 ? 10.799 0.151 -21.911 1.00 95.25 439 ARG A O 1
ATOM 3494 N N . ASP A 1 440 ? 12.042 0.970 -23.605 1.00 96.44 440 ASP A N 1
ATOM 3495 C CA . ASP A 1 440 ? 13.328 0.898 -22.913 1.00 96.44 440 ASP A CA 1
ATOM 3496 C C . ASP A 1 440 ? 13.629 2.274 -22.301 1.00 96.44 440 ASP A C 1
ATOM 3498 O O . ASP A 1 440 ? 13.434 3.300 -22.953 1.00 96.44 440 ASP A O 1
ATOM 3502 N N . TYR A 1 441 ? 14.067 2.293 -21.043 1.00 97.31 441 TYR A N 1
ATOM 3503 C CA . TYR A 1 441 ? 14.314 3.504 -20.256 1.00 97.31 441 TYR A CA 1
ATOM 3504 C C . TYR A 1 441 ? 15.733 3.481 -19.656 1.00 97.31 441 TYR A C 1
ATOM 3506 O O . TYR A 1 441 ? 16.203 2.404 -19.280 1.00 97.31 441 TYR A O 1
ATOM 3514 N N . PRO A 1 442 ? 16.415 4.632 -19.506 1.00 96.62 442 PRO A N 1
ATOM 3515 C CA . PRO A 1 442 ? 17.688 4.705 -18.788 1.00 96.62 442 PRO A CA 1
ATOM 3516 C C . PRO A 1 442 ? 17.469 4.532 -17.279 1.00 96.62 442 PRO A C 1
ATOM 3518 O O . PRO A 1 442 ? 16.489 5.038 -16.727 1.00 96.62 442 PRO A O 1
ATOM 3521 N N . GLY A 1 443 ? 18.394 3.869 -16.582 1.00 97.50 443 GLY A N 1
ATOM 3522 C CA . GLY A 1 443 ? 18.261 3.560 -15.153 1.00 97.50 443 GLY A CA 1
ATOM 3523 C C . GLY A 1 443 ? 18.078 4.787 -14.250 1.00 97.50 443 GLY A C 1
ATOM 3524 O O . GLY A 1 443 ? 17.375 4.701 -13.246 1.00 97.50 443 GLY A O 1
ATOM 3525 N N . GLY A 1 444 ? 18.574 5.960 -14.660 1.00 97.25 444 GLY A N 1
ATOM 3526 C CA . GLY A 1 444 ? 18.365 7.231 -13.951 1.00 97.25 444 GLY A CA 1
ATOM 3527 C C . GLY A 1 444 ? 16.895 7.676 -13.845 1.00 97.25 444 GLY A C 1
ATOM 3528 O O . GLY A 1 444 ? 16.551 8.445 -12.942 1.00 97.25 444 GLY A O 1
ATOM 3529 N N . ASN A 1 445 ? 16.008 7.161 -14.707 1.00 97.38 445 ASN A N 1
ATOM 3530 C CA . ASN A 1 445 ? 14.555 7.358 -14.619 1.00 97.38 445 ASN A CA 1
ATOM 3531 C C . ASN A 1 445 ? 13.861 6.348 -13.690 1.00 97.38 445 ASN A C 1
ATOM 3533 O O . ASN A 1 445 ? 12.670 6.499 -13.420 1.00 97.38 445 ASN A O 1
ATOM 3537 N N . LEU A 1 446 ? 14.558 5.317 -13.207 1.00 97.94 446 LEU A N 1
ATOM 3538 C CA . LEU A 1 446 ? 13.977 4.267 -12.377 1.00 97.94 446 LEU A CA 1
ATOM 3539 C C . LEU A 1 446 ? 14.404 4.393 -10.924 1.00 97.94 446 LEU A C 1
ATOM 3541 O O . LEU A 1 446 ? 15.580 4.262 -10.595 1.00 97.94 446 LEU A O 1
ATOM 3545 N N . LEU A 1 447 ? 13.416 4.563 -10.050 1.00 97.88 447 LEU A N 1
ATOM 3546 C CA . LEU A 1 447 ? 13.615 4.538 -8.606 1.00 97.88 447 LEU A CA 1
ATOM 3547 C C . LEU A 1 447 ? 13.919 3.106 -8.150 1.00 97.88 447 LEU A C 1
ATOM 3549 O O . LEU A 1 447 ? 13.321 2.143 -8.642 1.00 97.88 447 LEU A O 1
ATOM 3553 N N . ILE A 1 448 ? 14.813 2.964 -7.173 1.00 97.00 448 ILE A N 1
ATOM 3554 C CA . ILE A 1 448 ? 15.149 1.674 -6.573 1.00 97.00 448 ILE A CA 1
ATOM 3555 C C . ILE A 1 448 ? 13.921 1.126 -5.838 1.00 97.00 448 ILE A C 1
ATOM 3557 O O . ILE A 1 448 ? 13.472 1.658 -4.826 1.00 97.00 448 ILE A O 1
ATOM 3561 N N . THR A 1 449 ? 13.387 0.028 -6.362 1.00 96.75 449 THR A N 1
ATOM 3562 C CA . THR A 1 449 ? 12.372 -0.810 -5.720 1.00 96.75 449 THR A CA 1
ATOM 3563 C C . THR A 1 449 ? 12.848 -2.260 -5.656 1.00 96.75 449 THR A C 1
ATOM 3565 O O . THR A 1 449 ? 13.797 -2.623 -6.347 1.00 96.75 449 THR A O 1
ATOM 3568 N N . GLU A 1 450 ? 12.185 -3.136 -4.902 1.00 95.69 450 GLU A N 1
ATOM 3569 C CA . GLU A 1 450 ? 12.426 -4.588 -4.960 1.00 95.69 450 GLU A CA 1
ATOM 3570 C C . GLU A 1 450 ? 12.283 -5.141 -6.390 1.00 95.69 450 GLU A C 1
ATOM 3572 O O . GLU A 1 450 ? 13.046 -6.014 -6.806 1.00 95.69 450 GLU A O 1
ATOM 3577 N N . GLY A 1 451 ? 11.368 -4.581 -7.189 1.00 96.50 451 GLY A N 1
ATOM 3578 C CA . GLY A 1 451 ? 11.289 -4.840 -8.627 1.00 96.50 451 GLY A CA 1
ATOM 3579 C C . GLY A 1 451 ? 12.561 -4.429 -9.378 1.00 96.50 451 GLY A C 1
ATOM 3580 O O . GLY A 1 451 ? 13.076 -5.214 -10.176 1.00 96.50 451 GLY A O 1
ATOM 3581 N N . ALA A 1 452 ? 13.091 -3.233 -9.106 1.00 97.69 452 ALA A N 1
ATOM 3582 C CA . ALA A 1 452 ? 14.302 -2.708 -9.742 1.00 97.69 452 ALA A CA 1
ATOM 3583 C C . ALA A 1 452 ? 15.568 -3.477 -9.321 1.00 97.69 452 ALA A C 1
ATOM 3585 O O . ALA A 1 452 ? 16.305 -3.939 -10.189 1.00 97.69 452 ALA A O 1
ATOM 3586 N N . LYS A 1 453 ? 15.768 -3.722 -8.016 1.00 97.44 453 LYS A N 1
ATOM 3587 C CA . LYS A 1 453 ? 16.852 -4.561 -7.461 1.00 97.44 453 LYS A CA 1
ATOM 3588 C C . LYS A 1 453 ? 16.850 -5.950 -8.109 1.00 97.44 453 LYS A C 1
ATOM 3590 O O . LYS A 1 453 ? 17.890 -6.476 -8.503 1.00 97.44 453 LYS A O 1
ATOM 3595 N N . ALA A 1 454 ? 15.664 -6.536 -8.285 1.00 96.56 454 ALA A N 1
ATOM 3596 C CA . ALA A 1 454 ? 15.510 -7.838 -8.920 1.00 96.56 454 ALA A CA 1
ATOM 3597 C C . ALA A 1 454 ? 15.650 -7.812 -10.459 1.00 96.56 454 ALA A C 1
ATOM 3599 O O . ALA A 1 454 ? 15.804 -8.886 -11.043 1.00 96.56 454 ALA A O 1
ATOM 3600 N N . TYR A 1 455 ? 15.582 -6.653 -11.124 1.00 97.06 455 TYR A N 1
ATOM 3601 C CA . TYR A 1 455 ? 15.976 -6.492 -12.532 1.00 97.06 455 TYR A CA 1
ATOM 3602 C C . TYR A 1 455 ? 17.495 -6.328 -12.646 1.00 97.06 455 TYR A C 1
ATOM 3604 O O . TYR A 1 455 ? 18.125 -7.095 -13.369 1.00 97.06 455 TYR A O 1
ATOM 3612 N N . GLN A 1 456 ? 18.085 -5.416 -11.863 1.00 97.12 456 GLN A N 1
ATOM 3613 C CA . GLN A 1 456 ? 19.530 -5.177 -11.778 1.00 97.12 456 GLN A CA 1
ATOM 3614 C C . GLN A 1 456 ? 20.314 -6.478 -11.577 1.00 97.12 456 GLN A C 1
ATOM 3616 O O . GLN A 1 456 ? 21.175 -6.803 -12.388 1.00 97.12 456 GLN A O 1
ATOM 3621 N N . LYS A 1 457 ? 19.941 -7.282 -10.574 1.00 96.50 457 LYS A N 1
ATOM 3622 C CA . LYS A 1 457 ? 20.592 -8.572 -10.299 1.00 96.50 457 LYS A CA 1
ATOM 3623 C C . LYS A 1 457 ? 20.582 -9.530 -11.499 1.00 96.50 457 LYS A C 1
ATOM 3625 O O . LYS A 1 457 ? 21.442 -10.400 -11.587 1.00 96.50 457 LYS A O 1
ATOM 3630 N N . GLN A 1 458 ? 19.611 -9.408 -12.406 1.00 95.00 458 GLN A N 1
ATOM 3631 C CA . GLN A 1 458 ? 19.557 -10.216 -13.624 1.00 95.00 458 GLN A CA 1
ATOM 3632 C C . GLN A 1 458 ? 20.295 -9.563 -14.801 1.00 95.00 458 GLN A C 1
ATOM 3634 O O . GLN A 1 458 ? 20.891 -10.285 -15.589 1.00 95.00 458 GLN A O 1
ATOM 3639 N N . TYR A 1 459 ? 20.320 -8.231 -14.893 1.00 96.00 459 TYR A N 1
ATOM 3640 C CA . TYR A 1 459 ? 21.161 -7.480 -15.836 1.00 96.00 459 TYR A CA 1
ATOM 3641 C C . TYR A 1 459 ? 22.648 -7.810 -15.615 1.00 96.00 459 TYR A C 1
ATOM 3643 O O . TYR A 1 459 ? 23.360 -8.163 -16.550 1.00 96.00 459 TYR A O 1
ATOM 3651 N N . GLU A 1 460 ? 23.081 -7.826 -14.351 1.00 95.62 460 GLU A N 1
ATOM 3652 C CA . GLU A 1 460 ? 24.422 -8.245 -13.920 1.00 95.62 460 GLU A CA 1
ATOM 3653 C C . GLU A 1 460 ? 24.716 -9.723 -14.268 1.00 95.62 460 GLU A C 1
ATOM 3655 O O . GLU A 1 460 ? 25.831 -10.063 -14.659 1.00 95.62 460 GLU A O 1
ATOM 3660 N N . GLN A 1 461 ? 23.716 -10.612 -14.176 1.00 94.94 461 GLN A N 1
ATOM 3661 C CA . GLN A 1 461 ? 23.846 -12.038 -14.524 1.00 94.94 461 GLN A CA 1
ATOM 3662 C C . GLN A 1 461 ? 23.832 -12.311 -16.038 1.00 94.94 461 GLN A C 1
ATOM 3664 O O . GLN A 1 461 ? 24.521 -13.220 -16.496 1.00 94.94 461 GLN A O 1
ATOM 3669 N N . GLU A 1 462 ? 23.084 -11.533 -16.824 1.00 94.00 462 GLU A N 1
ATOM 3670 C CA . GLU A 1 462 ? 23.076 -11.564 -18.295 1.00 94.00 462 GLU A CA 1
ATOM 3671 C C . GLU A 1 462 ? 24.188 -10.648 -18.875 1.00 94.00 462 GLU A C 1
ATOM 3673 O O . GLU A 1 462 ? 24.035 -10.073 -19.949 1.00 94.00 462 GLU A O 1
ATOM 3678 N N . MET A 1 463 ? 25.334 -10.535 -18.180 1.00 92.00 463 MET A N 1
ATOM 3679 C CA . MET A 1 463 ? 26.562 -9.832 -18.608 1.00 92.00 463 MET A CA 1
ATOM 3680 C C . MET A 1 463 ? 26.351 -8.365 -19.026 1.00 92.00 463 MET A C 1
ATOM 3682 O O . MET A 1 463 ? 26.878 -7.913 -20.041 1.00 92.00 463 MET A O 1
ATOM 3686 N N . ASN A 1 464 ? 25.582 -7.616 -18.234 1.00 91.00 464 ASN A N 1
ATOM 3687 C CA . ASN A 1 464 ? 25.182 -6.230 -18.501 1.00 91.00 464 ASN A CA 1
ATOM 3688 C C . ASN A 1 464 ? 24.387 -6.047 -19.807 1.00 91.00 464 ASN A C 1
ATOM 3690 O O . ASN A 1 464 ? 24.445 -4.992 -20.439 1.00 91.00 464 ASN A O 1
ATOM 3694 N N . THR A 1 465 ? 23.620 -7.065 -20.204 1.00 93.62 465 THR A N 1
ATOM 3695 C CA . THR A 1 465 ? 22.642 -6.976 -21.297 1.00 93.62 465 THR A CA 1
ATOM 3696 C C . THR A 1 465 ? 21.209 -6.993 -20.760 1.00 93.62 465 THR A C 1
ATOM 3698 O O . THR A 1 465 ? 20.947 -7.427 -19.638 1.00 93.62 465 THR A O 1
ATOM 3701 N N . VAL A 1 466 ? 20.263 -6.484 -21.557 1.00 94.06 466 VAL A N 1
ATOM 3702 C CA . VAL A 1 466 ? 18.838 -6.387 -21.196 1.00 94.06 466 VAL A CA 1
ATOM 3703 C C . VAL A 1 466 ? 18.248 -7.791 -20.954 1.00 94.06 466 VAL A C 1
ATOM 3705 O O . VAL A 1 466 ? 18.151 -8.555 -21.917 1.00 94.06 466 VAL A O 1
ATOM 3708 N N . PRO A 1 467 ? 17.793 -8.127 -19.724 1.00 91.19 467 PRO A N 1
ATOM 3709 C CA . PRO A 1 467 ? 17.275 -9.440 -19.360 1.00 91.19 467 PRO A CA 1
ATOM 3710 C C . PRO A 1 467 ? 16.199 -9.976 -20.300 1.00 91.19 467 PRO A C 1
ATOM 3712 O O . PRO A 1 467 ? 15.042 -9.550 -20.292 1.00 91.19 467 PRO A O 1
ATOM 3715 N N . THR A 1 468 ? 16.574 -10.985 -21.077 1.00 88.50 468 THR A N 1
ATOM 3716 C CA . THR A 1 468 ? 15.707 -11.598 -22.091 1.00 88.50 468 THR A CA 1
ATOM 3717 C C . THR A 1 468 ? 14.601 -12.448 -21.468 1.00 88.50 468 THR A C 1
ATOM 3719 O O . THR A 1 468 ? 13.500 -12.556 -22.010 1.00 88.50 468 THR A O 1
ATOM 3722 N N . ARG A 1 469 ? 14.877 -13.044 -20.302 1.00 85.88 469 ARG A N 1
ATOM 3723 C CA . ARG A 1 469 ? 14.007 -14.042 -19.656 1.00 85.88 469 ARG A CA 1
ATOM 3724 C C . ARG A 1 469 ? 12.963 -13.447 -18.709 1.00 85.88 469 ARG A C 1
ATOM 3726 O O . ARG A 1 469 ? 12.041 -14.156 -18.314 1.00 85.88 469 ARG A O 1
ATOM 3733 N N . LYS A 1 470 ? 13.100 -12.178 -18.305 1.00 86.44 470 LYS A N 1
ATOM 3734 C CA . LYS A 1 470 ? 12.294 -11.573 -17.231 1.00 86.44 470 LYS A CA 1
ATOM 3735 C C . LYS A 1 470 ? 11.562 -10.318 -17.690 1.00 86.44 470 LYS A C 1
ATOM 3737 O O . LYS A 1 470 ? 12.103 -9.217 -17.703 1.00 86.44 470 LYS A O 1
ATOM 3742 N N . ARG A 1 471 ? 10.280 -10.495 -18.003 1.00 91.19 471 ARG A N 1
ATOM 3743 C CA . ARG A 1 471 ? 9.371 -9.416 -18.403 1.00 91.19 471 ARG A CA 1
ATOM 3744 C C . ARG A 1 471 ? 8.941 -8.600 -17.179 1.00 91.19 471 ARG A C 1
ATOM 3746 O O . ARG A 1 471 ? 8.075 -9.032 -16.423 1.00 91.19 471 ARG A O 1
ATOM 3753 N N . MET A 1 472 ? 9.553 -7.434 -16.979 1.00 94.88 472 MET A N 1
ATOM 3754 C CA . MET A 1 472 ? 9.159 -6.482 -15.933 1.00 94.88 472 MET A CA 1
ATOM 3755 C C . MET A 1 472 ? 8.125 -5.477 -16.450 1.00 94.88 472 MET A C 1
ATOM 3757 O O . MET A 1 472 ? 8.188 -5.040 -17.596 1.00 94.88 472 MET A O 1
ATOM 3761 N N . GLN A 1 473 ? 7.185 -5.086 -15.590 1.00 95.19 473 GLN A N 1
ATOM 3762 C CA . GLN A 1 473 ? 6.136 -4.105 -15.887 1.00 95.19 473 GLN A CA 1
ATOM 3763 C C . GLN A 1 473 ? 6.216 -2.912 -14.923 1.00 95.19 473 GLN A C 1
ATOM 3765 O O . GLN A 1 473 ? 6.748 -3.021 -13.810 1.00 95.19 473 GLN A O 1
ATOM 3770 N N . HIS A 1 474 ? 5.652 -1.777 -15.341 1.00 94.44 474 HIS A N 1
ATOM 3771 C CA . HIS A 1 474 ? 5.436 -0.627 -14.462 1.00 94.44 474 HIS A CA 1
ATOM 3772 C C . HIS A 1 474 ? 4.521 -0.998 -13.288 1.00 94.44 474 HIS A C 1
ATOM 3774 O O . HIS A 1 474 ? 3.556 -1.748 -13.443 1.00 94.44 474 HIS A O 1
ATOM 3780 N N . CYS A 1 475 ? 4.746 -0.386 -12.128 1.00 96.00 475 CYS A N 1
ATOM 3781 C CA . CYS A 1 475 ? 3.743 -0.365 -11.071 1.00 96.00 475 CYS A CA 1
ATOM 3782 C C . CYS A 1 475 ? 2.519 0.433 -11.544 1.00 96.00 475 CYS A C 1
ATOM 3784 O O . CYS A 1 475 ? 2.601 1.650 -11.723 1.00 96.00 475 CYS A O 1
ATOM 3786 N N . ALA A 1 476 ? 1.372 -0.230 -11.711 1.00 94.19 476 ALA A N 1
ATOM 3787 C CA . ALA A 1 476 ? 0.137 0.424 -12.151 1.00 94.19 476 ALA A CA 1
ATOM 3788 C C . ALA A 1 476 ? -0.303 1.561 -11.206 1.00 94.19 476 ALA A C 1
ATOM 3790 O O . ALA A 1 476 ? -0.805 2.581 -11.664 1.00 94.19 476 ALA A O 1
ATOM 3791 N N . HIS A 1 477 ? -0.055 1.439 -9.896 1.00 92.88 477 HIS A N 1
ATOM 3792 C CA . HIS A 1 477 ? -0.339 2.513 -8.935 1.00 92.88 477 HIS A CA 1
ATOM 3793 C C . HIS A 1 477 ? 0.559 3.735 -9.177 1.00 92.88 477 HIS A C 1
ATOM 3795 O O . HIS A 1 477 ? 0.057 4.851 -9.280 1.00 92.88 477 HIS A O 1
ATOM 3801 N N . PHE A 1 478 ? 1.867 3.520 -9.353 1.00 95.50 478 PHE A N 1
ATOM 3802 C CA . PHE A 1 478 ? 2.815 4.596 -9.643 1.00 95.50 478 PHE A CA 1
ATOM 3803 C C . PHE A 1 478 ? 2.506 5.283 -10.981 1.00 95.50 478 PHE A C 1
ATOM 3805 O O . PHE A 1 478 ? 2.455 6.502 -11.033 1.00 95.50 478 PHE A O 1
ATOM 3812 N N . ARG A 1 479 ? 2.225 4.519 -12.048 1.00 94.12 479 ARG A N 1
ATOM 3813 C CA . ARG A 1 479 ? 1.993 5.067 -13.398 1.00 94.12 479 ARG A CA 1
ATOM 3814 C C . ARG A 1 479 ? 0.604 5.700 -13.598 1.00 94.12 479 ARG A C 1
ATOM 3816 O O . ARG A 1 479 ? 0.499 6.585 -14.442 1.00 94.12 479 ARG A O 1
ATOM 3823 N N . LEU A 1 480 ? -0.438 5.248 -12.881 1.00 91.19 480 LEU A N 1
ATOM 3824 C CA . LEU A 1 480 ? -1.849 5.638 -13.116 1.00 91.19 480 LEU A CA 1
ATOM 3825 C C . LEU A 1 480 ? -2.537 6.369 -11.945 1.00 91.19 480 LEU A C 1
ATOM 3827 O O . LEU A 1 480 ? -3.644 6.871 -12.113 1.00 91.19 480 LEU A O 1
ATOM 3831 N N . LYS A 1 481 ? -1.943 6.386 -10.744 1.00 90.69 481 LYS A N 1
ATOM 3832 C CA . LYS A 1 481 ? -2.405 7.186 -9.585 1.00 90.69 481 LYS A CA 1
ATOM 3833 C C . LYS A 1 481 ? -1.332 8.172 -9.097 1.00 90.69 481 LYS A C 1
ATOM 3835 O O . LYS A 1 481 ? -1.436 8.706 -7.986 1.00 90.69 481 LYS A O 1
ATOM 3840 N N . ASP A 1 482 ? -0.277 8.301 -9.904 1.00 93.12 482 ASP A N 1
ATOM 3841 C CA . ASP A 1 482 ? 0.949 9.069 -9.693 1.00 93.12 482 ASP A CA 1
ATOM 3842 C C . ASP A 1 482 ? 1.580 8.889 -8.297 1.00 93.12 482 ASP A C 1
ATOM 3844 O O . ASP A 1 482 ? 2.195 9.798 -7.745 1.00 93.12 482 ASP A O 1
ATOM 3848 N N . MET A 1 483 ? 1.397 7.705 -7.690 1.00 92.75 483 MET A N 1
ATOM 3849 C CA . MET A 1 483 ? 1.821 7.400 -6.319 1.00 92.75 483 MET A CA 1
ATOM 3850 C C . MET A 1 483 ? 1.737 5.895 -6.009 1.00 92.75 483 MET A C 1
ATOM 3852 O O . MET A 1 483 ? 0.747 5.239 -6.340 1.00 92.75 483 MET A O 1
ATOM 3856 N N . CYS A 1 484 ? 2.714 5.345 -5.281 1.00 93.31 484 CYS A N 1
ATOM 3857 C CA . CYS A 1 484 ? 2.682 3.970 -4.776 1.00 93.31 484 CYS A CA 1
ATOM 3858 C C . CYS A 1 484 ? 2.886 3.896 -3.251 1.00 93.31 484 CYS A C 1
ATOM 3860 O O . CYS A 1 484 ? 3.946 4.263 -2.747 1.00 93.31 484 CYS A O 1
ATOM 3862 N N . ARG A 1 485 ? 1.904 3.325 -2.527 1.00 89.94 485 ARG A N 1
ATOM 3863 C CA . ARG A 1 485 ? 1.956 3.089 -1.064 1.00 89.94 485 ARG A CA 1
ATOM 3864 C C . ARG A 1 485 ? 3.100 2.170 -0.603 1.00 89.94 485 ARG A C 1
ATOM 3866 O O . ARG A 1 485 ? 3.419 2.172 0.574 1.00 89.94 485 ARG A O 1
ATOM 3873 N N . LEU A 1 486 ? 3.682 1.375 -1.503 1.00 90.19 486 LEU A N 1
ATOM 3874 C CA . LEU A 1 486 ? 4.754 0.428 -1.172 1.00 90.19 486 LEU A CA 1
ATOM 3875 C C . LEU A 1 486 ? 6.160 1.041 -1.263 1.00 90.19 486 LEU A C 1
ATOM 3877 O O . LEU A 1 486 ? 7.105 0.442 -0.753 1.00 90.19 486 LEU A O 1
ATOM 3881 N N . GLY A 1 487 ? 6.323 2.186 -1.937 1.00 92.44 487 GLY A N 1
ATOM 3882 C CA . GLY A 1 487 ? 7.639 2.805 -2.107 1.00 92.44 487 GLY A CA 1
ATOM 3883 C C . GLY A 1 487 ? 8.675 1.859 -2.720 1.00 92.44 487 GLY A C 1
ATOM 3884 O O . GLY A 1 487 ? 8.385 1.123 -3.669 1.00 92.44 487 GLY A O 1
ATOM 3885 N N . GLU A 1 488 ? 9.864 1.830 -2.125 1.00 93.12 488 GLU A N 1
ATOM 3886 C CA . GLU A 1 488 ? 10.936 0.888 -2.457 1.00 93.12 488 GLU A CA 1
ATOM 3887 C C . GLU A 1 488 ? 10.564 -0.598 -2.256 1.00 93.12 488 GLU A C 1
ATOM 3889 O O . GLU A 1 488 ? 11.117 -1.454 -2.940 1.00 93.12 488 GLU A O 1
ATOM 3894 N N . SER A 1 489 ? 9.586 -0.949 -1.411 1.00 92.50 489 SER A N 1
ATOM 3895 C CA . SER A 1 489 ? 9.161 -2.354 -1.245 1.00 92.50 489 SER A CA 1
ATOM 3896 C C . SER A 1 489 ? 8.356 -2.893 -2.444 1.00 92.50 489 SER A C 1
ATOM 3898 O O . SER A 1 489 ? 8.020 -4.079 -2.508 1.00 92.50 489 SER A O 1
ATOM 3900 N N . CYS A 1 490 ? 8.035 -2.044 -3.431 1.00 94.94 490 CYS A N 1
ATOM 3901 C CA . CYS A 1 490 ? 7.241 -2.450 -4.583 1.00 94.94 490 CYS A CA 1
ATOM 3902 C C . CYS A 1 490 ? 7.971 -3.476 -5.468 1.00 94.94 490 CYS A C 1
ATOM 3904 O O . CYS A 1 490 ? 9.078 -3.254 -5.952 1.00 94.94 490 CYS A O 1
ATOM 3906 N N . ARG A 1 491 ? 7.298 -4.588 -5.781 1.00 95.44 491 ARG A N 1
ATOM 3907 C CA . ARG A 1 491 ? 7.826 -5.653 -6.659 1.00 95.44 491 ARG A CA 1
ATOM 3908 C C . ARG A 1 491 ? 7.773 -5.317 -8.160 1.00 95.44 491 ARG A C 1
ATOM 3910 O O . ARG A 1 491 ? 8.176 -6.139 -8.980 1.00 95.44 491 ARG A O 1
ATOM 3917 N N . PHE A 1 492 ? 7.289 -4.127 -8.514 1.00 96.50 492 PHE A N 1
ATOM 3918 C CA . PHE A 1 492 ? 7.192 -3.602 -9.878 1.00 96.50 492 PHE A CA 1
ATOM 3919 C C . PHE A 1 492 ? 8.105 -2.379 -10.059 1.00 96.50 492 PHE A C 1
ATOM 3921 O O . PHE A 1 492 ? 8.629 -1.832 -9.087 1.00 96.50 492 PHE A O 1
ATOM 3928 N N . LEU A 1 493 ? 8.297 -1.936 -11.303 1.00 97.94 493 LEU A N 1
ATOM 3929 C CA . LEU A 1 493 ? 9.187 -0.814 -11.610 1.00 97.94 493 LEU A CA 1
ATOM 3930 C C . LEU A 1 493 ? 8.491 0.542 -11.403 1.00 97.94 493 LEU A C 1
ATOM 3932 O O . LEU A 1 493 ? 7.392 0.773 -11.917 1.00 97.94 493 LEU A O 1
ATOM 3936 N N . HIS A 1 494 ? 9.146 1.445 -10.670 1.00 97.88 494 HIS A N 1
ATOM 3937 C CA . HIS A 1 494 ? 8.764 2.855 -10.538 1.00 97.88 494 HIS A CA 1
ATOM 3938 C C . HIS A 1 494 ? 9.605 3.674 -11.520 1.00 97.88 494 HIS A C 1
ATOM 3940 O O . HIS A 1 494 ? 10.754 4.002 -11.238 1.00 97.88 494 HIS A O 1
ATOM 3946 N N . VAL A 1 495 ? 9.035 3.935 -12.699 1.00 97.69 495 VAL A N 1
ATOM 3947 C CA . VAL A 1 495 ? 9.676 4.679 -13.792 1.00 97.69 495 VAL A CA 1
ATOM 3948 C C . VAL A 1 495 ? 9.088 6.083 -13.821 1.00 97.69 495 VAL A C 1
ATOM 3950 O O . VAL A 1 495 ? 7.891 6.223 -14.073 1.00 97.69 495 VAL A O 1
ATOM 3953 N N . LEU A 1 496 ? 9.910 7.093 -13.545 1.00 97.06 496 LEU A N 1
ATOM 3954 C CA . LEU A 1 496 ? 9.534 8.498 -13.674 1.00 97.06 496 LEU A CA 1
ATOM 3955 C C . LEU A 1 496 ? 9.398 8.871 -15.159 1.00 97.06 496 LEU A C 1
ATOM 3957 O O . LEU A 1 496 ? 10.253 8.469 -15.960 1.00 97.06 496 LEU A O 1
ATOM 3961 N N . PRO A 1 497 ? 8.359 9.639 -15.534 1.00 94.44 497 PRO A N 1
ATOM 3962 C CA . PRO A 1 497 ? 8.100 9.989 -16.920 1.00 94.44 497 PRO A CA 1
ATOM 3963 C C . PRO A 1 497 ? 9.237 10.836 -17.486 1.00 94.44 497 PRO A C 1
ATOM 3965 O O . PRO A 1 497 ? 9.795 11.702 -16.812 1.00 94.44 497 PRO A O 1
ATOM 3968 N N . THR A 1 498 ? 9.561 10.596 -18.748 1.00 93.62 498 THR A N 1
ATOM 3969 C CA . THR A 1 498 ? 10.424 11.485 -19.532 1.00 93.62 498 THR A CA 1
ATOM 3970 C C . THR A 1 498 ? 9.736 12.832 -19.788 1.00 93.62 498 THR A C 1
ATOM 3972 O O . THR A 1 498 ? 8.511 12.938 -19.721 1.00 93.62 498 THR A O 1
ATOM 3975 N N . GLU A 1 499 ? 10.500 13.867 -20.146 1.00 92.44 499 GLU A N 1
ATOM 3976 C CA . GLU A 1 499 ? 9.939 15.162 -20.573 1.00 92.44 499 GLU A CA 1
ATOM 3977 C C . GLU A 1 499 ? 8.972 15.004 -21.758 1.00 92.44 499 GLU A C 1
ATOM 3979 O O . GLU A 1 499 ? 7.927 15.654 -21.805 1.00 92.44 499 GLU A O 1
ATOM 3984 N N . GLN A 1 500 ? 9.275 14.071 -22.670 1.00 93.56 500 GLN A N 1
ATOM 3985 C CA . GLN A 1 500 ? 8.381 13.676 -23.754 1.00 93.56 500 GLN A CA 1
ATOM 3986 C C . GLN A 1 500 ? 7.072 13.081 -23.217 1.00 93.56 500 GLN A C 1
ATOM 3988 O O . GLN A 1 500 ? 6.011 13.523 -23.632 1.00 93.56 500 GLN A O 1
ATOM 3993 N N . GLU A 1 501 ? 7.109 12.135 -22.274 1.00 92.56 501 GLU A N 1
ATOM 3994 C CA . GLU A 1 501 ? 5.892 11.545 -21.686 1.00 92.56 501 GLU A CA 1
ATOM 3995 C C . GLU A 1 501 ? 5.066 12.559 -20.881 1.00 92.56 501 GLU A C 1
ATOM 3997 O O . GLU A 1 501 ? 3.837 12.490 -20.877 1.00 92.56 501 GLU A O 1
ATOM 4002 N N . LEU A 1 502 ? 5.717 13.520 -20.217 1.00 91.94 502 LEU A N 1
ATOM 4003 C CA . LEU A 1 502 ? 5.040 14.638 -19.553 1.00 91.94 502 LEU A CA 1
ATOM 4004 C C . LEU A 1 502 ? 4.352 15.566 -20.561 1.00 91.94 502 LEU A C 1
ATOM 4006 O O . LEU A 1 502 ? 3.261 16.063 -20.279 1.00 91.94 502 LEU A O 1
ATOM 4010 N N . LYS A 1 503 ? 4.956 15.783 -21.734 1.00 95.44 503 LYS A N 1
ATOM 4011 C CA . LYS A 1 503 ? 4.330 16.529 -22.829 1.00 95.44 503 LYS A CA 1
ATOM 4012 C C . LYS A 1 503 ? 3.179 15.740 -23.463 1.00 95.44 503 LYS A C 1
ATOM 4014 O O . LYS A 1 503 ? 2.084 16.275 -23.561 1.00 95.44 503 LYS A O 1
ATOM 4019 N N . GLU A 1 504 ? 3.392 14.466 -23.800 1.00 94.75 504 GLU A N 1
ATOM 4020 C CA . GLU A 1 504 ? 2.372 13.549 -24.338 1.00 94.75 504 GLU A CA 1
ATOM 4021 C C . GLU A 1 504 ? 1.123 13.502 -23.434 1.00 94.75 504 GLU A C 1
ATOM 4023 O O . GLU A 1 504 ? 0.003 13.542 -23.940 1.00 94.75 504 GLU A O 1
ATOM 4028 N N . ARG A 1 505 ? 1.297 13.490 -22.100 1.00 91.81 505 ARG A N 1
ATOM 4029 C CA . ARG A 1 505 ? 0.190 13.617 -21.131 1.00 91.81 505 ARG A CA 1
ATOM 4030 C C . ARG A 1 505 ? -0.527 14.966 -21.226 1.00 91.81 505 ARG A C 1
ATOM 4032 O O . ARG A 1 505 ? -1.741 14.976 -21.389 1.00 91.81 505 ARG A O 1
ATOM 4039 N N . LYS A 1 506 ? 0.199 16.088 -21.156 1.00 94.69 506 LYS A N 1
ATOM 4040 C CA . LYS A 1 506 ? -0.392 17.442 -21.197 1.00 94.69 506 LYS A CA 1
ATOM 4041 C C . LYS A 1 506 ? -1.141 17.720 -22.501 1.00 94.69 506 LYS A C 1
ATOM 4043 O O . LYS A 1 506 ? -2.232 18.282 -22.465 1.00 94.69 506 LYS A O 1
ATOM 4048 N N . ASP A 1 507 ? -0.580 17.301 -23.632 1.00 97.12 507 ASP A N 1
ATOM 4049 C CA . ASP A 1 507 ? -1.199 17.455 -24.949 1.00 97.12 507 ASP A CA 1
ATOM 4050 C C . ASP A 1 507 ? -2.495 16.614 -25.042 1.00 97.12 507 ASP A C 1
ATOM 4052 O O . ASP A 1 507 ? -3.496 17.078 -25.591 1.00 97.12 507 ASP A O 1
ATOM 4056 N N . ALA A 1 508 ? -2.524 15.416 -24.439 1.00 95.56 508 ALA A N 1
ATOM 4057 C CA . ALA A 1 508 ? -3.720 14.572 -24.356 1.00 95.56 508 ALA A CA 1
ATOM 4058 C C . ALA A 1 508 ? -4.787 15.115 -23.382 1.00 95.56 508 ALA A C 1
ATOM 4060 O O . ALA A 1 508 ? -5.968 15.133 -23.725 1.00 95.56 508 ALA A O 1
ATOM 4061 N N . GLU A 1 509 ? -4.392 15.600 -22.201 1.00 94.25 509 GLU A N 1
ATOM 4062 C CA . GLU A 1 509 ? -5.286 16.241 -21.222 1.00 94.25 509 GLU A CA 1
ATOM 4063 C C . GLU A 1 509 ? -5.939 17.505 -21.807 1.00 94.25 509 GLU A C 1
ATOM 4065 O O . GLU A 1 509 ? -7.146 17.710 -21.662 1.00 94.25 509 GLU A O 1
ATOM 4070 N N . ALA A 1 510 ? -5.171 18.321 -22.539 1.00 96.88 510 ALA A N 1
ATOM 4071 C CA . ALA A 1 510 ? -5.686 19.485 -23.254 1.00 96.88 510 ALA A CA 1
ATOM 4072 C C . ALA A 1 510 ? -6.661 19.094 -24.380 1.00 96.88 510 ALA A C 1
ATOM 4074 O O . ALA A 1 510 ? -7.697 19.742 -24.547 1.00 96.88 510 ALA A O 1
ATOM 4075 N N . ALA A 1 511 ? -6.369 18.023 -25.126 1.00 97.56 511 ALA A N 1
ATOM 4076 C CA . ALA A 1 511 ? -7.260 17.505 -26.163 1.00 97.56 511 ALA A CA 1
ATOM 4077 C C . ALA A 1 511 ? -8.574 16.946 -25.585 1.00 97.56 511 ALA A C 1
ATOM 4079 O O . ALA A 1 511 ? -9.642 17.211 -26.139 1.00 97.56 511 ALA A O 1
ATOM 4080 N N . GLU A 1 512 ? -8.531 16.229 -24.454 1.00 96.69 512 GLU A N 1
ATOM 4081 C CA . GLU A 1 512 ? -9.744 15.751 -23.781 1.00 96.69 512 GLU A CA 1
ATOM 4082 C C . GLU A 1 512 ? -10.568 16.922 -23.226 1.00 96.69 512 GLU A C 1
ATOM 4084 O O . GLU A 1 512 ? -11.776 16.982 -23.458 1.00 96.69 512 GLU A O 1
ATOM 4089 N N . ALA A 1 513 ? -9.934 17.897 -22.567 1.00 96.56 513 ALA A N 1
ATOM 4090 C CA . ALA A 1 513 ? -10.616 19.089 -22.067 1.00 96.56 513 ALA A CA 1
ATOM 4091 C C . ALA A 1 513 ? -11.294 19.887 -23.198 1.00 96.56 513 ALA A C 1
ATOM 4093 O O . ALA A 1 513 ? -12.443 20.312 -23.051 1.00 96.56 513 ALA A O 1
ATOM 4094 N N . ALA A 1 514 ? -10.629 20.034 -24.350 1.00 97.62 514 ALA A N 1
ATOM 4095 C CA . ALA A 1 514 ? -11.204 20.660 -25.538 1.00 97.62 514 ALA A CA 1
ATOM 4096 C C . ALA A 1 514 ? -12.394 19.861 -26.104 1.00 97.62 514 ALA A C 1
ATOM 4098 O O . ALA A 1 514 ? -13.421 20.452 -26.444 1.00 97.62 514 ALA A O 1
ATOM 4099 N N . ALA A 1 515 ? -12.306 18.527 -26.149 1.00 97.38 515 ALA A N 1
ATOM 4100 C CA . ALA A 1 515 ? -13.403 17.667 -26.592 1.00 97.38 515 ALA A CA 1
ATOM 4101 C C . ALA A 1 515 ? -14.614 17.722 -25.638 1.00 97.38 515 ALA A C 1
ATOM 4103 O O . ALA A 1 515 ? -15.752 17.840 -26.094 1.00 97.38 515 ALA A O 1
ATOM 4104 N N . GLN A 1 516 ? -14.386 17.713 -24.320 1.00 95.88 516 GLN A N 1
ATOM 4105 C CA . GLN A 1 516 ? -15.444 17.878 -23.317 1.00 95.88 516 GLN A CA 1
ATOM 4106 C C . GLN A 1 516 ? -16.100 19.269 -23.388 1.00 95.88 516 GLN A C 1
ATOM 4108 O O . GLN A 1 516 ? -17.312 19.385 -23.201 1.00 95.88 516 GLN A O 1
ATOM 4113 N N . ALA A 1 517 ? -15.326 20.325 -23.660 1.00 96.56 517 ALA A N 1
ATOM 4114 C CA . ALA A 1 517 ? -15.854 21.674 -23.857 1.00 96.56 517 ALA A CA 1
ATOM 4115 C C . ALA A 1 517 ? -16.701 21.777 -25.137 1.00 96.56 517 ALA A C 1
ATOM 4117 O O . ALA A 1 517 ? -17.797 22.335 -25.101 1.00 96.56 517 ALA A O 1
ATOM 4118 N N . ALA A 1 518 ? -16.241 21.181 -26.243 1.00 96.56 518 ALA A N 1
ATOM 4119 C CA . ALA A 1 518 ? -16.986 21.128 -27.500 1.00 96.56 518 ALA A CA 1
ATOM 4120 C C . ALA A 1 518 ? -18.309 20.352 -27.363 1.00 96.56 518 ALA A C 1
ATOM 4122 O O . ALA A 1 518 ? -19.337 20.817 -27.853 1.00 96.56 518 ALA A O 1
ATOM 4123 N N . ALA A 1 519 ? -18.314 19.221 -26.646 1.00 96.00 519 ALA A N 1
ATOM 4124 C CA . ALA A 1 519 ? -19.532 18.456 -26.373 1.00 96.00 519 ALA A CA 1
ATOM 4125 C C . ALA A 1 519 ? -20.575 19.291 -25.605 1.00 96.00 519 ALA A C 1
ATOM 4127 O O . ALA A 1 519 ? -21.710 19.424 -26.058 1.00 96.00 519 ALA A O 1
ATOM 4128 N N . LYS A 1 520 ? -20.169 19.946 -24.507 1.00 95.38 520 LYS A N 1
ATOM 4129 C CA . LYS A 1 520 ? -21.049 20.830 -23.716 1.00 95.38 520 LYS A CA 1
ATOM 4130 C C . LYS A 1 520 ? -21.581 22.018 -24.524 1.00 95.38 520 LYS A C 1
ATOM 4132 O O . LYS A 1 520 ? -22.730 22.416 -24.348 1.00 95.38 520 LYS A O 1
ATOM 4137 N N . ALA A 1 521 ? -20.768 22.574 -25.426 1.00 94.38 521 ALA A N 1
ATOM 4138 C CA . ALA A 1 521 ? -21.199 23.646 -26.322 1.00 94.38 521 ALA A CA 1
ATOM 4139 C C . ALA A 1 521 ? -22.274 23.179 -27.323 1.00 94.38 521 ALA A C 1
ATOM 4141 O O . ALA A 1 521 ? -23.195 23.936 -27.618 1.00 94.38 521 ALA A O 1
ATOM 4142 N N . MET A 1 522 ? -22.200 21.933 -27.809 1.00 92.38 522 MET A N 1
ATOM 4143 C CA . MET A 1 522 ? -23.232 21.352 -28.679 1.00 92.38 522 MET A CA 1
ATOM 4144 C C . MET A 1 522 ? -24.529 21.031 -27.922 1.00 92.38 522 MET A C 1
ATOM 4146 O O . MET A 1 522 ? -25.610 21.265 -28.457 1.00 92.38 522 MET A O 1
ATOM 4150 N N . GLU A 1 523 ? -24.440 20.549 -26.678 1.00 91.44 523 GLU A N 1
ATOM 4151 C CA . GLU A 1 523 ? -25.616 20.277 -25.833 1.00 91.44 523 GLU A CA 1
ATOM 4152 C C . GLU A 1 523 ? -26.415 21.556 -25.520 1.00 91.44 523 GLU A C 1
ATOM 4154 O O . GLU A 1 523 ? -27.644 21.540 -25.583 1.00 91.44 523 GLU A O 1
ATOM 4159 N N . GLY A 1 524 ? -25.738 22.680 -25.251 1.00 83.94 524 GLY A N 1
ATOM 4160 C CA . GLY A 1 524 ? -26.398 23.953 -24.930 1.00 83.94 524 GLY A CA 1
ATOM 4161 C C . GLY A 1 524 ? -27.273 24.514 -26.059 1.00 83.94 524 GLY A C 1
ATOM 4162 O O . GLY A 1 524 ? -28.376 24.992 -25.803 1.00 83.94 524 GLY A O 1
ATOM 4163 N N . VAL A 1 525 ? -26.831 24.405 -27.318 1.00 79.69 525 VAL A N 1
ATOM 4164 C CA . VAL A 1 525 ? -27.548 24.964 -28.485 1.00 79.69 525 VAL A CA 1
ATOM 4165 C C . VAL A 1 525 ? -28.882 24.250 -28.761 1.00 79.69 525 VAL A C 1
ATOM 4167 O O . VAL A 1 525 ? -29.784 24.838 -29.352 1.00 79.69 525 VAL A O 1
ATOM 4170 N N . ALA A 1 526 ? -29.052 23.008 -28.299 1.00 74.12 526 ALA A N 1
ATOM 4171 C CA . ALA A 1 526 ? -30.302 22.264 -28.459 1.00 74.12 526 ALA A CA 1
ATOM 4172 C C . ALA A 1 526 ? -31.404 22.658 -27.448 1.00 74.12 526 ALA A C 1
ATOM 4174 O O . ALA A 1 526 ? -32.555 22.262 -27.628 1.00 74.12 526 ALA A O 1
ATOM 4175 N N . GLY A 1 527 ? -31.073 23.403 -26.384 1.00 68.19 527 GLY A N 1
ATOM 4176 C CA . GLY A 1 527 ? -31.968 23.621 -25.240 1.00 68.19 527 GLY A CA 1
ATOM 4177 C C . GLY A 1 527 ? -32.981 24.766 -25.369 1.00 68.19 527 GLY A C 1
ATOM 4178 O O . GLY A 1 527 ? -34.061 24.679 -24.794 1.00 68.19 527 GLY A O 1
ATOM 4179 N N . GLU A 1 528 ? -32.666 25.834 -26.109 1.00 65.19 528 GLU A N 1
ATOM 4180 C CA . GLU A 1 528 ? -33.435 27.098 -26.058 1.00 65.19 528 GLU A CA 1
ATOM 4181 C C . GLU A 1 528 ? -34.500 27.258 -27.166 1.00 65.19 528 GLU A C 1
ATOM 4183 O O . GLU A 1 528 ? -35.163 28.290 -27.256 1.00 65.19 528 GLU A O 1
ATOM 4188 N N . GLY A 1 529 ? -34.682 26.252 -28.029 1.00 64.88 529 GLY A N 1
ATOM 4189 C CA . GLY A 1 529 ? -35.461 26.380 -29.270 1.00 64.88 529 GLY A CA 1
ATOM 4190 C C . GLY A 1 529 ? -36.981 26.161 -29.188 1.00 64.88 529 GLY A C 1
ATOM 4191 O O . GLY A 1 529 ? -37.637 26.236 -30.225 1.00 64.88 529 GLY A O 1
ATOM 4192 N N . ILE A 1 530 ? -37.556 25.829 -28.024 1.00 67.44 530 ILE A N 1
ATOM 4193 C CA . ILE A 1 530 ? -38.963 25.385 -27.894 1.00 67.44 530 ILE A CA 1
ATOM 4194 C C . ILE A 1 530 ? -39.630 26.034 -26.660 1.00 67.44 530 ILE A C 1
ATOM 4196 O O . ILE A 1 530 ? -38.976 26.245 -25.645 1.00 67.44 530 ILE A O 1
ATOM 4200 N N . MET A 1 531 ? -40.946 26.295 -26.739 1.00 63.88 531 MET A N 1
ATOM 4201 C CA . MET A 1 531 ? -41.826 26.872 -25.692 1.00 63.88 531 MET A CA 1
ATOM 4202 C C . MET A 1 531 ? -41.808 28.406 -25.494 1.00 63.88 531 MET A C 1
ATOM 4204 O O . MET A 1 531 ? -41.777 28.884 -24.361 1.00 63.88 531 MET A O 1
ATOM 4208 N N . LYS A 1 532 ? -41.933 29.190 -26.579 1.00 67.25 532 LYS A N 1
ATOM 4209 C CA . LYS A 1 532 ? -42.501 30.563 -26.536 1.00 67.25 532 LYS A CA 1
ATOM 4210 C C . LYS A 1 532 ? -43.430 30.875 -27.721 1.00 67.25 532 LYS A C 1
ATOM 4212 O O . LYS A 1 532 ? -43.223 31.829 -28.467 1.00 67.25 532 LYS A O 1
ATOM 4217 N N . SER A 1 533 ? -44.484 30.082 -27.845 1.00 64.94 533 SER A N 1
ATOM 4218 C CA . SER A 1 533 ? -45.772 30.522 -28.392 1.00 64.94 533 SER A CA 1
ATOM 4219 C C . SER A 1 533 ? -46.852 30.239 -27.341 1.00 64.94 533 SER A C 1
ATOM 4221 O O . SER A 1 533 ? -46.553 29.579 -26.345 1.00 64.94 533 SER A O 1
ATOM 4223 N N . ASP A 1 534 ? -48.066 30.735 -27.583 1.00 68.81 534 ASP A N 1
ATOM 4224 C CA . ASP A 1 534 ? -49.283 30.438 -26.818 1.00 68.81 534 ASP A CA 1
ATOM 4225 C C . ASP A 1 534 ? -49.352 31.101 -25.418 1.00 68.81 534 ASP A C 1
ATOM 4227 O O . ASP A 1 534 ? -48.495 30.908 -24.562 1.00 68.81 534 ASP A O 1
ATOM 4231 N N . GLU A 1 535 ? -50.414 31.820 -25.053 1.00 66.00 535 GLU A N 1
ATOM 4232 C CA . GLU A 1 535 ? -50.991 33.031 -25.664 1.00 66.00 535 GLU A CA 1
ATOM 4233 C C . GLU A 1 535 ? -51.732 33.791 -24.539 1.00 66.00 535 GLU A C 1
ATOM 4235 O O . GLU A 1 535 ? -52.191 33.180 -23.580 1.00 66.00 535 GLU A O 1
ATOM 4240 N N . LYS A 1 536 ? -51.786 35.127 -24.624 1.00 71.12 536 LYS A N 1
ATOM 4241 C CA . LYS A 1 536 ? -52.329 36.078 -23.628 1.00 71.12 536 LYS A CA 1
ATOM 4242 C C . LYS A 1 536 ? -53.452 35.556 -22.711 1.00 71.12 536 LYS A C 1
ATOM 4244 O O . LYS A 1 536 ? -54.576 35.339 -23.160 1.00 71.12 536 LYS A O 1
ATOM 4249 N N . ASP A 1 537 ? -53.182 35.578 -21.407 1.00 68.62 537 ASP A N 1
ATOM 4250 C CA . ASP A 1 537 ? -54.214 35.540 -20.369 1.00 68.62 537 ASP A CA 1
ATOM 4251 C C . ASP A 1 537 ? -55.177 36.738 -20.465 1.00 68.62 537 ASP A C 1
ATOM 4253 O O . ASP A 1 537 ? -54.769 37.879 -20.719 1.00 68.62 537 ASP A O 1
ATOM 4257 N N . ALA A 1 538 ? -56.448 36.484 -20.153 1.00 68.75 538 ALA A N 1
ATOM 4258 C CA . ALA A 1 538 ? -57.329 37.492 -19.571 1.00 68.75 538 ALA A CA 1
ATOM 4259 C C . ALA A 1 538 ? -57.085 37.506 -18.043 1.00 68.75 538 ALA A C 1
ATOM 4261 O O . ALA A 1 538 ? -56.803 36.478 -17.449 1.00 68.75 538 ALA A O 1
ATOM 4262 N N . GLY A 1 539 ? -57.173 38.616 -17.315 1.00 62.53 539 GLY A N 1
ATOM 4263 C CA . GLY A 1 539 ? -57.942 39.816 -17.616 1.00 62.53 539 GLY A CA 1
ATOM 4264 C C . GLY A 1 539 ? -59.254 39.822 -16.830 1.00 62.53 539 GLY A C 1
ATOM 4265 O O . GLY A 1 539 ? -60.311 39.637 -17.418 1.00 62.53 539 GLY A O 1
ATOM 4266 N N . VAL A 1 540 ? -59.174 40.057 -15.516 1.00 65.44 540 VAL A N 1
ATOM 4267 C CA . VAL A 1 540 ? -60.267 40.488 -14.620 1.00 65.44 540 VAL A CA 1
ATOM 4268 C C . VAL A 1 540 ? -59.634 41.295 -13.471 1.00 65.44 540 VAL A C 1
ATOM 4270 O O . VAL A 1 540 ? -58.481 41.057 -13.116 1.00 65.44 540 VAL A O 1
ATOM 4273 N N . ALA A 1 541 ? -60.363 42.285 -12.949 1.00 61.59 541 ALA A N 1
ATOM 4274 C CA . ALA A 1 541 ? -59.946 43.163 -11.846 1.00 61.59 541 ALA A CA 1
ATOM 4275 C C . ALA A 1 541 ? -60.731 42.830 -10.552 1.00 61.59 541 ALA A C 1
ATOM 4277 O O . ALA A 1 541 ? -61.179 41.695 -10.416 1.00 61.59 541 ALA A O 1
ATOM 4278 N N . ILE A 1 542 ? -60.967 43.834 -9.687 1.00 63.19 542 ILE A N 1
ATOM 4279 C CA . ILE A 1 542 ? -61.560 43.764 -8.328 1.00 63.19 542 ILE A CA 1
ATOM 4280 C C . ILE A 1 542 ? -60.478 43.419 -7.277 1.00 63.19 542 ILE A C 1
ATOM 4282 O O . ILE A 1 542 ? -59.785 42.417 -7.428 1.00 63.19 542 ILE A O 1
ATOM 4286 N N . GLU A 1 543 ? -60.241 44.218 -6.227 1.00 57.53 543 GLU A N 1
ATOM 4287 C CA . GLU A 1 543 ? -60.904 45.462 -5.758 1.00 57.53 543 GLU A CA 1
ATOM 4288 C C . GLU A 1 543 ? -59.875 46.538 -5.362 1.00 57.53 543 GLU A C 1
ATOM 4290 O O . GLU A 1 543 ? -58.828 46.160 -4.787 1.00 57.53 543 GLU A O 1
#

InterPro domains:
  IPR000571 Zinc finger, CCCH-type [PS50103] (469-497)
  IPR000571 Zinc finger, CCCH-type [SM00356] (367-392)
  IPR000571 Zinc finger, CCCH-type [SM00356] (469-496)
  IPR036855 Zinc finger, CCCH-type superfamily [SSF90229] (468-497)

Foldseek 3Di:
DDDDDDDDDDDDDDDDDDDDDDDDDDDDDDDDDDDDDDDDDDDDDDDDDDDDDDDDDDDDDDDDDDDDDDDDDDDDDDDDDDDDDDDDDDDDDDDDDDPDDDDDDDDDDDDDDDDDDDDDDDDDDDDDDDDDDDDDDDDDDDDDDDDDDDDDDDDDDDDDDDDDDDPPLPDPDDPDCVVVPPDPPQDPLPFFKAWEQAVPVRFTKIFGPSQWPAPCVPVPDPPDDPDDDDDDDDDDDDDDDDDDDDDDDDDDDDDDDDPDPDDPDDDDRVPDHFYADVQCVPPNHDPCRNNDSGIHGDPCVRMDTQDPFDWDQDPNFIFTDFDAWQWAAEPLNFFIFGATRRFWTAAPQSVVSSVCCRGRNVSDLDHAYADPCLLVVHDDPCRRHDNHIRGNDVDRVVGGDPQQDTKQFLDCVSCVVFDWAAQQQWEWAAEVPDDPDTDIHGRRQWGAALLNVVQVVQCVVVVVDRRPPDHAHADCCCVPVRIGRRHRPDNGINGHDDPVRVVVVVVVVVVVVVVVVVVVVVVVVVPPDDPPDDDDDDDDDDD

Organism: Leishmania infantum (NCBI:txid5671)

Radius of gyration: 38.34 Å; chains: 1; bounding box: 105×106×96 Å

Secondary structure (DSSP, 8-state):
--------------------------------------------------------PPPP----------------------------------------PPPP-----------PPPPPPPPP-----------------------------------------------S----GGGGTT------TTSPEEEEE-TTT--EEEEEGGGB-S-HHHHS-TTS------------------------------PPP-----------TTT--EEB-HHHHSTT--TTTT--SSB-BS-GGGEEE-----EEEETTEEEEPSSSEEEEE-TTSS-EEEEEGGGBB--HHHHHHHHHHHHHTT--S---BB-HHHHTTPPPTTGGG-SSBPB--S-SGGGB-TT--S-EES-TTTTSSS-B--TT-EEEEEPTT-SS-EEEEEGGGEE--HHHHHHHHHHHHTTTS--SS--EEB-HHHHHSSEETTGGG-SSBEEPPPHHHHHHHHHHHHHHHHHHHHHHHHHHHTTSSS-------------

Sequence (543 aa):
MFPMDIANSGNQQMVYRNNQPPQQRQQHQMPQHHLQQQHHQMPQQQMFPSQYGYQQQQPYLAYPSTAGPNAGKGAMDFIPSQQYMPQQQMFPYGYTQQHQSPLNQQFFPSVMAPQTQPPPPPMRYNQQGNSNSTNQYMGGHAGGHPRYHGGRGRGGMHSGYGGQFHRQVHNNYFYNQQHHYSSNNAVPEKTPTVHLIHPETKKIISIKLNRIYSTMADIRPQLHQQSHSNGASASNVPSVIEDSKSEKTSKNERPKEKNDSSLAPKFDPKTTKLVLCLSFLCPKGCMHGSGCDKVHIAGLEYTWPQVEAKEVKKEGKKAYSAGFFVHCYDPTLTRYYKVPSGSVYVTKGSAEYVNMFNDHGDNFKMKFKLCAPILEGAECEKGEECEDIHCSVSDLEAVRENSANATHINNIEAMADVPRLPADMTVRVFNQNSFDTWRDYPGGNLLITEGAKAYQKQYEQEMNTVPTRKRMQHCAHFRLKDMCRLGESCRFLHVLPTEQELKERKDAEAAEAAAQAAAKAMEGVAGEGIMKSDEKDAGVAIE

pLDDT: mean 70.83, std 23.66, range [28.5, 98.62]